Protein AF-0000000079439688 (afdb_homodimer)

Secondary structure (DSSP, 8-state):
---GGGHHHHHHHHHHHHHHHHSSHHHHHHHHHHHHHHTT--HHHHHHHHHHHHHHHHHHHHHHHHHHHHH-HHHHHHHHHHHHHHHHHHHHHHHHHHHHTT--TTTS-HHHHHHHHHHHHHHHIIIIIHHHHHHHHHSS-TTTHHHHHHHHHHHHHHHHHHHHHHHHHHHHHHGGGHHHHHHHHHHHHHHHHHHH----TT--HHHHHHHHHHHHS----------------------/---GGGHHHHHHHHHHHHHHHHSSHHHHHHHHHHHHHHTT--HHHHHHHHHHHHHHHHHHHHHHHHHHHHH-HHHHHHHHHHHHHHHHHHHHHHHHHHHHTT--TTTS-HHHHHHHHHHHHHHHIIIIIHHHHHHHHHSS-TTTHHHHHHHHHHHHHHHHHHHHHHHHHHHHHHGGGHHHHHHHHHHHHHHHHHHH----TT--HHHHHHHHHHHHS----------------------

Radius of gyration: 27.49 Å; Cα contacts (8 Å, |Δi|>4): 528; chains: 2; bounding box: 57×99×60 Å

Foldseek 3Di:
DPPLLCVLVLVLLLLLLLLLLQLCLVVLLVVLLVLCVVLPHDPVVSVVLVVLLVVLLVVLQVLLVVCCLPQFQLCLALVLLVVLLVLLVVQLVLLVVCVVVVPDSNVRCSVVNSVSSSVNSSSSNNGSPNSSVVSLVQQDDPVCSVVSVVVSVVSNVVSNVVCVVCVVVLCVVVPSCSSVVSSVSSNVSSVVSNPRQDTCRPHHSVRSSVVSSCVSVPDPPPPPPPPCPVPVPPPPPPD/DPPLLCVLVLVLLLLLLLLLLQLCLVVLLVVLLVLCVVLPHDPVVSVVLVVLLVVLLVVLQVLLVVCCLPQFLLCLALVLLVVLLVLLVVQLVLLVVCVVVVPDSNVRCSVVNSVSSSVNSSSSNNGSPNSSVVSLVQQDDPVCSVVSVVVSVVSNVVSNVVCVVCVVVLCVVVPSCSSVVSSVSSNVSSVVSNPRQDTCRPHHSVRSSVVSSCVSVPDPCPPPPPPCPVPPPPCPDDD

Nearest PDB structures (foldseek):
  4ybq-assembly2_B  TM=9.094E-01  e=1.111E-10  Rattus norvegicus
  4ybq-assembly1_A  TM=9.081E-01  e=2.841E-10  Rattus norvegicus
  7spt-assembly1_A  TM=9.151E-01  e=1.521E-08  Homo sapiens
  4zw9-assembly1_A  TM=9.221E-01  e=3.402E-08  Homo sapiens
  9g11-assembly1_A  TM=8.836E-01  e=7.798E-05  Arabidopsis thaliana

pLDDT: mean 79.89, std 18.32, range [23.23, 97.44]

Sequence (478 aa):
MKEASLRWQLYTIIIIIGTLQICGINTIYVYAFEVLHVAGFDEDIIRYMSLSVSLCELLSSILCSIIIEHFGRKRLLCGGYGIMALILAGLTVTLALQVRKHFSMSSFPISTLLCLILLYVIFFGIGPAGATISIRVEIFDQSSRPSAFVIGAALNWVGIFVIWMIFPFIVESLGQFFFLIFMGVLVTSGIFIYLLLPETKGKSITEIQDEFNKLNFRKKYVPAMEKNISEDYTFCTPLMKEASLRWQLYTIIIIIGTLQICGINTIYVYAFEVLHVAGFDEDIIRYMSLSVSLCELLSSILCSIIIEHFGRKRLLCGGYGIMALILAGLTVTLALQVRKHFSMSSFPISTLLCLILLYVIFFGIGPAGATISIRVEIFDQSSRPSAFVIGAALNWVGIFVIWMIFPFIVESLGQFFFLIFMGVLVTSGIFIYLLLPETKGKSITEIQDEFNKLNFRKKYVPAMEKNISEDYTFCTPL

InterPro domains:
  IPR005828 Major facilitator, sugar transporter-like [PF00083] (5-212)
  IPR020846 Major facilitator superfamily domain [PS50850] (1-201)
  IPR036259 MFS transporter superfamily [G3DSA:1.20.1250.20] (1-216)
  IPR036259 MFS transporter superfamily [SSF103473] (7-210)
  IPR045263 Glucose transporter GLUT [PTHR23503] (2-219)

Organism: Chrysemys picta bellii (NCBI:txid8478)

Structure (mmCIF, N/CA/C/O backbone):
data_AF-0000000079439688-model_v1
#
loop_
_entity.id
_entity.type
_entity.pdbx_description
1 polymer 'Major facilitator superfamily (MFS) profile domain-containing protein'
#
loop_
_atom_site.group_PDB
_atom_site.id
_atom_site.type_symbol
_atom_site.label_atom_id
_atom_site.label_alt_id
_atom_site.label_comp_id
_atom_site.label_asym_id
_atom_site.label_entity_id
_atom_site.label_seq_id
_atom_site.pdbx_PDB_ins_code
_atom_site.Cartn_x
_atom_site.Cartn_y
_atom_site.Cartn_z
_atom_site.occupancy
_atom_site.B_iso_or_equiv
_atom_site.auth_seq_id
_atom_site.auth_comp_id
_atom_site.auth_asym_id
_atom_site.auth_atom_id
_atom_site.pdbx_PDB_model_num
ATOM 1 N N . MET A 1 1 ? -0.687 24.125 -6.332 1 41.91 1 MET A N 1
ATOM 2 C CA . MET A 1 1 ? 0.679 23.656 -6.105 1 41.91 1 MET A CA 1
ATOM 3 C C . MET A 1 1 ? 1.644 24.297 -7.098 1 41.91 1 MET A C 1
ATOM 5 O O . MET A 1 1 ? 2.75 23.797 -7.309 1 41.91 1 MET A O 1
ATOM 9 N N . LYS A 1 2 ? 0.971 25.109 -7.836 1 47 2 LYS A N 1
ATOM 10 C CA . LYS A 1 2 ? 1.753 25.781 -8.867 1 47 2 LYS A CA 1
ATOM 11 C C . LYS A 1 2 ? 2.787 26.719 -8.242 1 47 2 LYS A C 1
ATOM 13 O O . LYS A 1 2 ? 3.379 27.547 -8.938 1 47 2 LYS A O 1
ATOM 18 N N . GLU A 1 3 ? 2.797 26.547 -6.887 1 54.56 3 GLU A N 1
ATOM 19 C CA . GLU A 1 3 ? 3.795 27.547 -6.516 1 54.56 3 GLU A CA 1
ATOM 20 C C . GLU A 1 3 ? 5.207 27.062 -6.816 1 54.56 3 GLU A C 1
ATOM 22 O O . GLU A 1 3 ? 5.504 25.875 -6.66 1 54.56 3 GLU A O 1
ATOM 27 N N . ALA A 1 4 ? 5.887 27.719 -7.711 1 60.16 4 ALA A N 1
ATOM 28 C CA . ALA A 1 4 ? 7.273 27.578 -8.141 1 60.16 4 ALA A CA 1
ATOM 29 C C . ALA A 1 4 ? 8.141 27.031 -7.012 1 60.16 4 ALA A C 1
ATOM 31 O O . ALA A 1 4 ? 9.125 26.328 -7.258 1 60.16 4 ALA A O 1
ATOM 32 N N . SER A 1 5 ? 7.527 27.094 -5.734 1 72.81 5 SER A N 1
ATOM 33 C CA . SER A 1 5 ? 8.359 26.812 -4.566 1 72.81 5 SER A CA 1
ATOM 34 C C . SER A 1 5 ? 8.344 25.344 -4.203 1 72.81 5 SER A C 1
ATOM 36 O O . SER A 1 5 ? 9.195 24.875 -3.445 1 72.81 5 SER A O 1
ATOM 38 N N . LEU A 1 6 ? 7.535 24.453 -4.969 1 86.69 6 LEU A N 1
ATOM 39 C CA . LEU A 1 6 ? 7.453 23.078 -4.508 1 86.69 6 LEU A CA 1
ATOM 40 C C . LEU A 1 6 ? 7.793 22.109 -5.637 1 86.69 6 LEU A C 1
ATOM 42 O O . LEU A 1 6 ? 7.465 20.922 -5.562 1 86.69 6 LEU A O 1
ATOM 46 N N . ARG A 1 7 ? 8.523 22.641 -6.652 1 87.19 7 ARG A N 1
ATOM 47 C CA . ARG A 1 7 ? 8.781 21.812 -7.832 1 87.19 7 ARG A CA 1
ATOM 48 C C . ARG A 1 7 ? 9.695 20.641 -7.488 1 87.19 7 ARG A C 1
ATOM 50 O O . ARG A 1 7 ? 9.398 19.5 -7.84 1 87.19 7 ARG A O 1
ATOM 57 N N . TRP A 1 8 ? 10.766 20.984 -6.793 1 89.94 8 TRP A N 1
ATOM 58 C CA . TRP A 1 8 ? 11.742 19.938 -6.512 1 89.94 8 TRP A CA 1
ATOM 59 C C . TRP A 1 8 ? 11.211 18.953 -5.473 1 89.94 8 TRP A C 1
ATOM 61 O O . TRP A 1 8 ? 11.57 17.766 -5.484 1 89.94 8 TRP A O 1
ATOM 71 N N . GLN A 1 9 ? 10.328 19.359 -4.594 1 91.75 9 GLN A N 1
ATOM 72 C CA . GLN A 1 9 ? 9.664 18.438 -3.666 1 91.75 9 GLN A CA 1
ATOM 73 C C . GLN A 1 9 ? 8.727 17.484 -4.406 1 91.75 9 GLN A C 1
ATOM 75 O O . GLN A 1 9 ? 8.68 16.297 -4.102 1 91.75 9 GLN A O 1
ATOM 80 N N . LEU A 1 10 ? 8.117 18.062 -5.406 1 91 10 LEU A N 1
ATOM 81 C CA . LEU A 1 10 ? 7.199 17.25 -6.195 1 91 10 LEU A CA 1
ATOM 82 C C . LEU A 1 10 ? 7.961 16.219 -7.02 1 91 10 LEU A C 1
ATOM 84 O O . LEU A 1 10 ? 7.559 15.055 -7.086 1 91 10 LEU A O 1
ATOM 88 N N . TYR A 1 11 ? 9.039 16.641 -7.551 1 91.62 11 TYR A N 1
ATOM 89 C CA . TYR A 1 11 ? 9.867 15.703 -8.297 1 91.62 11 TYR A CA 1
ATOM 90 C C . TYR A 1 11 ? 10.367 14.578 -7.398 1 91.62 11 TYR A C 1
ATOM 92 O O . TYR A 1 11 ? 10.414 13.422 -7.809 1 91.62 11 TYR A O 1
ATOM 100 N N . THR A 1 12 ? 10.711 14.938 -6.254 1 92.69 12 THR A N 1
ATOM 101 C CA . THR A 1 12 ? 11.242 13.961 -5.309 1 92.69 12 THR A CA 1
ATOM 102 C C . THR A 1 12 ? 10.188 12.914 -4.965 1 92.69 12 THR A C 1
ATOM 104 O O . THR A 1 12 ? 10.469 11.711 -4.996 1 92.69 12 THR A O 1
ATOM 107 N N . ILE A 1 13 ? 8.992 13.336 -4.738 1 91.56 13 ILE A N 1
ATOM 108 C CA . ILE A 1 13 ? 7.953 12.391 -4.359 1 91.56 13 ILE A CA 1
ATOM 109 C C . ILE A 1 13 ? 7.59 11.516 -5.555 1 91.56 13 ILE A C 1
ATOM 111 O O . ILE A 1 13 ? 7.312 10.32 -5.398 1 91.56 13 ILE A O 1
ATOM 115 N N . ILE A 1 14 ? 7.617 12.062 -6.727 1 92.94 14 ILE A N 1
ATOM 116 C CA . ILE A 1 14 ? 7.309 11.32 -7.938 1 92.94 14 ILE A CA 1
ATOM 117 C C . ILE A 1 14 ? 8.336 10.203 -8.133 1 92.94 14 ILE A C 1
ATOM 119 O O . ILE A 1 14 ? 7.973 9.055 -8.406 1 92.94 14 ILE A O 1
ATOM 123 N N . ILE A 1 15 ? 9.555 10.562 -7.926 1 94 15 ILE A N 1
ATOM 124 C CA . ILE A 1 15 ? 10.633 9.602 -8.141 1 94 15 ILE A CA 1
ATOM 125 C C . ILE A 1 15 ? 10.594 8.523 -7.059 1 94 15 ILE A C 1
ATOM 127 O O . ILE A 1 15 ? 10.695 7.332 -7.352 1 94 15 ILE A O 1
ATOM 131 N N . ILE A 1 16 ? 10.375 8.922 -5.832 1 94.75 16 ILE A N 1
ATOM 132 C CA . ILE A 1 16 ? 10.438 7.977 -4.715 1 94.75 16 ILE A CA 1
ATOM 133 C C . ILE A 1 16 ? 9.25 7.02 -4.789 1 94.75 16 ILE A C 1
ATOM 135 O O . ILE A 1 16 ? 9.422 5.801 -4.707 1 94.75 16 ILE A O 1
ATOM 139 N N . ILE A 1 17 ? 8.07 7.52 -5.051 1 93.94 17 ILE A N 1
ATOM 140 C CA . ILE A 1 17 ? 6.875 6.684 -5.102 1 93.94 17 ILE A CA 1
ATOM 141 C C . ILE A 1 17 ? 6.887 5.848 -6.379 1 93.94 17 ILE A C 1
ATOM 143 O O . ILE A 1 17 ? 6.543 4.66 -6.355 1 93.94 17 ILE A O 1
ATOM 147 N N . GLY A 1 18 ? 7.289 6.496 -7.422 1 93.75 18 GLY A N 1
ATOM 148 C CA . GLY A 1 18 ? 7.418 5.758 -8.664 1 93.75 18 GLY A CA 1
ATOM 149 C C . GLY A 1 18 ? 8.375 4.586 -8.57 1 93.75 18 GLY A C 1
ATOM 150 O O . GLY A 1 18 ? 8.07 3.486 -9.031 1 93.75 18 GLY A O 1
ATOM 151 N N . THR A 1 19 ? 9.5 4.82 -7.969 1 94.81 19 THR A N 1
ATOM 152 C CA . THR A 1 19 ? 10.508 3.77 -7.824 1 94.81 19 THR A CA 1
ATOM 153 C C . THR A 1 19 ? 9.992 2.652 -6.922 1 94.81 19 THR A C 1
ATOM 155 O O . THR A 1 19 ? 10.234 1.474 -7.184 1 94.81 19 THR A O 1
ATOM 158 N N . LEU A 1 20 ? 9.273 2.971 -5.891 1 93.62 20 LEU A N 1
ATOM 159 C CA . LEU A 1 20 ? 8.742 1.979 -4.965 1 93.62 20 LEU A CA 1
ATOM 160 C C . LEU A 1 20 ? 7.867 0.967 -5.695 1 93.62 20 LEU A C 1
ATOM 162 O O . LEU A 1 20 ? 7.898 -0.226 -5.383 1 93.62 20 LEU A O 1
ATOM 166 N N . GLN A 1 21 ? 7.137 1.429 -6.707 1 90.62 21 GLN A N 1
ATOM 167 C CA . GLN A 1 21 ? 6.184 0.555 -7.379 1 90.62 21 GLN A CA 1
ATOM 168 C C . GLN A 1 21 ? 6.82 -0.131 -8.586 1 90.62 21 GLN A C 1
ATOM 170 O O . GLN A 1 21 ? 6.43 -1.24 -8.953 1 90.62 21 GLN A O 1
ATOM 175 N N . ILE A 1 22 ? 7.918 0.484 -9.086 1 91.88 22 ILE A N 1
ATOM 176 C CA . ILE A 1 22 ? 8.477 -0.052 -10.32 1 91.88 22 ILE A CA 1
ATOM 177 C C . ILE A 1 22 ? 9.797 -0.75 -10.031 1 91.88 22 ILE A C 1
ATOM 179 O O . ILE A 1 22 ? 10.484 -1.203 -10.953 1 91.88 22 ILE A O 1
ATOM 183 N N . CYS A 1 23 ? 10.117 -0.859 -8.781 1 93.12 23 CYS A N 1
ATOM 184 C CA . CYS A 1 23 ? 11.398 -1.47 -8.422 1 93.12 23 CYS A CA 1
ATOM 185 C C . CYS A 1 23 ? 11.305 -2.99 -8.477 1 93.12 23 CYS A C 1
ATOM 187 O O . CYS A 1 23 ? 12.289 -3.684 -8.211 1 93.12 23 CYS A O 1
ATOM 189 N N . GLY A 1 24 ? 10.148 -3.551 -8.703 1 88.5 24 GLY A N 1
ATOM 190 C CA . GLY A 1 24 ? 10.008 -4.98 -8.93 1 88.5 24 GLY A CA 1
ATOM 191 C C . GLY A 1 24 ? 9.516 -5.73 -7.707 1 88.5 24 GLY A C 1
ATOM 192 O O . GLY A 1 24 ? 9.5 -6.961 -7.691 1 88.5 24 GLY A O 1
ATOM 193 N N . ILE A 1 25 ? 9.07 -4.969 -6.66 1 89.5 25 ILE A N 1
ATOM 194 C CA . ILE A 1 25 ? 8.633 -5.629 -5.438 1 89.5 25 ILE A CA 1
ATOM 195 C C . ILE A 1 25 ? 7.398 -6.477 -5.719 1 89.5 25 ILE A C 1
ATOM 197 O O . ILE A 1 25 ? 7.328 -7.641 -5.309 1 89.5 25 ILE A O 1
ATOM 201 N N . ASN A 1 26 ? 6.48 -6.02 -6.469 1 81.25 26 ASN A N 1
ATOM 202 C CA . ASN A 1 26 ? 5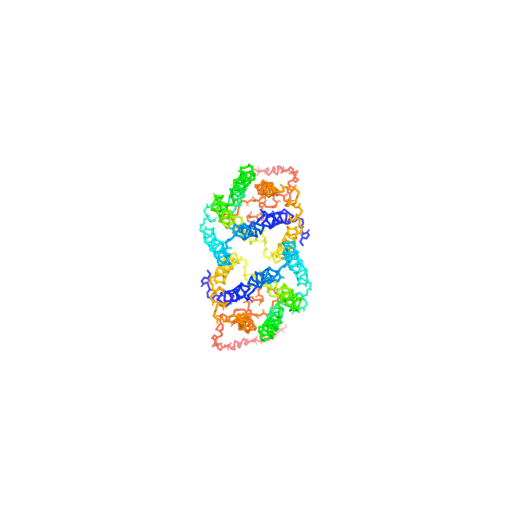.254 -6.742 -6.777 1 81.25 26 ASN A CA 1
ATOM 203 C C . ASN A 1 26 ? 5.52 -7.941 -7.688 1 81.25 26 ASN A C 1
ATOM 205 O O . ASN A 1 26 ? 4.918 -9 -7.516 1 81.25 26 ASN A O 1
ATOM 209 N N . THR A 1 27 ? 6.406 -7.773 -8.578 1 80.38 27 THR A N 1
ATOM 210 C CA . THR A 1 27 ? 6.762 -8.844 -9.5 1 80.38 27 THR A CA 1
ATOM 211 C C . THR A 1 27 ? 7.484 -9.969 -8.766 1 80.38 27 THR A C 1
ATOM 213 O O . THR A 1 27 ? 7.277 -11.148 -9.07 1 80.38 27 THR A O 1
ATOM 216 N N . ILE A 1 28 ? 8.305 -9.531 -7.84 1 83.5 28 ILE A N 1
ATOM 217 C CA . ILE A 1 28 ? 9.062 -10.508 -7.074 1 83.5 28 ILE A CA 1
ATOM 218 C C . ILE A 1 28 ? 8.117 -11.359 -6.234 1 83.5 28 ILE A C 1
ATOM 220 O O . ILE A 1 28 ? 8.328 -12.57 -6.078 1 83.5 28 ILE A O 1
ATOM 224 N N . TYR A 1 29 ? 7.02 -10.773 -5.758 1 79.75 29 TYR A N 1
ATOM 225 C CA . TYR A 1 29 ? 6.02 -11.531 -5.016 1 79.75 29 TYR A CA 1
ATOM 226 C C . TYR A 1 29 ? 5.359 -12.578 -5.898 1 79.75 29 TYR A C 1
ATOM 228 O O . TYR A 1 29 ? 5.258 -13.75 -5.52 1 79.75 29 TYR A O 1
ATOM 236 N N . VAL A 1 30 ? 4.973 -12.203 -7.031 1 74.19 30 VAL A N 1
ATOM 237 C CA . VAL A 1 30 ? 4.277 -13.102 -7.945 1 74.19 30 VAL A CA 1
ATOM 238 C C . VAL A 1 30 ? 5.242 -14.172 -8.445 1 74.19 30 VAL A C 1
ATOM 240 O O . VAL A 1 30 ? 4.859 -15.344 -8.586 1 74.19 30 VAL A O 1
ATOM 243 N N . TYR A 1 31 ? 6.441 -13.703 -8.633 1 75.44 31 TYR A N 1
ATOM 244 C CA . TYR A 1 31 ? 7.457 -14.641 -9.102 1 75.44 31 TYR A CA 1
ATOM 245 C C . TYR A 1 31 ? 7.738 -15.703 -8.047 1 75.44 31 TYR A C 1
ATOM 247 O O . TYR A 1 31 ? 7.949 -16.875 -8.383 1 75.44 31 TYR A O 1
ATOM 255 N N . ALA A 1 32 ? 7.75 -15.312 -6.832 1 76.81 32 ALA A N 1
ATOM 256 C CA . ALA A 1 32 ? 7.965 -16.266 -5.75 1 76.81 32 ALA A CA 1
ATOM 257 C C . ALA A 1 32 ? 6.883 -17.344 -5.746 1 76.81 32 ALA A C 1
ATOM 259 O O . ALA A 1 32 ? 7.176 -18.531 -5.586 1 76.81 32 ALA A O 1
ATOM 260 N N . PHE A 1 33 ? 5.723 -16.953 -6.062 1 71.44 33 PHE A N 1
ATOM 261 C CA . PHE A 1 33 ? 4.605 -17.891 -6.09 1 71.44 33 PHE A CA 1
ATOM 262 C C . PHE A 1 33 ? 4.699 -18.812 -7.301 1 71.44 33 PHE A C 1
ATOM 264 O O . PHE A 1 33 ? 4.43 -20.016 -7.195 1 71.44 33 PHE A O 1
ATOM 271 N N . GLU A 1 34 ? 5.07 -18.25 -8.336 1 70.19 34 GLU A N 1
ATOM 272 C CA . GLU A 1 34 ? 5.184 -19.016 -9.57 1 70.19 34 GLU A CA 1
ATOM 273 C C . GLU A 1 34 ? 6.277 -20.078 -9.453 1 70.19 34 GLU A C 1
ATOM 275 O O . GLU A 1 34 ? 6.094 -21.219 -9.898 1 70.19 34 GLU A O 1
ATOM 280 N N . VAL A 1 35 ? 7.375 -19.688 -8.922 1 72.5 35 VAL A N 1
ATOM 281 C CA . VAL A 1 35 ? 8.508 -20.594 -8.773 1 72.5 35 VAL A CA 1
ATOM 282 C C . VAL A 1 35 ? 8.109 -21.766 -7.875 1 72.5 35 VAL A C 1
ATOM 284 O O . VAL A 1 35 ? 8.453 -22.906 -8.164 1 72.5 35 VAL A O 1
ATOM 287 N N . LEU A 1 36 ? 7.406 -21.516 -6.855 1 75.5 36 LEU A N 1
ATOM 288 C CA . LEU A 1 36 ? 6.969 -22.562 -5.949 1 75.5 36 LEU A CA 1
ATOM 289 C C . LEU A 1 36 ? 5.969 -23.484 -6.633 1 75.5 36 LEU A C 1
ATOM 291 O O . LEU A 1 36 ? 6.008 -24.703 -6.441 1 75.5 36 LEU A O 1
ATOM 295 N N . HIS A 1 37 ? 5.16 -22.938 -7.461 1 71.19 37 HIS A N 1
ATOM 296 C CA . HIS A 1 37 ? 4.168 -23.719 -8.18 1 71.19 37 HIS A CA 1
ATOM 297 C C . HIS A 1 37 ? 4.828 -24.641 -9.203 1 71.19 37 HIS A C 1
ATOM 299 O O . HIS A 1 37 ? 4.492 -25.828 -9.297 1 71.19 37 HIS A O 1
ATOM 305 N N . VAL A 1 38 ? 5.738 -24.141 -9.898 1 69.44 38 VAL A N 1
ATOM 306 C CA . VAL A 1 38 ? 6.41 -24.906 -10.945 1 69.44 38 VAL A CA 1
ATOM 307 C C . VAL A 1 38 ? 7.277 -26 -10.312 1 69.44 38 VAL A C 1
ATOM 309 O O . VAL A 1 38 ? 7.426 -27.078 -10.875 1 69.44 38 VAL A O 1
ATOM 312 N N . ALA A 1 39 ? 7.781 -25.672 -9.164 1 74.25 39 ALA A N 1
ATOM 313 C CA . ALA A 1 39 ? 8.617 -26.641 -8.461 1 74.25 39 ALA A CA 1
ATOM 314 C C . ALA A 1 39 ? 7.766 -27.766 -7.879 1 74.25 39 ALA A C 1
ATOM 316 O O . ALA A 1 39 ? 8.297 -28.766 -7.398 1 74.25 39 ALA A O 1
ATOM 317 N N . GLY A 1 40 ? 6.41 -27.625 -7.934 1 70.56 40 GLY A N 1
ATOM 318 C CA . GLY A 1 40 ? 5.516 -28.703 -7.539 1 70.56 40 GLY A CA 1
ATOM 319 C C . GLY A 1 40 ? 5.117 -28.641 -6.074 1 70.56 40 GLY A C 1
ATOM 320 O O . GLY A 1 40 ? 4.703 -29.641 -5.496 1 70.56 40 GLY A O 1
ATOM 321 N N . PHE A 1 41 ? 5.496 -27.547 -5.504 1 71.69 41 PHE A N 1
ATOM 322 C CA . PHE A 1 41 ? 5.117 -27.438 -4.098 1 71.69 41 PHE A CA 1
ATOM 323 C C . PHE A 1 41 ? 3.605 -27.328 -3.953 1 71.69 41 PHE A C 1
ATOM 325 O O . PHE A 1 41 ? 2.932 -26.781 -4.836 1 71.69 41 PHE A O 1
ATOM 332 N N . ASP A 1 42 ? 3.107 -27.891 -2.877 1 66.5 42 ASP A N 1
ATOM 333 C CA . ASP A 1 42 ? 1.67 -27.922 -2.623 1 66.5 42 ASP A CA 1
ATOM 334 C C . ASP A 1 42 ? 1.148 -26.531 -2.279 1 66.5 42 ASP A C 1
ATOM 336 O O . ASP A 1 42 ? 1.934 -25.609 -2.061 1 66.5 42 ASP A O 1
ATOM 340 N N . GLU A 1 43 ? -0.127 -26.391 -2.383 1 64.69 43 GLU A N 1
ATOM 341 C CA . GLU A 1 43 ? -0.837 -25.141 -2.123 1 64.69 43 GLU A CA 1
ATOM 342 C C . GLU A 1 43 ? -0.545 -24.625 -0.718 1 64.69 43 GLU A C 1
ATOM 344 O O . GLU A 1 43 ? -0.522 -23.406 -0.491 1 64.69 43 GLU A O 1
ATOM 349 N N . ASP A 1 44 ? -0.216 -25.531 0.086 1 65.62 44 ASP A N 1
ATOM 350 C CA . ASP A 1 44 ? 0.078 -25.141 1.462 1 65.62 44 ASP A CA 1
ATOM 351 C C . ASP A 1 44 ? 1.362 -24.312 1.538 1 65.62 44 ASP A C 1
ATOM 353 O O . ASP A 1 44 ? 1.45 -23.359 2.316 1 65.62 44 ASP A O 1
ATOM 357 N N . ILE A 1 45 ? 2.213 -24.688 0.678 1 67.81 45 ILE A N 1
ATOM 358 C CA . ILE A 1 45 ? 3.498 -24 0.729 1 67.81 45 ILE A CA 1
ATOM 359 C C . ILE A 1 45 ? 3.344 -22.578 0.19 1 67.81 45 ILE A C 1
ATOM 361 O O . ILE A 1 45 ? 4.008 -21.641 0.661 1 67.81 45 ILE A O 1
ATOM 365 N N . ILE A 1 46 ? 2.414 -22.375 -0.707 1 66.06 46 ILE A N 1
ATOM 366 C CA . ILE A 1 46 ? 2.15 -21.047 -1.25 1 66.06 46 ILE A CA 1
ATOM 367 C C . ILE A 1 46 ? 1.604 -20.141 -0.15 1 66.06 46 ILE A C 1
ATOM 369 O O . ILE A 1 46 ? 2.004 -18.984 -0.04 1 66.06 46 ILE A O 1
ATOM 373 N N . ARG A 1 47 ? 0.845 -20.766 0.691 1 68.38 47 ARG A N 1
ATOM 374 C CA . ARG A 1 47 ? 0.303 -20.016 1.822 1 68.38 47 ARG A CA 1
ATOM 375 C C . ARG A 1 47 ? 1.406 -19.625 2.801 1 68.38 47 ARG A C 1
ATOM 377 O O . ARG A 1 47 ? 1.417 -18.516 3.32 1 68.38 47 ARG A O 1
ATOM 384 N N . TYR A 1 48 ? 2.295 -20.469 2.91 1 74.94 48 TYR A N 1
ATOM 385 C CA . TYR A 1 48 ? 3.391 -20.219 3.838 1 74.94 48 TYR A CA 1
ATOM 386 C C . TYR A 1 48 ? 4.34 -19.156 3.281 1 74.94 48 TYR A C 1
ATOM 388 O O . TYR A 1 48 ? 4.977 -18.422 4.039 1 74.94 48 TYR A O 1
ATOM 396 N N . MET A 1 49 ? 4.348 -19.078 2.002 1 76.69 49 ME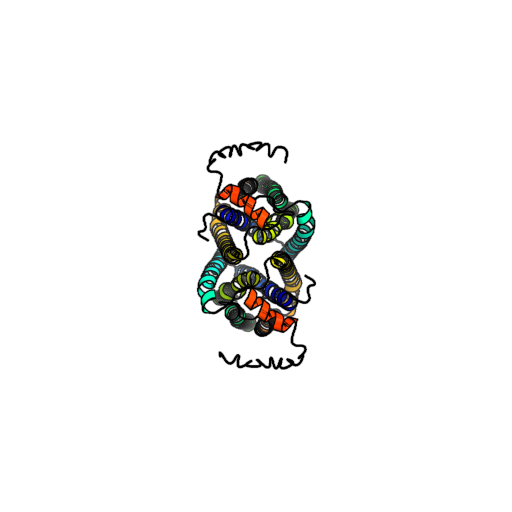T A N 1
ATOM 397 C CA . MET A 1 49 ? 5.195 -18.062 1.393 1 76.69 49 MET A CA 1
ATOM 398 C C . MET A 1 49 ? 4.609 -16.672 1.615 1 76.69 49 MET A C 1
ATOM 400 O O . MET A 1 49 ? 5.34 -15.727 1.93 1 76.69 49 MET A O 1
ATOM 404 N N . SER A 1 50 ? 3.334 -16.594 1.499 1 75.88 50 SER A N 1
ATOM 405 C CA . SER A 1 50 ? 2.684 -15.305 1.755 1 75.88 50 SER A CA 1
ATOM 406 C C . SER A 1 50 ? 2.875 -14.867 3.203 1 75.88 50 SER A C 1
ATOM 408 O O . SER A 1 50 ? 3.129 -13.695 3.473 1 75.88 50 SER A O 1
ATOM 410 N N . LEU A 1 51 ? 2.809 -15.844 4.051 1 81.25 51 LEU A N 1
ATOM 411 C CA . LEU A 1 51 ? 3.006 -15.562 5.469 1 81.25 51 LEU A CA 1
ATOM 412 C C . LEU A 1 51 ? 4.441 -15.125 5.742 1 81.25 51 LEU A C 1
ATOM 414 O O . LEU A 1 51 ? 4.672 -14.18 6.5 1 81.25 51 LEU A O 1
ATOM 418 N N . SER A 1 52 ? 5.375 -15.82 5.133 1 84.69 52 SER A N 1
ATOM 419 C CA . SER A 1 52 ? 6.785 -15.5 5.32 1 84.69 52 SER A CA 1
ATOM 420 C C . SER A 1 52 ? 7.105 -14.102 4.793 1 84.69 52 SER A C 1
ATOM 422 O O . SER A 1 52 ? 7.801 -13.328 5.453 1 84.69 52 SER A O 1
ATOM 424 N N . VAL A 1 53 ? 6.566 -13.836 3.67 1 85 53 VAL A N 1
ATOM 425 C CA . VAL A 1 53 ? 6.805 -12.539 3.049 1 85 53 VAL A CA 1
ATOM 426 C C . VAL A 1 53 ? 6.207 -11.438 3.916 1 85 53 VAL A C 1
ATOM 428 O O . VAL A 1 53 ? 6.852 -10.414 4.164 1 85 53 VAL A O 1
ATOM 431 N N . SER A 1 54 ? 5.031 -11.641 4.41 1 84.88 54 SER A N 1
ATOM 432 C CA . SER A 1 54 ? 4.367 -10.633 5.234 1 84.88 54 SER A CA 1
ATOM 433 C C . SER A 1 54 ? 5.094 -10.445 6.562 1 84.88 54 SER A C 1
ATOM 435 O O . SER A 1 54 ? 5.168 -9.328 7.082 1 84.88 54 SER A O 1
ATOM 437 N N . LEU A 1 55 ? 5.539 -11.508 7.09 1 88.44 55 LEU A N 1
ATOM 438 C CA . LEU A 1 55 ? 6.32 -11.43 8.32 1 88.44 55 LEU A CA 1
ATOM 439 C C . LEU A 1 55 ? 7.602 -10.625 8.094 1 88.44 55 LEU A C 1
ATOM 441 O O . LEU A 1 55 ? 7.977 -9.805 8.938 1 88.44 55 LEU A O 1
ATOM 445 N N . CYS A 1 56 ? 8.234 -10.867 7.004 1 90 56 CYS A N 1
ATOM 446 C CA . CYS A 1 56 ? 9.438 -10.117 6.668 1 90 56 CYS A CA 1
ATOM 447 C C . CYS A 1 56 ? 9.141 -8.633 6.516 1 90 56 CYS A C 1
ATOM 449 O O . CYS A 1 56 ? 9.906 -7.785 6.98 1 90 56 CYS A O 1
ATOM 451 N N . GLU A 1 57 ? 8.039 -8.398 5.93 1 88.62 57 GLU A N 1
ATOM 452 C CA . GLU A 1 57 ? 7.645 -7.004 5.77 1 88.62 57 GLU A CA 1
ATOM 453 C C . GLU A 1 57 ? 7.398 -6.344 7.121 1 88.62 57 GLU A C 1
ATOM 455 O O . GLU A 1 57 ? 7.84 -5.215 7.355 1 88.62 57 GLU A O 1
ATOM 460 N N . LEU A 1 58 ? 6.766 -7.043 7.988 1 88.06 58 LEU A N 1
ATOM 461 C CA . LEU A 1 58 ? 6.453 -6.52 9.312 1 88.06 58 LEU A CA 1
ATOM 462 C C . LEU A 1 58 ? 7.727 -6.27 10.109 1 88.06 58 LEU A C 1
ATOM 464 O O . LEU A 1 58 ? 7.922 -5.176 10.648 1 88.06 58 LEU A O 1
ATOM 468 N N . LEU A 1 59 ? 8.539 -7.211 10.102 1 91.12 59 LEU A N 1
ATOM 469 C CA . LEU A 1 59 ? 9.773 -7.098 10.859 1 91.12 59 LEU A CA 1
ATOM 470 C C . LEU A 1 59 ? 10.672 -6.008 10.281 1 91.12 59 LEU A C 1
ATOM 472 O O . LEU A 1 59 ? 11.305 -5.258 11.031 1 91.12 59 LEU A O 1
ATOM 476 N N . SER A 1 60 ? 10.727 -5.996 9.008 1 92.38 60 SER A N 1
ATOM 477 C CA . SER A 1 60 ? 11.555 -4.98 8.352 1 92.38 60 SER A CA 1
ATOM 478 C C . SER A 1 60 ? 11.031 -3.578 8.648 1 92.38 60 SER A C 1
ATOM 480 O O . SER A 1 60 ? 11.812 -2.641 8.805 1 92.38 60 SER A O 1
ATOM 482 N N . SER A 1 61 ? 9.766 -3.463 8.688 1 85.75 61 SER A N 1
ATOM 483 C CA . SER A 1 61 ? 9.164 -2.172 9.016 1 85.75 61 SER A CA 1
ATOM 484 C C . SER A 1 61 ? 9.539 -1.734 10.43 1 85.75 61 SER A C 1
ATOM 486 O O . SER A 1 61 ? 9.859 -0.568 10.656 1 85.75 61 SER A O 1
ATOM 488 N N . ILE A 1 62 ? 9.492 -2.629 11.352 1 87.06 62 ILE A N 1
ATOM 489 C CA . ILE A 1 62 ? 9.859 -2.344 12.734 1 87.06 62 ILE A CA 1
ATOM 490 C C . ILE A 1 62 ? 11.336 -1.961 12.805 1 87.06 62 ILE A C 1
ATOM 492 O O . ILE A 1 62 ? 11.703 -0.982 13.461 1 87.06 62 ILE A O 1
ATOM 496 N N . LEU A 1 63 ? 12.086 -2.656 12.102 1 90.38 63 LEU A N 1
ATOM 497 C CA . LEU A 1 63 ? 13.516 -2.381 12.094 1 90.38 63 LEU A CA 1
ATOM 498 C C . LEU A 1 63 ? 13.805 -1.019 11.469 1 90.38 63 LEU A C 1
ATOM 500 O O . LEU A 1 63 ? 14.703 -0.303 11.922 1 90.38 63 LEU A O 1
ATOM 504 N N . CYS A 1 64 ? 13.07 -0.695 10.477 1 89.75 64 CYS A N 1
ATOM 505 C CA . CYS A 1 64 ? 13.242 0.614 9.852 1 89.75 64 CYS A CA 1
ATOM 506 C C . CYS A 1 64 ? 12.977 1.731 10.852 1 89.75 64 CYS A C 1
ATOM 508 O O . CYS A 1 64 ? 13.719 2.709 10.914 1 89.75 64 CYS A O 1
ATOM 510 N N . SER A 1 65 ? 11.977 1.581 11.664 1 84.06 65 SER A N 1
ATOM 511 C CA . SER A 1 65 ? 11.594 2.609 12.625 1 84.06 65 SER A CA 1
ATOM 512 C C . SER A 1 65 ? 12.688 2.826 13.664 1 84.06 65 SER A C 1
ATOM 514 O O . SER A 1 65 ? 12.867 3.943 14.156 1 84.06 65 SER A O 1
ATOM 516 N N . ILE A 1 66 ? 13.406 1.79 13.891 1 86.69 66 ILE A N 1
ATOM 517 C CA . ILE A 1 66 ? 14.461 1.867 14.898 1 86.69 66 ILE A CA 1
ATOM 518 C C . ILE A 1 66 ? 15.719 2.477 14.289 1 86.69 66 ILE A C 1
ATOM 520 O O . ILE A 1 66 ? 16.375 3.307 14.914 1 86.69 66 ILE A O 1
ATOM 524 N N . ILE A 1 67 ? 15.953 2.229 13.086 1 91.75 67 ILE A N 1
ATOM 525 C CA . ILE A 1 67 ? 17.25 2.586 12.523 1 91.75 67 ILE A CA 1
ATOM 526 C C . ILE A 1 67 ? 17.141 3.916 11.781 1 91.75 67 ILE A C 1
ATOM 528 O O . ILE A 1 67 ? 18.156 4.566 11.508 1 91.75 67 ILE A O 1
ATOM 532 N N . ILE A 1 68 ? 15.984 4.324 11.453 1 88.56 68 ILE A N 1
ATOM 533 C CA . ILE A 1 68 ? 15.781 5.5 10.617 1 88.56 68 ILE A CA 1
ATOM 534 C C . ILE A 1 68 ? 16.281 6.746 11.344 1 88.56 68 ILE A C 1
ATOM 536 O O . ILE A 1 68 ? 16.781 7.684 10.711 1 88.56 68 ILE A O 1
ATOM 540 N N . GLU A 1 69 ? 16.172 6.773 12.656 1 87 69 GLU A N 1
ATOM 541 C CA . GLU A 1 69 ? 16.609 7.938 13.422 1 87 69 GLU A CA 1
ATOM 542 C C . GLU A 1 69 ? 18.125 7.961 13.547 1 87 69 GLU A C 1
ATOM 544 O O . GLU A 1 69 ? 18.719 9.008 13.82 1 87 69 GLU A O 1
ATOM 549 N N . HIS A 1 70 ? 18.734 6.867 13.336 1 90.94 70 HIS A N 1
ATOM 550 C CA . HIS A 1 70 ? 20.188 6.801 13.453 1 90.94 70 HIS A CA 1
ATOM 551 C C . HIS A 1 70 ? 20.859 7.008 12.102 1 90.94 70 HIS A C 1
ATOM 553 O O . HIS A 1 70 ? 21.859 7.738 12 1 90.94 70 HIS A O 1
ATOM 559 N N . PHE A 1 71 ? 20.422 6.469 11.055 1 92.62 71 PHE A N 1
ATOM 560 C CA . PHE A 1 71 ? 21.078 6.473 9.758 1 92.62 71 PHE A CA 1
ATOM 561 C C . PHE A 1 71 ? 20.562 7.613 8.891 1 92.62 71 PHE A C 1
ATOM 563 O O . PHE A 1 71 ? 21.281 8.102 8.008 1 92.62 71 PHE A O 1
ATOM 570 N N . GLY A 1 72 ? 19.344 8.008 9.141 1 92.75 72 GLY A N 1
ATOM 571 C CA . GLY A 1 72 ? 18.75 9.023 8.289 1 92.75 72 GLY A CA 1
ATOM 572 C C . GLY A 1 72 ? 17.906 8.43 7.172 1 92.75 72 GLY A C 1
ATOM 573 O O . GLY A 1 72 ? 17.984 7.234 6.891 1 92.75 72 GLY A O 1
ATOM 574 N N . ARG A 1 73 ? 17.125 9.289 6.605 1 93.12 73 ARG A N 1
ATOM 575 C CA . ARG A 1 73 ? 16.188 8.844 5.574 1 93.12 73 ARG A CA 1
ATOM 576 C C . ARG A 1 73 ? 16.891 8.688 4.23 1 93.12 73 ARG A C 1
ATOM 578 O O . ARG A 1 73 ? 16.672 7.695 3.529 1 93.12 73 ARG A O 1
ATOM 585 N N . LYS A 1 74 ? 17.766 9.594 3.922 1 94.62 74 LYS A N 1
ATOM 586 C CA . LYS A 1 74 ? 18.469 9.555 2.641 1 94.62 74 LYS A CA 1
ATOM 587 C C . LYS A 1 74 ? 19.375 8.328 2.539 1 94.62 74 LYS A C 1
ATOM 589 O O . LYS A 1 74 ? 19.375 7.637 1.521 1 94.62 74 LYS A O 1
ATOM 594 N N . ARG A 1 75 ? 20.094 8.023 3.531 1 94 75 ARG A N 1
ATOM 595 C CA . ARG A 1 75 ? 21 6.883 3.553 1 94 75 ARG A CA 1
ATOM 596 C C . ARG A 1 75 ? 20.234 5.566 3.496 1 94 75 ARG A C 1
ATOM 598 O O . ARG A 1 75 ? 20.672 4.613 2.85 1 94 75 ARG A O 1
ATOM 605 N N . LEU A 1 76 ? 19.172 5.52 4.188 1 94.94 76 LEU A N 1
ATOM 606 C CA . LEU A 1 76 ? 18.359 4.305 4.176 1 94.94 76 LEU A CA 1
ATOM 607 C C . LEU A 1 76 ? 17.766 4.066 2.797 1 94.94 76 LEU A C 1
ATOM 609 O O . LEU A 1 76 ? 17.672 2.926 2.338 1 94.94 76 LEU A O 1
ATOM 613 N N . LEU A 1 77 ? 17.344 5.141 2.166 1 95.69 77 LEU A N 1
ATOM 614 C CA . LEU A 1 77 ? 16.75 5.027 0.833 1 95.69 77 LEU A CA 1
ATOM 615 C C . LEU A 1 77 ? 17.812 4.594 -0.183 1 95.69 77 LEU A C 1
ATOM 617 O O . LEU A 1 77 ? 17.641 3.58 -0.862 1 95.69 77 LEU A O 1
ATOM 621 N N . CYS A 1 78 ? 18.906 5.305 -0.258 1 95.44 78 CYS A N 1
ATOM 622 C CA . CYS A 1 78 ? 19.953 5.012 -1.229 1 95.44 78 CYS A CA 1
ATOM 623 C C . CYS A 1 78 ? 20.641 3.691 -0.906 1 95.44 78 CYS A C 1
ATOM 625 O O . CYS A 1 78 ? 20.953 2.91 -1.809 1 95.44 78 CYS A O 1
ATOM 627 N N . GLY A 1 79 ? 20.906 3.498 0.36 1 94.88 79 GLY A N 1
ATOM 628 C CA . GLY A 1 79 ? 21.484 2.227 0.766 1 94.88 79 GLY A CA 1
ATOM 629 C C . GLY A 1 79 ? 20.594 1.039 0.456 1 94.88 79 GLY A C 1
ATOM 630 O O . GLY A 1 79 ? 21.078 -0.006 0.01 1 94.88 79 GLY A O 1
ATOM 631 N N . GLY A 1 80 ? 19.297 1.202 0.756 1 96.06 80 GLY A N 1
ATOM 632 C CA . GLY A 1 80 ? 18.344 0.158 0.413 1 96.06 80 GLY A CA 1
ATOM 633 C C . GLY A 1 80 ? 18.312 -0.164 -1.069 1 96.06 80 GLY A C 1
ATOM 634 O O . GLY A 1 80 ? 18.359 -1.334 -1.456 1 96.06 80 GLY A O 1
ATOM 635 N N . TYR A 1 81 ? 18.281 0.923 -1.906 1 97.25 81 TYR A N 1
ATOM 636 C CA . TYR A 1 81 ? 18.297 0.719 -3.352 1 97.25 81 TYR A CA 1
ATOM 637 C C . TYR A 1 81 ? 19.562 -0.018 -3.785 1 97.25 81 TYR A C 1
ATOM 639 O O . TYR A 1 81 ? 19.5 -0.904 -4.641 1 97.25 81 TYR A O 1
ATOM 647 N N . GLY A 1 82 ? 20.688 0.329 -3.176 1 96.75 82 GLY A N 1
ATOM 648 C CA . GLY A 1 82 ? 21.938 -0.323 -3.508 1 96.75 82 GLY A CA 1
ATOM 649 C C . GLY A 1 82 ? 21.953 -1.804 -3.182 1 96.75 82 GLY A C 1
ATOM 650 O O . GLY A 1 82 ? 22.328 -2.627 -4.02 1 96.75 82 GLY A O 1
ATOM 651 N N . ILE A 1 83 ? 21.562 -2.137 -1.993 1 97.25 83 ILE A N 1
ATOM 652 C CA . ILE A 1 83 ? 21.562 -3.527 -1.558 1 97.25 83 ILE A CA 1
ATOM 653 C C . ILE A 1 83 ? 20.547 -4.324 -2.377 1 97.25 83 ILE A C 1
ATOM 655 O O . ILE A 1 83 ? 20.828 -5.457 -2.785 1 97.25 83 ILE A O 1
ATOM 659 N N . MET A 1 84 ? 19.422 -3.762 -2.643 1 97.38 84 MET A N 1
ATOM 660 C CA . MET A 1 84 ? 18.406 -4.422 -3.451 1 97.38 84 MET A CA 1
ATOM 661 C C . MET A 1 84 ? 18.922 -4.695 -4.859 1 97.38 84 MET A C 1
ATOM 663 O O . MET A 1 84 ? 18.625 -5.746 -5.434 1 97.38 84 MET A O 1
ATOM 667 N N . ALA A 1 85 ? 19.656 -3.703 -5.395 1 97.25 85 ALA A N 1
ATOM 668 C CA . ALA A 1 85 ? 20.234 -3.906 -6.719 1 97.25 85 ALA A CA 1
ATOM 669 C C . ALA A 1 85 ? 21.203 -5.09 -6.719 1 97.25 85 ALA A C 1
ATOM 671 O O . ALA A 1 85 ? 21.203 -5.895 -7.652 1 97.25 85 ALA A O 1
ATOM 672 N N . LEU A 1 86 ? 21.969 -5.219 -5.672 1 96.88 86 LEU A N 1
ATOM 673 C CA . LEU A 1 86 ? 22.906 -6.328 -5.551 1 96.88 86 LEU A CA 1
ATOM 674 C C . LEU A 1 86 ? 22.172 -7.66 -5.461 1 96.88 86 LEU A C 1
ATOM 676 O O . LEU A 1 86 ? 22.609 -8.656 -6.039 1 96.88 86 LEU A O 1
ATOM 680 N N . ILE A 1 87 ? 21.109 -7.695 -4.734 1 96.75 87 ILE A N 1
ATOM 681 C CA . ILE A 1 87 ? 20.312 -8.914 -4.59 1 96.75 87 ILE A CA 1
ATOM 682 C C . ILE A 1 87 ? 19.719 -9.305 -5.941 1 96.75 87 ILE A C 1
ATOM 684 O O . ILE A 1 87 ? 19.688 -10.484 -6.293 1 96.75 87 ILE A O 1
ATOM 688 N N . LEU A 1 88 ? 19.219 -8.273 -6.711 1 95.88 88 LEU A N 1
ATOM 689 C CA . LEU A 1 88 ? 18.688 -8.555 -8.039 1 95.88 88 LEU A CA 1
ATOM 690 C C . LEU A 1 88 ? 19.766 -9.141 -8.945 1 95.88 88 LEU A C 1
ATOM 692 O O . LEU A 1 88 ? 19.484 -9.992 -9.789 1 95.88 88 LEU A O 1
ATOM 696 N N . ALA A 1 89 ? 20.984 -8.648 -8.805 1 94.62 89 ALA A N 1
ATOM 697 C CA . ALA A 1 89 ? 22.094 -9.227 -9.547 1 94.62 89 ALA A CA 1
ATOM 698 C C . ALA A 1 89 ? 22.297 -10.695 -9.188 1 94.62 89 ALA A C 1
ATOM 700 O O . ALA A 1 89 ? 22.484 -11.539 -10.062 1 94.62 89 ALA A O 1
ATOM 701 N N . GLY A 1 90 ? 22.219 -10.961 -7.898 1 93.38 90 GLY A N 1
ATOM 702 C CA . GLY A 1 90 ? 22.312 -12.344 -7.457 1 93.38 90 GLY A CA 1
ATOM 703 C C . GLY A 1 90 ? 21.203 -13.219 -7.996 1 93.38 90 GLY A C 1
ATOM 704 O O . GLY A 1 90 ? 21.438 -14.367 -8.398 1 93.38 90 GLY A O 1
ATOM 705 N N . LEU A 1 91 ? 20 -12.727 -8.023 1 91.38 91 LEU A N 1
ATOM 706 C CA . LEU A 1 91 ? 18.859 -13.461 -8.555 1 91.38 91 LEU A CA 1
ATOM 707 C C . LEU A 1 91 ? 19.047 -13.75 -10.039 1 91.38 91 LEU A C 1
ATOM 709 O O . LEU A 1 91 ? 18.734 -14.852 -10.508 1 91.38 91 LEU A O 1
ATOM 713 N N . THR A 1 92 ? 19.5 -12.75 -10.758 1 89.94 92 THR A N 1
ATOM 714 C CA . THR A 1 92 ? 19.719 -12.906 -12.188 1 89.94 92 THR A CA 1
ATOM 715 C C . THR A 1 92 ? 20.75 -13.992 -12.453 1 89.94 92 THR A C 1
ATOM 717 O O . THR A 1 92 ? 20.562 -14.836 -13.336 1 89.94 92 THR A O 1
ATOM 720 N N . VAL A 1 93 ? 21.797 -14.023 -11.703 1 89.06 93 VAL A N 1
ATOM 721 C CA . VAL A 1 93 ? 22.844 -15.016 -11.867 1 89.06 93 VAL A CA 1
ATOM 722 C C . VAL A 1 93 ? 22.312 -16.406 -11.523 1 89.06 93 VAL A C 1
ATOM 724 O O . VAL A 1 93 ? 22.609 -17.375 -12.219 1 89.06 93 VAL A O 1
ATOM 727 N N . THR A 1 94 ? 21.562 -16.469 -10.453 1 86.12 94 THR A N 1
ATOM 728 C CA . THR A 1 94 ? 20.984 -17.734 -10.039 1 86.12 94 THR A CA 1
ATOM 729 C C . THR A 1 94 ? 20.062 -18.297 -11.125 1 86.12 94 THR A C 1
ATOM 731 O O . THR A 1 94 ? 20.094 -19.484 -11.414 1 86.12 94 THR A O 1
ATOM 734 N N . LEU A 1 95 ? 19.297 -17.484 -11.719 1 82.56 95 LEU A N 1
ATOM 735 C CA . LEU A 1 95 ? 18.375 -17.906 -12.773 1 82.56 95 LEU A CA 1
ATOM 736 C C . LEU A 1 95 ? 19.141 -18.312 -14.031 1 82.56 95 LEU A C 1
ATOM 738 O O . LEU A 1 95 ? 18.781 -19.266 -14.711 1 82.56 95 LEU A O 1
ATOM 742 N N . ALA A 1 96 ? 20.141 -17.594 -14.359 1 81.62 96 ALA A N 1
ATOM 743 C CA . ALA A 1 96 ? 20.938 -17.875 -15.547 1 81.62 96 ALA A CA 1
ATOM 744 C C . ALA A 1 96 ? 21.656 -19.219 -15.414 1 81.62 96 ALA A C 1
ATOM 746 O O . ALA A 1 96 ? 21.797 -19.953 -16.391 1 81.62 96 ALA A O 1
ATOM 747 N N . LEU A 1 97 ? 22.078 -19.469 -14.258 1 78.69 97 LEU A N 1
ATOM 748 C CA . LEU A 1 97 ? 22.766 -20.719 -14.016 1 78.69 97 LEU A CA 1
ATOM 749 C C . LEU A 1 97 ? 21.812 -21.906 -14.07 1 78.69 97 LEU A C 1
ATOM 751 O O . LEU A 1 97 ? 22.188 -23 -14.477 1 78.69 97 LEU A O 1
ATOM 755 N N . GLN A 1 98 ? 20.609 -21.641 -13.633 1 72.88 98 GLN A N 1
ATOM 756 C CA . GLN A 1 98 ? 19.594 -22.688 -13.695 1 72.88 98 GLN A CA 1
ATOM 757 C C . GLN A 1 98 ? 19.297 -23.062 -15.141 1 72.88 98 GLN A C 1
ATOM 759 O O . GLN A 1 98 ? 19.141 -24.25 -15.453 1 72.88 98 GLN A O 1
ATOM 764 N N . VAL A 1 99 ? 19.141 -22.156 -15.938 1 67.12 99 VAL A N 1
ATOM 765 C CA . VAL A 1 99 ? 18.812 -22.406 -17.344 1 67.12 99 VAL A CA 1
ATOM 766 C C . VAL A 1 99 ? 19.984 -23.078 -18.031 1 67.12 99 VAL A C 1
ATOM 768 O O . VAL A 1 99 ? 19.812 -23.984 -18.859 1 67.12 99 VAL A O 1
ATOM 771 N N . ARG A 1 100 ? 21.188 -22.594 -17.75 1 60.88 100 ARG A N 1
ATOM 772 C CA . ARG A 1 100 ? 22.359 -23.141 -18.422 1 60.88 100 ARG A CA 1
ATOM 773 C C . ARG A 1 100 ? 22.625 -24.578 -18.016 1 60.88 100 ARG A C 1
ATOM 775 O O . ARG A 1 100 ? 23 -25.406 -18.844 1 60.88 100 ARG A O 1
ATOM 782 N N . LYS A 1 101 ? 22.609 -24.875 -16.734 1 58.88 101 LYS A N 1
ATOM 783 C CA . LYS A 1 101 ? 23 -26.219 -16.312 1 58.88 101 LYS A CA 1
ATOM 784 C C . LYS A 1 101 ? 21.844 -27.188 -16.453 1 58.88 101 LYS A C 1
ATOM 786 O O . LYS A 1 101 ? 21.953 -28.359 -16.062 1 58.88 101 LYS A O 1
ATOM 791 N N . HIS A 1 102 ? 20.969 -26.891 -17.312 1 54.38 102 HIS A N 1
ATOM 792 C CA . HIS A 1 102 ? 19.844 -27.812 -17.5 1 54.38 102 HIS A CA 1
ATOM 793 C C . HIS A 1 102 ? 19.422 -28.453 -16.188 1 54.38 102 HIS A C 1
ATOM 795 O O . HIS A 1 102 ? 19.172 -29.656 -16.141 1 54.38 102 HIS A O 1
ATOM 801 N N . PHE A 1 103 ? 19.797 -27.984 -15.125 1 49.75 103 PHE A N 1
ATOM 802 C CA . PHE A 1 103 ? 19.531 -28.625 -13.836 1 49.75 103 PHE A CA 1
ATOM 803 C C . PHE A 1 103 ? 18.031 -28.859 -13.648 1 49.75 103 PHE A C 1
ATOM 805 O O . PHE A 1 103 ? 17.219 -28.016 -14.016 1 49.75 103 PHE A O 1
ATOM 812 N N . SER A 1 104 ? 17.641 -30.125 -13.672 1 47.19 104 SER A N 1
ATOM 813 C CA . SER A 1 104 ? 16.297 -30.531 -13.289 1 47.19 104 SER A CA 1
ATOM 814 C C . SER A 1 104 ? 15.758 -29.688 -12.141 1 47.19 104 SER A C 1
ATOM 816 O O . SER A 1 104 ? 16.531 -29.219 -11.305 1 47.19 104 SER A O 1
ATOM 818 N N . MET A 1 105 ? 14.695 -29.062 -12.328 1 49.62 105 MET A N 1
ATOM 819 C CA . MET A 1 105 ? 13.984 -28.312 -11.297 1 49.62 105 MET A CA 1
ATOM 820 C C . MET A 1 105 ? 14.156 -28.969 -9.93 1 49.62 105 MET A C 1
ATOM 822 O O . MET A 1 105 ? 13.805 -28.391 -8.906 1 49.62 105 MET A O 1
ATOM 826 N N . SER A 1 106 ? 14.445 -30.281 -9.961 1 48.94 106 SER A N 1
ATOM 827 C CA . SER A 1 106 ? 14.484 -31.109 -8.758 1 48.94 106 SER A CA 1
ATOM 828 C C . SER A 1 106 ? 15.609 -30.688 -7.824 1 48.94 106 SER A C 1
ATOM 830 O O . SER A 1 106 ? 15.461 -30.734 -6.602 1 48.94 106 SER A O 1
ATOM 832 N N . SER A 1 107 ? 16.719 -30.375 -8.469 1 49.97 107 SER A N 1
ATOM 833 C CA . SER A 1 107 ? 17.875 -30.109 -7.613 1 49.97 107 SER A CA 1
ATOM 834 C C . SER A 1 107 ? 18.062 -28.609 -7.391 1 49.97 107 SER A C 1
ATOM 836 O O . SER A 1 107 ? 19.031 -28.188 -6.75 1 49.97 107 SER A O 1
ATOM 838 N N . PHE A 1 108 ? 17.484 -27.719 -8.18 1 54.41 108 PHE A N 1
ATOM 839 C CA . PHE A 1 108 ? 17.688 -26.281 -8.312 1 54.41 108 PHE A CA 1
ATOM 840 C C . PHE A 1 108 ? 17.219 -25.547 -7.066 1 54.41 108 PHE A C 1
ATOM 842 O O . PHE A 1 108 ? 16.156 -25.844 -6.523 1 54.41 108 PHE A O 1
ATOM 849 N N . PRO A 1 109 ? 18.172 -24.859 -6.371 1 67.69 109 PRO A N 1
ATOM 850 C CA . PRO A 1 109 ? 18 -24.359 -5.004 1 67.69 109 PRO A CA 1
ATOM 851 C C . PRO A 1 109 ? 16.875 -23.344 -4.879 1 67.69 109 PRO A C 1
ATOM 853 O O . PRO A 1 109 ? 17.125 -22.141 -4.828 1 67.69 109 PRO A O 1
ATOM 856 N N . ILE A 1 110 ? 15.727 -23.797 -5.246 1 77.69 110 ILE A N 1
ATOM 857 C CA . ILE A 1 110 ? 14.523 -23.047 -4.918 1 77.69 110 ILE A CA 1
ATOM 858 C C . ILE A 1 110 ? 14.711 -22.328 -3.584 1 77.69 110 ILE A C 1
ATOM 860 O O . ILE A 1 110 ? 14.242 -21.203 -3.404 1 77.69 110 ILE A O 1
ATOM 864 N N . SER A 1 111 ? 15.609 -23.047 -2.934 1 83.12 111 SER A N 1
ATOM 865 C CA . SER A 1 111 ? 15.852 -22.469 -1.615 1 83.12 111 SER A CA 1
ATOM 866 C C . SER A 1 111 ? 16.656 -21.172 -1.717 1 83.12 111 SER A C 1
ATOM 868 O O . SER A 1 111 ? 16.391 -20.203 -1.006 1 83.12 111 SER A O 1
ATOM 870 N N . THR A 1 112 ? 17.609 -21.219 -2.607 1 86.5 112 THR A N 1
ATOM 871 C CA . THR A 1 112 ? 18.438 -20.031 -2.785 1 86.5 112 THR A CA 1
ATOM 872 C C . THR A 1 112 ? 17.609 -18.891 -3.379 1 86.5 112 THR A C 1
ATOM 874 O O . THR A 1 112 ? 17.719 -17.75 -2.947 1 86.5 112 THR A O 1
ATOM 877 N N . LEU A 1 113 ? 16.797 -19.203 -4.309 1 86.12 113 LEU A N 1
ATOM 878 C CA . LEU A 1 113 ? 15.93 -18.203 -4.938 1 86.12 113 LEU A CA 1
ATOM 879 C C . LEU A 1 113 ? 14.969 -17.609 -3.924 1 86.12 113 LEU A C 1
ATOM 881 O O . LEU A 1 113 ? 14.812 -16.391 -3.865 1 86.12 113 LEU A O 1
ATOM 885 N N . LEU A 1 114 ? 14.445 -18.469 -3.1 1 86.56 114 LEU A N 1
ATOM 886 C CA . LEU A 1 114 ? 13.5 -18 -2.094 1 86.56 114 LEU A CA 1
ATOM 887 C C . LEU A 1 114 ? 14.195 -17.141 -1.045 1 86.56 114 LEU A C 1
ATOM 889 O O . LEU A 1 114 ? 13.633 -16.156 -0.573 1 86.56 114 LEU A O 1
ATOM 893 N N . CYS A 1 115 ? 15.359 -17.531 -0.748 1 90.88 115 CYS A N 1
ATOM 894 C CA . CYS A 1 115 ? 16.125 -16.75 0.217 1 90.88 115 CYS A CA 1
ATOM 895 C C . CYS A 1 115 ? 16.438 -15.359 -0.319 1 90.88 115 CYS A C 1
ATOM 897 O O . CYS A 1 115 ? 16.297 -14.367 0.404 1 90.88 115 CYS A O 1
ATOM 899 N N . LEU A 1 116 ? 16.844 -15.312 -1.547 1 93.44 116 LEU A N 1
ATOM 900 C CA . LEU A 1 116 ? 17.156 -14.023 -2.158 1 93.44 116 LEU A CA 1
ATOM 901 C C . LEU A 1 116 ? 15.906 -13.164 -2.275 1 93.44 116 LEU A C 1
ATOM 903 O O . LEU A 1 116 ? 15.969 -11.945 -2.107 1 93.44 116 LEU A O 1
ATOM 907 N N . ILE A 1 117 ? 14.82 -13.805 -2.537 1 91.69 117 ILE A N 1
ATOM 908 C CA . ILE A 1 117 ? 13.555 -13.086 -2.619 1 91.69 117 ILE A CA 1
ATOM 909 C C . ILE A 1 117 ? 13.203 -12.492 -1.254 1 91.69 117 ILE A C 1
ATOM 911 O O . ILE A 1 117 ? 12.844 -11.32 -1.154 1 91.69 117 ILE A O 1
ATOM 915 N N . LEU A 1 118 ? 13.406 -13.25 -0.2 1 93.06 118 LEU A N 1
ATOM 916 C CA . LEU A 1 118 ? 13.102 -12.773 1.146 1 93.06 118 LEU A CA 1
ATOM 917 C C . LEU A 1 118 ? 14.055 -11.656 1.549 1 93.06 118 LEU A C 1
ATOM 919 O O . LEU A 1 118 ? 13.648 -10.695 2.207 1 93.06 118 LEU A O 1
ATOM 923 N N . LEU A 1 119 ? 15.242 -11.789 1.142 1 95.44 119 LEU A N 1
ATOM 924 C CA . LEU A 1 119 ? 16.203 -10.734 1.418 1 95.44 119 LEU A CA 1
ATOM 925 C C . LEU A 1 119 ? 15.82 -9.438 0.709 1 95.44 119 LEU A C 1
ATOM 927 O O . LEU A 1 119 ? 15.961 -8.352 1.274 1 95.44 119 LEU A O 1
ATOM 931 N N . TYR A 1 120 ? 15.367 -9.555 -0.49 1 96.12 120 TYR A N 1
ATOM 932 C CA . TYR A 1 120 ? 14.898 -8.398 -1.242 1 96.12 120 TYR A CA 1
ATOM 933 C C . TYR A 1 120 ? 13.766 -7.691 -0.505 1 96.12 120 TYR A C 1
ATOM 935 O O . TYR A 1 120 ? 13.773 -6.465 -0.376 1 96.12 120 TYR A O 1
ATOM 943 N N . VAL A 1 121 ? 12.875 -8.484 0.031 1 93.5 121 VAL A N 1
ATOM 944 C CA . VAL A 1 121 ? 11.719 -7.957 0.745 1 93.5 121 VAL A CA 1
ATOM 945 C C . VAL A 1 121 ? 12.172 -7.281 2.035 1 93.5 121 VAL A C 1
ATOM 947 O O . VAL A 1 121 ? 11.688 -6.199 2.383 1 93.5 121 VAL A O 1
ATOM 950 N N . ILE A 1 122 ? 13.102 -7.855 2.654 1 95 122 ILE A N 1
ATOM 951 C CA . ILE A 1 122 ? 13.602 -7.344 3.928 1 95 122 ILE A CA 1
ATOM 952 C C . ILE A 1 122 ? 14.258 -5.98 3.713 1 95 122 ILE A C 1
ATOM 954 O O . ILE A 1 122 ? 13.953 -5.02 4.422 1 95 122 ILE A O 1
ATOM 958 N N . PHE A 1 123 ? 15.062 -5.867 2.771 1 96.31 123 PHE A N 1
ATOM 959 C CA . PHE A 1 123 ? 15.781 -4.621 2.553 1 96.31 123 PHE A CA 1
ATOM 960 C C . PHE A 1 123 ? 14.875 -3.57 1.926 1 96.31 123 PHE A C 1
ATOM 962 O O . PHE A 1 123 ? 15.062 -2.371 2.131 1 96.31 123 PHE A O 1
ATOM 969 N N . PHE A 1 124 ? 13.898 -4.02 1.218 1 95.5 124 PHE A N 1
ATOM 970 C CA . PHE A 1 124 ? 12.875 -3.098 0.748 1 95.5 124 PHE A CA 1
ATOM 971 C C . PHE A 1 124 ? 12.141 -2.455 1.922 1 95.5 124 PHE A C 1
ATOM 973 O O . PHE A 1 124 ? 11.898 -1.246 1.925 1 95.5 124 PHE A O 1
ATOM 980 N N . GLY A 1 125 ? 11.844 -3.281 2.875 1 92.44 125 GLY A N 1
ATOM 981 C CA . GLY A 1 125 ? 11.125 -2.812 4.047 1 92.44 125 GLY A CA 1
ATOM 982 C C . GLY A 1 125 ? 11.961 -1.924 4.945 1 92.44 125 GLY A C 1
ATOM 983 O O . GLY A 1 125 ? 11.484 -0.895 5.43 1 92.44 125 GLY A O 1
ATOM 984 N N . ILE A 1 126 ? 13.195 -2.273 5.098 1 92.56 126 ILE A N 1
ATOM 985 C CA . ILE A 1 126 ? 14.078 -1.552 6.008 1 92.56 126 ILE A CA 1
ATOM 986 C C . ILE A 1 126 ? 14.461 -0.207 5.395 1 92.56 126 ILE A C 1
ATOM 988 O O . ILE A 1 126 ? 14.586 0.794 6.105 1 92.56 126 ILE A O 1
ATOM 992 N N . GLY A 1 127 ? 14.617 -0.188 4.156 1 93.19 127 GLY A N 1
ATOM 993 C CA . GLY A 1 127 ? 15.133 1.008 3.514 1 93.19 127 GLY A CA 1
ATOM 994 C C . GLY A 1 127 ? 14.07 1.814 2.801 1 93.19 127 GLY A C 1
ATOM 995 O O . GLY A 1 127 ? 13.5 2.746 3.373 1 93.19 127 GLY A O 1
ATOM 996 N N . PRO A 1 128 ? 13.781 1.478 1.558 1 94.06 128 PRO A N 1
ATOM 997 C CA . PRO A 1 128 ? 12.945 2.314 0.695 1 94.06 128 PRO A CA 1
ATOM 998 C C . PRO A 1 128 ? 11.508 2.441 1.205 1 94.06 128 PRO A C 1
ATOM 1000 O O . PRO A 1 128 ? 10.953 3.541 1.22 1 94.06 128 PRO A O 1
ATOM 1003 N N . ALA A 1 129 ? 10.883 1.381 1.658 1 91.25 129 ALA A N 1
ATOM 1004 C CA . ALA A 1 129 ? 9.477 1.418 2.043 1 91.25 129 ALA A CA 1
ATOM 1005 C C . ALA A 1 129 ? 9.266 2.305 3.266 1 91.25 129 ALA A C 1
ATOM 1007 O O . ALA A 1 129 ? 8.438 3.219 3.242 1 91.25 129 ALA A O 1
ATOM 1008 N N . GLY A 1 130 ? 10 2.111 4.285 1 88.62 130 GLY A N 1
ATOM 1009 C CA . GLY A 1 130 ? 9.867 2.885 5.508 1 88.62 130 GLY A CA 1
ATOM 1010 C C . GLY A 1 130 ? 10.344 4.316 5.367 1 88.62 130 GLY A C 1
ATOM 1011 O O . GLY A 1 130 ? 9.688 5.246 5.848 1 88.62 130 GLY A O 1
ATOM 1012 N N . ALA A 1 131 ? 11.391 4.512 4.711 1 91.56 131 ALA A N 1
ATOM 1013 C CA . ALA A 1 131 ? 11.953 5.848 4.543 1 91.56 131 ALA A CA 1
ATOM 1014 C C . ALA A 1 131 ? 11.023 6.746 3.738 1 91.56 131 ALA A C 1
ATOM 1016 O O . ALA A 1 131 ? 10.914 7.945 4.008 1 91.56 131 ALA A O 1
ATOM 1017 N N . THR A 1 132 ? 10.359 6.172 2.809 1 91.81 132 THR A N 1
ATOM 1018 C CA . THR A 1 132 ? 9.469 6.941 1.947 1 91.81 132 THR A CA 1
ATOM 1019 C C . THR A 1 132 ? 8.281 7.477 2.74 1 91.81 132 THR A C 1
ATOM 1021 O O . THR A 1 132 ? 7.844 8.609 2.523 1 91.81 132 THR A O 1
ATOM 1024 N N . ILE A 1 133 ? 7.785 6.699 3.686 1 86.38 133 ILE A N 1
ATOM 1025 C CA . ILE A 1 133 ? 6.664 7.133 4.512 1 86.38 133 ILE A CA 1
ATOM 1026 C C . ILE A 1 133 ? 7.066 8.359 5.324 1 86.38 133 ILE A C 1
ATOM 1028 O O . ILE A 1 133 ? 6.324 9.344 5.391 1 86.38 133 ILE A O 1
ATOM 1032 N N . SER A 1 134 ? 8.203 8.352 5.812 1 86.56 134 SER A N 1
ATOM 1033 C CA . SER A 1 134 ? 8.703 9.445 6.637 1 86.56 134 SER A CA 1
ATOM 1034 C C . SER A 1 134 ? 8.992 10.688 5.793 1 86.56 134 SER A C 1
ATOM 1036 O O . SER A 1 134 ? 8.633 11.797 6.172 1 86.56 134 SER A O 1
ATOM 1038 N N . ILE A 1 135 ? 9.562 10.477 4.672 1 90.38 135 ILE A N 1
ATOM 1039 C CA . ILE A 1 135 ? 9.961 11.586 3.816 1 90.38 135 ILE A CA 1
ATOM 1040 C C . ILE A 1 135 ? 8.719 12.328 3.318 1 90.38 135 ILE A C 1
ATOM 1042 O O . ILE A 1 135 ? 8.703 13.562 3.287 1 90.38 135 ILE A O 1
ATOM 1046 N N . ARG A 1 136 ? 7.727 11.609 3.043 1 87.12 136 ARG A N 1
ATOM 1047 C CA . ARG A 1 136 ? 6.512 12.195 2.475 1 87.12 136 ARG A CA 1
ATOM 1048 C C . ARG A 1 136 ? 5.848 13.148 3.463 1 87.12 136 ARG A C 1
ATOM 1050 O O . ARG A 1 136 ? 5.219 14.125 3.059 1 87.12 136 ARG A O 1
ATOM 1057 N N . VAL A 1 137 ? 6.062 12.914 4.758 1 83.94 137 VAL A N 1
ATOM 1058 C CA . VAL A 1 137 ? 5.398 13.734 5.766 1 83.94 137 VAL A CA 1
ATOM 1059 C C . VAL A 1 137 ? 6.285 14.922 6.137 1 83.94 137 VAL A C 1
ATOM 1061 O O . VAL A 1 137 ? 5.805 15.914 6.68 1 83.94 137 VAL A O 1
ATOM 1064 N N . GLU A 1 138 ? 7.523 14.867 5.762 1 86.25 138 GLU A N 1
ATOM 1065 C CA . GLU A 1 138 ? 8.484 15.852 6.25 1 86.25 138 GLU A CA 1
ATOM 1066 C C . GLU A 1 138 ? 8.789 16.906 5.184 1 86.25 138 GLU A C 1
ATOM 1068 O O . GLU A 1 138 ? 9.211 18.016 5.508 1 86.25 138 GLU A O 1
ATOM 1073 N N . ILE A 1 139 ? 8.562 16.641 3.955 1 88.38 139 ILE A N 1
ATOM 1074 C CA . ILE A 1 139 ? 9.109 17.531 2.928 1 88.38 139 ILE A CA 1
ATOM 1075 C C . ILE A 1 139 ? 8.055 18.547 2.51 1 88.38 139 ILE A C 1
ATOM 1077 O O . ILE A 1 139 ? 8.359 19.516 1.815 1 88.38 139 ILE A O 1
ATOM 1081 N N . PHE A 1 140 ? 6.867 18.406 2.957 1 86.56 140 PHE A N 1
ATOM 1082 C CA . PHE A 1 140 ? 5.82 19.359 2.59 1 86.56 140 PHE A CA 1
ATOM 1083 C C . PHE A 1 140 ? 5.277 20.062 3.822 1 86.56 140 PHE A C 1
ATOM 1085 O O . PHE A 1 140 ? 5.223 19.484 4.906 1 86.56 140 PHE A O 1
ATOM 1092 N N . ASP A 1 141 ? 4.914 21.266 3.588 1 80.69 141 ASP A N 1
ATOM 1093 C CA . ASP A 1 141 ? 4.27 22.016 4.668 1 80.69 141 ASP A CA 1
ATOM 1094 C C . ASP A 1 141 ? 2.816 21.578 4.844 1 80.69 141 ASP A C 1
ATOM 1096 O O . ASP A 1 141 ? 2.301 20.781 4.055 1 80.69 141 ASP A O 1
ATOM 1100 N N . GLN A 1 142 ? 2.252 22.016 5.891 1 76.5 142 GLN A N 1
ATOM 1101 C CA . GLN A 1 142 ? 0.907 21.594 6.27 1 76.5 142 GLN A CA 1
ATOM 1102 C C . GLN A 1 142 ? -0.098 21.906 5.168 1 76.5 142 GLN A C 1
ATOM 1104 O O . GLN A 1 142 ? -1.024 21.141 4.922 1 76.5 142 GLN A O 1
ATOM 1109 N N . SER A 1 143 ? 0.095 23.016 4.441 1 77.12 143 SER A N 1
ATOM 1110 C CA . SER A 1 143 ? -0.875 23.469 3.453 1 77.12 143 SER A CA 1
ATOM 1111 C C . SER A 1 143 ? -0.785 22.656 2.172 1 77.12 143 SER A C 1
ATOM 1113 O O . SER A 1 143 ? -1.796 22.422 1.507 1 77.12 143 SER A O 1
ATOM 1115 N N . SER A 1 144 ? 0.387 22.125 1.843 1 83.44 144 SER A N 1
ATOM 1116 C CA . SER A 1 144 ? 0.589 21.438 0.576 1 83.44 144 SER A CA 1
ATOM 1117 C C . SER A 1 144 ? 0.581 19.922 0.77 1 83.44 144 SER A C 1
ATOM 1119 O O . SER A 1 144 ? 0.477 19.172 -0.2 1 83.44 144 SER A O 1
ATOM 1121 N N . ARG A 1 145 ? 0.519 19.5 1.976 1 80.81 145 ARG A N 1
ATOM 1122 C CA . ARG A 1 145 ? 0.702 18.094 2.303 1 80.81 145 ARG A CA 1
ATOM 1123 C C . ARG A 1 145 ? -0.471 17.25 1.799 1 80.81 145 ARG A C 1
ATOM 1125 O O . ARG A 1 145 ? -0.274 16.219 1.162 1 80.81 145 ARG A O 1
ATOM 1132 N N . PRO A 1 146 ? -1.699 17.719 2.039 1 76.38 146 PRO A N 1
ATOM 1133 C CA . PRO A 1 146 ? -2.809 16.891 1.563 1 76.38 146 PRO A CA 1
ATOM 1134 C C . PRO A 1 146 ? -2.773 16.672 0.053 1 76.38 146 PRO A C 1
ATOM 1136 O O . PRO A 1 146 ? -2.967 15.539 -0.412 1 76.38 146 PRO A O 1
ATOM 1139 N N . SER A 1 147 ? -2.459 17.656 -0.677 1 81.06 147 SER A N 1
ATOM 1140 C CA . SER A 1 147 ? -2.367 17.547 -2.129 1 81.06 147 SER A CA 1
ATOM 1141 C C . SER A 1 147 ? -1.221 16.625 -2.539 1 81.06 147 SER A C 1
ATOM 1143 O O . SER A 1 147 ? -1.36 15.828 -3.469 1 81.06 147 SER A O 1
ATOM 1145 N N . ALA A 1 148 ? -0.134 16.719 -1.87 1 84.06 148 ALA A N 1
ATOM 1146 C CA . ALA A 1 148 ? 1.028 15.891 -2.17 1 84.06 148 ALA A CA 1
ATOM 1147 C C . ALA A 1 148 ? 0.728 14.422 -1.915 1 84.06 148 ALA A C 1
ATOM 1149 O O . ALA A 1 148 ? 1.167 13.547 -2.672 1 84.06 148 ALA A O 1
ATOM 1150 N N . PHE A 1 149 ? -0.023 14.172 -0.925 1 82.38 149 PHE A N 1
ATOM 1151 C CA . PHE A 1 149 ? -0.36 12.789 -0.586 1 82.38 149 PHE A CA 1
ATOM 1152 C C . PHE A 1 149 ? -1.33 12.203 -1.604 1 82.38 149 PHE A C 1
ATOM 1154 O O . PHE A 1 149 ? -1.234 11.031 -1.955 1 82.38 149 PHE A O 1
ATOM 1161 N N . VAL A 1 150 ? -2.201 13.07 -2.049 1 77.75 150 VAL A N 1
ATOM 1162 C CA . VAL A 1 150 ? -3.131 12.609 -3.078 1 77.75 150 VAL A CA 1
ATOM 1163 C C . VAL A 1 150 ? -2.363 12.281 -4.355 1 77.75 150 VAL A C 1
ATOM 1165 O O . VAL A 1 150 ? -2.613 11.258 -4.992 1 77.75 150 VAL A O 1
ATOM 1168 N N . ILE A 1 151 ? -1.438 13.125 -4.68 1 84.5 151 ILE A N 1
ATOM 1169 C CA . ILE A 1 151 ? -0.601 12.891 -5.852 1 84.5 151 ILE A CA 1
ATOM 1170 C C . ILE A 1 151 ? 0.206 11.602 -5.664 1 84.5 151 ILE A C 1
ATOM 1172 O O . ILE A 1 151 ? 0.312 10.789 -6.582 1 84.5 151 ILE A O 1
ATOM 1176 N N . GLY A 1 152 ? 0.738 11.477 -4.48 1 87.94 152 GLY A N 1
ATOM 1177 C CA . GLY A 1 152 ? 1.488 10.273 -4.184 1 87.94 152 GLY A CA 1
ATOM 1178 C C . GLY A 1 152 ? 0.658 9.008 -4.305 1 87.94 152 GLY A C 1
ATOM 1179 O O . GLY A 1 152 ? 1.122 8 -4.852 1 87.94 152 GLY A O 1
ATOM 1180 N N . ALA A 1 153 ? -0.514 9.078 -3.83 1 84.12 153 ALA A N 1
ATOM 1181 C CA . ALA A 1 153 ? -1.415 7.93 -3.906 1 84.12 153 ALA A CA 1
ATOM 1182 C C . ALA A 1 153 ? -1.734 7.578 -5.355 1 84.12 153 ALA A C 1
ATOM 1184 O O . ALA A 1 153 ? -1.73 6.406 -5.73 1 84.12 153 ALA A O 1
ATOM 1185 N N . ALA A 1 154 ? -1.99 8.609 -6.148 1 84.31 154 ALA A N 1
ATOM 1186 C CA . ALA A 1 154 ? -2.252 8.398 -7.566 1 84.31 154 ALA A CA 1
ATOM 1187 C C . ALA A 1 154 ? -1.053 7.754 -8.258 1 84.31 154 ALA A C 1
ATOM 1189 O O . ALA A 1 154 ? -1.211 6.832 -9.062 1 84.31 154 ALA A O 1
ATOM 1190 N N . LEU A 1 155 ? 0.08 8.25 -7.93 1 88.75 155 LEU A N 1
ATOM 1191 C CA . LEU A 1 155 ? 1.306 7.723 -8.523 1 88.75 155 LEU A CA 1
ATOM 1192 C C . LEU A 1 155 ? 1.506 6.262 -8.141 1 88.75 155 LEU A C 1
ATOM 1194 O O . LEU A 1 155 ? 2.018 5.473 -8.938 1 88.75 155 LEU A O 1
ATOM 1198 N N . ASN A 1 156 ? 1.129 5.965 -6.918 1 89.44 156 ASN A N 1
ATOM 1199 C CA . ASN A 1 156 ? 1.228 4.586 -6.453 1 89.44 156 ASN A CA 1
ATOM 1200 C C . ASN A 1 156 ? 0.424 3.637 -7.336 1 89.44 156 ASN A C 1
ATOM 1202 O O . ASN A 1 156 ? 0.96 2.648 -7.844 1 89.44 156 ASN A O 1
ATOM 1206 N N . TRP A 1 157 ? -0.766 4.023 -7.652 1 85.81 157 TRP A N 1
ATOM 1207 C CA . TRP A 1 157 ? -1.644 3.148 -8.422 1 85.81 157 TRP A CA 1
ATOM 1208 C C . TRP A 1 157 ? -1.263 3.16 -9.898 1 85.81 157 TRP A C 1
ATOM 1210 O O . TRP A 1 157 ? -1.387 2.143 -10.586 1 85.81 157 TRP A O 1
ATOM 1220 N N . VAL A 1 158 ? -0.823 4.266 -10.344 1 88.5 158 VAL A N 1
ATOM 1221 C CA . VAL A 1 158 ? -0.317 4.32 -11.711 1 88.5 158 VAL A CA 1
ATOM 1222 C C . VAL A 1 158 ? 0.905 3.416 -11.852 1 88.5 158 VAL A C 1
ATOM 1224 O O . VAL A 1 158 ? 1.034 2.682 -12.828 1 88.5 158 VAL A O 1
ATOM 1227 N N . GLY A 1 159 ? 1.766 3.504 -10.938 1 90.62 159 GLY A N 1
ATOM 1228 C CA . GLY A 1 159 ? 2.947 2.656 -10.945 1 90.62 159 GLY A CA 1
ATOM 1229 C C . GLY A 1 159 ? 2.621 1.176 -10.945 1 90.62 159 GLY A C 1
ATOM 1230 O O . GLY A 1 159 ? 3.205 0.406 -11.711 1 90.62 159 GLY A O 1
ATOM 1231 N N . ILE A 1 160 ? 1.701 0.813 -10.109 1 87.25 160 ILE A N 1
ATOM 1232 C CA . ILE A 1 160 ? 1.291 -0.583 -10.016 1 87.25 160 ILE A CA 1
ATOM 1233 C C . ILE A 1 160 ? 0.708 -1.038 -11.352 1 87.25 160 ILE A C 1
ATOM 1235 O O . ILE A 1 160 ? 1.038 -2.119 -11.844 1 87.25 160 ILE A O 1
ATOM 1239 N N . PHE A 1 161 ? -0.09 -0.189 -11.938 1 86.81 161 PHE A N 1
ATOM 1240 C CA . PHE A 1 161 ? -0.712 -0.522 -13.211 1 86.81 161 PHE A CA 1
ATOM 1241 C C . PHE A 1 161 ? 0.34 -0.667 -14.305 1 86.81 161 PHE A C 1
ATOM 1243 O O . PHE A 1 161 ? 0.297 -1.614 -15.094 1 86.81 161 PHE A O 1
ATOM 1250 N N . VAL A 1 162 ? 1.207 0.237 -14.328 1 87.94 162 VAL A N 1
ATOM 1251 C CA . VAL A 1 162 ? 2.242 0.248 -15.359 1 87.94 162 VAL A CA 1
ATOM 1252 C C . VAL A 1 162 ? 3.09 -1.018 -15.25 1 87.94 162 VAL A C 1
ATOM 1254 O O . VAL A 1 162 ? 3.369 -1.671 -16.266 1 87.94 162 VAL A O 1
ATOM 1257 N N . ILE A 1 163 ? 3.5 -1.409 -14.07 1 87.12 163 ILE A N 1
ATOM 1258 C CA . ILE A 1 163 ? 4.375 -2.564 -13.906 1 87.12 163 ILE A CA 1
ATOM 1259 C C . ILE A 1 163 ? 3.631 -3.836 -14.305 1 87.12 163 ILE A C 1
ATOM 1261 O O . ILE A 1 163 ? 4.199 -4.719 -14.953 1 87.12 163 ILE A O 1
ATOM 1265 N N . TRP A 1 164 ? 2.373 -3.955 -13.953 1 83 164 TRP A N 1
ATOM 1266 C CA . TRP A 1 164 ? 1.617 -5.156 -14.297 1 83 164 TRP A CA 1
ATOM 1267 C C . TRP A 1 164 ? 1.339 -5.219 -15.789 1 83 164 TRP A C 1
ATOM 1269 O O . TRP A 1 164 ? 1.256 -6.305 -16.375 1 83 164 TRP A O 1
ATOM 1279 N N . MET A 1 165 ? 1.229 -4.07 -16.422 1 82.25 165 MET A N 1
ATOM 1280 C CA . MET A 1 165 ? 1.003 -4.004 -17.859 1 82.25 165 MET A CA 1
ATOM 1281 C C . MET A 1 165 ? 2.268 -4.375 -18.625 1 82.25 165 MET A C 1
ATOM 1283 O O . MET A 1 165 ? 2.205 -5.09 -19.625 1 82.25 165 MET A O 1
ATOM 1287 N N . ILE A 1 166 ? 3.385 -3.992 -18.156 1 83 166 ILE A N 1
ATOM 1288 C CA . ILE A 1 166 ? 4.621 -4.129 -18.922 1 83 166 ILE A CA 1
ATOM 1289 C C . ILE A 1 166 ? 5.336 -5.418 -18.516 1 83 166 ILE A C 1
ATOM 1291 O O . ILE A 1 166 ? 6.164 -5.938 -19.266 1 83 166 ILE A O 1
ATOM 1295 N N . PHE A 1 167 ? 5.008 -5.969 -17.438 1 80.38 167 PHE A N 1
ATOM 1296 C CA . PHE A 1 167 ? 5.75 -7.09 -16.859 1 80.38 167 PHE A CA 1
ATOM 1297 C C . PHE A 1 167 ? 5.73 -8.281 -17.812 1 80.38 167 PHE A C 1
ATOM 1299 O O . PHE A 1 167 ? 6.773 -8.883 -18.094 1 80.38 167 PHE A O 1
ATOM 1306 N N . PRO A 1 168 ? 4.543 -8.68 -18.344 1 75.62 168 PRO A N 1
ATOM 1307 C CA . PRO A 1 168 ? 4.543 -9.82 -19.266 1 75.62 168 PRO A CA 1
ATOM 1308 C C . PRO A 1 168 ? 5.449 -9.602 -20.484 1 75.62 168 PRO A C 1
ATOM 1310 O O . PRO A 1 168 ? 6.094 -10.547 -20.953 1 75.62 168 PRO A O 1
ATOM 1313 N N . PHE A 1 169 ? 5.527 -8.391 -20.891 1 80.31 169 PHE A N 1
ATOM 1314 C CA . PHE A 1 169 ? 6.371 -8.07 -22.047 1 80.31 169 PHE A CA 1
ATOM 1315 C C . PHE A 1 169 ? 7.848 -8.141 -21.672 1 80.31 169 PHE A C 1
ATOM 1317 O O . PHE A 1 169 ? 8.68 -8.586 -22.469 1 80.31 169 PHE A O 1
ATOM 1324 N N . ILE A 1 170 ? 8.141 -7.77 -20.438 1 81.62 170 ILE A N 1
ATOM 1325 C CA . ILE A 1 170 ? 9.516 -7.793 -19.953 1 81.62 170 ILE A CA 1
ATOM 1326 C C . ILE A 1 170 ? 9.992 -9.242 -19.812 1 81.62 170 ILE A C 1
ATOM 1328 O O . ILE A 1 170 ? 11.102 -9.578 -20.234 1 81.62 170 ILE A O 1
ATOM 1332 N N . VAL A 1 171 ? 9.164 -10.055 -19.344 1 77.81 171 VAL A N 1
ATOM 1333 C CA . VAL A 1 171 ? 9.516 -11.453 -19.125 1 77.81 171 VAL A CA 1
ATOM 1334 C C . VAL A 1 171 ? 9.688 -12.164 -20.469 1 77.81 171 VAL A C 1
ATOM 1336 O O . VAL A 1 171 ? 10.609 -12.961 -20.641 1 77.81 171 VAL A O 1
ATOM 1339 N N . GLU A 1 172 ? 8.781 -11.922 -21.375 1 80 172 GLU A N 1
ATOM 1340 C CA . GLU A 1 172 ? 8.836 -12.555 -22.688 1 80 172 GLU A CA 1
ATOM 1341 C C . GLU A 1 172 ? 10.086 -12.117 -23.453 1 80 172 GLU A C 1
ATOM 1343 O O . GLU A 1 172 ? 10.711 -12.93 -24.156 1 80 172 GLU A O 1
ATOM 1348 N N . SER A 1 173 ? 10.453 -10.875 -23.312 1 85.44 173 SER A N 1
ATOM 1349 C CA . SER A 1 173 ? 11.555 -10.328 -24.109 1 85.44 173 SER A CA 1
ATOM 1350 C C . SER A 1 173 ? 12.906 -10.656 -23.484 1 85.44 173 SER A C 1
ATOM 1352 O O . SER A 1 173 ? 13.867 -10.961 -24.188 1 85.44 173 SER A O 1
ATOM 1354 N N . LEU A 1 174 ? 12.977 -10.641 -22.141 1 85.88 174 LEU A N 1
ATOM 1355 C CA . LEU A 1 174 ? 14.281 -10.742 -21.484 1 85.88 174 LEU A CA 1
ATOM 1356 C C . LEU A 1 174 ? 14.445 -12.094 -20.812 1 85.88 174 LEU A C 1
ATOM 1358 O O . LEU A 1 174 ? 15.57 -12.492 -20.484 1 85.88 174 LEU A O 1
ATOM 1362 N N . GLY A 1 175 ? 13.367 -12.766 -20.656 1 78.5 175 GLY A N 1
ATOM 1363 C CA . GLY A 1 175 ? 13.438 -14.078 -20.047 1 78.5 175 GLY A CA 1
ATOM 1364 C C . GLY A 1 175 ? 14.039 -14.062 -18.656 1 78.5 175 GLY A C 1
ATOM 1365 O O . GLY A 1 175 ? 13.547 -13.367 -17.766 1 78.5 175 GLY A O 1
ATOM 1366 N N . GLN A 1 176 ? 15.281 -14.648 -18.578 1 77.5 176 GLN A N 1
ATOM 1367 C CA . GLN A 1 176 ? 15.945 -14.797 -17.281 1 77.5 176 GLN A CA 1
ATOM 1368 C C . GLN A 1 176 ? 16.609 -13.492 -16.844 1 77.5 176 GLN A C 1
ATOM 1370 O O . GLN A 1 176 ? 16.969 -13.336 -15.68 1 77.5 176 GLN A O 1
ATOM 1375 N N . PHE A 1 177 ? 16.641 -12.531 -17.734 1 86.19 177 PHE A N 1
ATOM 1376 C CA . PHE A 1 177 ? 17.344 -11.289 -17.438 1 86.19 177 PHE A CA 1
ATOM 1377 C C . PHE A 1 177 ? 16.359 -10.172 -17.109 1 86.19 177 PHE A C 1
ATOM 1379 O O . PHE A 1 177 ? 16.734 -9 -17.062 1 86.19 177 PHE A O 1
ATOM 1386 N N . PHE A 1 178 ? 15.133 -10.523 -16.75 1 86.12 178 PHE A N 1
ATOM 1387 C CA . PHE A 1 178 ? 14.125 -9.484 -16.547 1 86.12 178 PHE A CA 1
ATOM 1388 C C . PHE A 1 178 ? 14.398 -8.703 -15.266 1 86.12 178 PHE A C 1
ATOM 1390 O O . PHE A 1 178 ? 14.008 -7.539 -15.148 1 86.12 178 PHE A O 1
ATOM 1397 N N . PHE A 1 179 ? 15.227 -9.242 -14.391 1 90.38 179 PHE A N 1
ATOM 1398 C CA . PHE A 1 179 ? 15.555 -8.555 -13.148 1 90.38 179 PHE A CA 1
ATOM 1399 C C . PHE A 1 179 ? 16.5 -7.395 -13.406 1 90.38 179 PHE A C 1
ATOM 1401 O O . PHE A 1 179 ? 16.609 -6.48 -12.586 1 90.38 179 PHE A O 1
ATOM 1408 N N . LEU A 1 180 ? 17.141 -7.402 -14.523 1 91.38 180 LEU A N 1
ATOM 1409 C CA . LEU A 1 180 ? 18.109 -6.363 -14.844 1 91.38 180 LEU A CA 1
ATOM 1410 C C . LEU A 1 180 ? 17.406 -5.023 -15.07 1 91.38 180 LEU A C 1
ATOM 1412 O O . LEU A 1 180 ? 17.969 -3.971 -14.766 1 91.38 180 LEU A O 1
ATOM 1416 N N . ILE A 1 181 ? 16.266 -5.074 -15.562 1 92.06 181 ILE A N 1
ATOM 1417 C CA . ILE A 1 181 ? 15.516 -3.84 -15.766 1 92.06 181 ILE A CA 1
ATOM 1418 C C . ILE A 1 181 ? 15.219 -3.186 -14.422 1 92.06 181 ILE A C 1
ATOM 1420 O O . ILE A 1 181 ? 15.367 -1.97 -14.273 1 92.06 181 ILE A O 1
ATOM 1424 N N . PHE A 1 182 ? 14.867 -4.008 -13.484 1 94.56 182 PHE A N 1
ATOM 1425 C CA . PHE A 1 182 ? 14.578 -3.486 -12.156 1 94.56 182 PHE A CA 1
ATOM 1426 C C . PHE A 1 182 ? 15.852 -2.984 -11.477 1 94.56 182 PHE A C 1
ATOM 1428 O O . PHE A 1 182 ? 15.812 -2.008 -10.727 1 94.56 182 PHE A O 1
ATOM 1435 N N . MET A 1 183 ? 16.875 -3.682 -11.812 1 95.62 183 MET A N 1
ATOM 1436 C CA . MET A 1 183 ? 18.172 -3.223 -11.297 1 95.62 183 MET A CA 1
ATOM 1437 C C . MET A 1 183 ? 18.5 -1.831 -11.828 1 95.62 183 MET A C 1
ATOM 1439 O O . MET A 1 183 ? 18.953 -0.97 -11.07 1 95.62 183 MET A O 1
ATOM 1443 N N . GLY A 1 184 ? 18.234 -1.658 -13.086 1 95.38 184 GLY A N 1
ATOM 1444 C CA . GLY A 1 184 ? 18.469 -0.353 -13.688 1 95.38 184 GLY A CA 1
ATOM 1445 C C . GLY A 1 184 ? 17.625 0.746 -13.062 1 95.38 184 GLY A C 1
ATOM 1446 O O . GLY A 1 184 ? 18.125 1.849 -12.82 1 95.38 184 GLY A O 1
ATOM 1447 N N . VAL A 1 185 ? 16.422 0.481 -12.773 1 95.75 185 VAL A N 1
ATOM 1448 C CA . VAL A 1 185 ? 15.523 1.448 -12.156 1 95.75 185 VAL A CA 1
ATOM 1449 C C . VAL A 1 185 ? 16.031 1.815 -10.766 1 95.75 185 VAL A C 1
ATOM 1451 O O . VAL A 1 185 ? 16.031 2.99 -10.391 1 95.75 185 VAL A O 1
ATOM 1454 N N . LEU A 1 186 ? 16.469 0.801 -10.023 1 97.44 186 LEU A N 1
ATOM 1455 C CA . LEU A 1 186 ? 16.953 1.031 -8.664 1 97.44 186 LEU A CA 1
ATOM 1456 C C . LEU A 1 186 ? 18.203 1.91 -8.68 1 97.44 186 LEU A C 1
ATOM 1458 O O . LEU A 1 186 ? 18.312 2.855 -7.891 1 97.44 186 LEU A O 1
ATOM 1462 N N . VAL A 1 187 ? 19.094 1.642 -9.602 1 96.44 187 VAL A N 1
ATOM 1463 C CA . VAL A 1 187 ? 20.359 2.371 -9.648 1 96.44 187 VAL A CA 1
ATOM 1464 C C . VAL A 1 187 ? 20.109 3.809 -10.102 1 96.44 187 VAL A C 1
ATOM 1466 O O . VAL A 1 187 ? 20.609 4.754 -9.484 1 96.44 187 VAL A O 1
ATOM 1469 N N . THR A 1 188 ? 19.312 3.941 -11.117 1 96.38 188 THR A N 1
ATOM 1470 C CA . THR A 1 188 ? 19.031 5.277 -11.633 1 96.38 188 THR A CA 1
ATOM 1471 C C . THR A 1 188 ? 18.281 6.109 -10.594 1 96.38 188 THR A C 1
ATOM 1473 O O . THR A 1 188 ? 18.609 7.277 -10.375 1 96.38 188 THR A O 1
ATOM 1476 N N . SER A 1 189 ? 17.312 5.551 -9.984 1 95.69 189 SER A N 1
ATOM 1477 C CA . SER A 1 189 ? 16.547 6.262 -8.961 1 95.69 189 SER A CA 1
ATOM 1478 C C . SER A 1 189 ? 17.422 6.582 -7.746 1 95.69 189 SER A C 1
ATOM 1480 O O . SER A 1 189 ? 17.281 7.648 -7.145 1 95.69 189 SER A O 1
ATOM 1482 N N . GLY A 1 190 ? 18.266 5.609 -7.395 1 95.5 190 GLY A N 1
ATOM 1483 C CA . GLY A 1 190 ? 19.172 5.855 -6.289 1 95.5 190 GLY A CA 1
ATOM 1484 C C . GLY A 1 190 ? 20.078 7.055 -6.516 1 95.5 190 GLY A C 1
ATOM 1485 O O . GLY A 1 190 ? 20.281 7.863 -5.609 1 95.5 190 GLY A O 1
ATOM 1486 N N . ILE A 1 191 ? 20.516 7.203 -7.656 1 94.5 191 ILE A N 1
ATOM 1487 C CA . ILE A 1 191 ? 21.375 8.32 -8 1 94.5 191 ILE A CA 1
ATOM 1488 C C . ILE A 1 191 ? 20.594 9.625 -7.941 1 94.5 191 ILE A C 1
ATOM 1490 O O . ILE A 1 191 ? 21.047 10.617 -7.363 1 94.5 191 ILE A O 1
ATOM 1494 N N . PHE A 1 192 ? 19.438 9.688 -8.461 1 93.69 192 PHE A N 1
ATOM 1495 C CA . PHE A 1 192 ? 18.609 10.883 -8.477 1 93.69 192 PHE A CA 1
ATOM 1496 C C . PHE A 1 192 ? 18.25 11.312 -7.059 1 93.69 192 PHE A C 1
ATOM 1498 O O . PHE A 1 192 ? 18.297 12.5 -6.73 1 93.69 192 PHE A O 1
ATOM 1505 N N . ILE A 1 193 ? 17.922 10.359 -6.289 1 93.31 193 ILE A N 1
ATOM 1506 C CA . ILE A 1 193 ? 17.516 10.672 -4.926 1 93.31 193 ILE A CA 1
ATOM 1507 C C . ILE A 1 193 ? 18.719 11.164 -4.129 1 93.31 193 ILE A C 1
ATOM 1509 O O . ILE A 1 193 ? 18.594 12.07 -3.297 1 93.31 193 ILE A O 1
ATOM 1513 N N . TYR A 1 194 ? 19.812 10.578 -4.398 1 92.88 194 TYR A N 1
ATOM 1514 C CA . TYR A 1 194 ? 21.031 11.008 -3.717 1 92.88 194 TYR A CA 1
ATOM 1515 C C . TYR A 1 194 ? 21.344 12.469 -4.035 1 92.88 194 TYR A C 1
ATOM 1517 O O . TYR A 1 194 ? 21.812 13.211 -3.172 1 92.88 194 TYR A O 1
ATOM 1525 N N . LEU A 1 195 ? 20.984 12.938 -5.156 1 90.81 195 LEU A N 1
ATOM 1526 C CA . LEU A 1 195 ? 21.328 14.281 -5.605 1 90.81 195 LEU A CA 1
ATOM 1527 C C . LEU A 1 195 ? 20.25 15.289 -5.219 1 90.81 195 LEU A C 1
ATOM 1529 O O . LEU A 1 195 ? 20.547 16.453 -4.969 1 90.81 195 LEU A O 1
ATOM 1533 N N . LEU A 1 196 ? 19.031 14.859 -5.109 1 90 196 LEU A N 1
ATOM 1534 C CA . LEU A 1 196 ? 17.922 15.812 -4.984 1 90 196 LEU A CA 1
ATOM 1535 C C . LEU A 1 196 ? 17.422 15.867 -3.549 1 90 196 LEU A C 1
ATOM 1537 O O . LEU A 1 196 ? 16.938 16.906 -3.098 1 90 196 LEU A O 1
ATOM 1541 N N . LEU A 1 197 ? 17.453 14.828 -2.852 1 92.75 197 LEU A N 1
ATOM 1542 C CA . LEU A 1 197 ? 16.828 14.758 -1.534 1 92.75 197 LEU A CA 1
ATOM 1543 C C . LEU A 1 197 ? 17.812 15.172 -0.446 1 92.75 197 LEU A C 1
ATOM 1545 O O . LEU A 1 197 ? 18.859 14.539 -0.264 1 92.75 197 LEU A O 1
ATOM 1549 N N . PRO A 1 198 ? 17.531 16.297 0.168 1 91.12 198 PRO A N 1
ATOM 1550 C CA . PRO A 1 198 ? 18.344 16.625 1.348 1 91.12 198 PRO A CA 1
ATOM 1551 C C . PRO A 1 198 ? 18.062 15.688 2.525 1 91.12 198 PRO A C 1
ATOM 1553 O O . PRO A 1 198 ? 16.984 15.094 2.604 1 91.12 198 PRO A O 1
ATOM 1556 N N . GLU A 1 199 ? 19.031 15.531 3.369 1 92.19 199 GLU A N 1
ATOM 1557 C CA . GLU A 1 199 ? 18.812 14.719 4.566 1 92.19 199 GLU A CA 1
ATOM 1558 C C . GLU A 1 199 ? 17.844 15.406 5.531 1 92.19 199 GLU A C 1
ATOM 1560 O O . GLU A 1 199 ? 17.984 16.609 5.801 1 92.19 199 GLU A O 1
ATOM 1565 N N . THR A 1 200 ? 16.859 14.703 5.992 1 89.69 200 THR A N 1
ATOM 1566 C CA . THR A 1 200 ? 15.812 15.297 6.816 1 89.69 200 THR A CA 1
ATOM 1567 C C . THR A 1 200 ? 16.016 14.953 8.289 1 89.69 200 THR A C 1
ATOM 1569 O O . THR A 1 200 ? 15.367 15.523 9.164 1 89.69 200 THR A O 1
ATOM 1572 N N . LYS A 1 201 ? 16.984 14.133 8.547 1 90 201 LYS A N 1
ATOM 1573 C CA . LYS A 1 201 ? 17.219 13.703 9.93 1 90 201 LYS A CA 1
ATOM 1574 C C . LYS A 1 201 ? 17.547 14.891 10.828 1 90 201 LYS A C 1
ATOM 1576 O O . LYS A 1 201 ? 18.484 15.641 10.547 1 90 201 LYS A O 1
ATOM 1581 N N . GLY A 1 202 ? 16.75 15.047 11.867 1 85.69 202 GLY A N 1
ATOM 1582 C CA . GLY A 1 202 ? 17.047 16.062 12.867 1 85.69 202 GLY A CA 1
ATOM 1583 C C . GLY A 1 202 ? 16.719 17.469 12.398 1 85.69 202 GLY A C 1
ATOM 1584 O O . GLY A 1 202 ? 17.156 18.453 13.016 1 85.69 202 GLY A O 1
ATOM 1585 N N . LYS A 1 203 ? 16.062 17.609 11.297 1 89 203 LYS A N 1
ATOM 1586 C CA . LYS A 1 203 ? 15.742 18.922 10.773 1 89 203 LYS A CA 1
ATOM 1587 C C . LYS A 1 203 ? 14.258 19.234 10.93 1 89 203 LYS A C 1
ATOM 1589 O O . LYS A 1 203 ? 13.422 18.328 10.914 1 89 203 LYS A O 1
ATOM 1594 N N . SER A 1 204 ? 14.031 20.484 11.102 1 86.31 204 SER A N 1
ATOM 1595 C CA . SER A 1 204 ? 12.641 20.938 11.133 1 86.31 204 SER A CA 1
ATOM 1596 C C . SER A 1 204 ? 12.07 21.062 9.727 1 86.31 204 SER A C 1
ATOM 1598 O O . SER A 1 204 ? 12.812 21.062 8.742 1 86.31 204 SER A O 1
ATOM 1600 N N . ILE A 1 205 ? 10.797 21.172 9.664 1 85.25 205 ILE A N 1
ATOM 1601 C CA . ILE A 1 205 ? 10.117 21.312 8.375 1 85.25 205 ILE A CA 1
ATOM 1602 C C . ILE A 1 205 ? 10.602 22.578 7.668 1 85.25 205 ILE A C 1
ATOM 1604 O O . ILE A 1 205 ? 10.812 22.578 6.453 1 85.25 205 ILE A O 1
ATOM 1608 N N . THR A 1 206 ? 10.82 23.609 8.461 1 85.94 206 THR A N 1
ATOM 1609 C CA . THR A 1 206 ? 11.273 24.875 7.891 1 85.94 206 THR A CA 1
ATOM 1610 C C . THR A 1 206 ? 12.68 24.734 7.328 1 85.94 206 THR A C 1
ATOM 1612 O O . THR A 1 206 ? 12.977 25.266 6.25 1 85.94 206 THR A O 1
ATOM 1615 N N . GLU A 1 207 ? 13.523 24.031 8.023 1 90.69 207 GLU A N 1
ATOM 1616 C CA . GLU A 1 207 ? 14.883 23.797 7.559 1 90.69 207 GLU A CA 1
ATOM 1617 C C . GLU A 1 207 ? 14.898 22.969 6.273 1 90.69 207 GLU A C 1
ATOM 1619 O O . GLU A 1 207 ? 15.695 23.234 5.371 1 90.69 207 GLU A O 1
ATOM 1624 N N . ILE A 1 208 ? 14.031 22.016 6.223 1 90.31 208 ILE A N 1
ATOM 1625 C CA . ILE A 1 208 ? 13.93 21.172 5.039 1 90.31 208 ILE A CA 1
ATOM 1626 C C . ILE A 1 208 ? 13.422 21.984 3.855 1 90.31 208 ILE A C 1
ATOM 1628 O O . ILE A 1 208 ? 13.938 21.859 2.742 1 90.31 208 ILE A O 1
ATOM 1632 N N . GLN A 1 209 ? 12.469 22.781 4.121 1 87.19 209 GLN A N 1
ATOM 1633 C CA . GLN A 1 209 ? 11.945 23.641 3.074 1 87.19 209 GLN A CA 1
ATOM 1634 C C . GLN A 1 209 ? 13.016 24.594 2.555 1 87.19 209 GLN A C 1
ATOM 1636 O O . GLN A 1 209 ? 13.07 24.875 1.357 1 87.19 209 GLN A O 1
ATOM 1641 N N . ASP A 1 210 ? 13.828 25.094 3.486 1 88.38 210 ASP A N 1
ATOM 1642 C CA . ASP A 1 210 ? 14.906 26.016 3.105 1 88.38 210 ASP A CA 1
ATOM 1643 C C . ASP A 1 210 ? 15.906 25.328 2.184 1 88.38 210 ASP A C 1
ATOM 1645 O O . ASP A 1 210 ? 16.422 25.938 1.243 1 88.38 210 ASP A O 1
ATOM 1649 N N . GLU A 1 211 ? 16.203 24.109 2.473 1 89.81 211 GLU A N 1
ATOM 1650 C CA . GLU A 1 211 ? 17.125 23.344 1.63 1 89.81 211 GLU A CA 1
ATOM 1651 C C . GLU A 1 211 ? 16.547 23.141 0.232 1 89.81 211 GLU A C 1
ATOM 1653 O O . GLU A 1 211 ? 17.266 23.219 -0.762 1 89.81 211 GLU A O 1
ATOM 1658 N N . PHE A 1 212 ? 15.258 22.922 0.135 1 89.94 212 PHE A N 1
ATOM 1659 C CA . PHE A 1 212 ? 14.609 22.75 -1.16 1 89.94 212 PHE A CA 1
ATOM 1660 C C . PHE A 1 212 ? 14.508 24.078 -1.903 1 89.94 212 PHE A C 1
ATOM 1662 O O . PHE A 1 212 ? 14.539 24.109 -3.135 1 89.94 212 PHE A O 1
ATOM 1669 N N . ASN A 1 213 ? 14.344 25.094 -1.142 1 86.19 213 ASN A N 1
ATOM 1670 C CA . ASN A 1 213 ? 14.273 26.406 -1.75 1 86.19 213 ASN A CA 1
ATOM 1671 C C . ASN A 1 213 ? 15.57 26.781 -2.457 1 86.19 213 ASN A C 1
ATOM 1673 O O . ASN A 1 213 ? 15.555 27.484 -3.467 1 86.19 213 ASN A O 1
ATOM 1677 N N . LYS A 1 214 ? 16.703 26.297 -1.896 1 85.38 214 LYS A N 1
ATOM 1678 C CA . LYS A 1 214 ? 17.984 26.516 -2.566 1 85.38 214 LYS A CA 1
ATOM 1679 C C . LYS A 1 214 ? 17.984 25.922 -3.967 1 85.38 214 LYS A C 1
ATOM 1681 O O . LYS A 1 214 ? 18.594 26.453 -4.887 1 85.38 214 LYS A O 1
ATOM 1686 N N . LEU A 1 215 ? 17.266 24.844 -4.059 1 81.5 215 LEU A N 1
ATOM 1687 C CA . LEU A 1 215 ? 17.172 24.172 -5.352 1 81.5 215 LEU A CA 1
ATOM 1688 C C . LEU A 1 215 ? 16.125 24.859 -6.234 1 81.5 215 LEU A C 1
ATOM 1690 O O . LEU A 1 215 ? 16.328 25 -7.441 1 81.5 215 LEU A O 1
ATOM 1694 N N . ASN A 1 216 ? 15.016 25.203 -5.605 1 82.75 216 ASN A N 1
ATOM 1695 C CA . ASN A 1 216 ? 13.891 25.766 -6.344 1 82.75 216 ASN A CA 1
ATOM 1696 C C . ASN A 1 216 ? 14.203 27.172 -6.852 1 82.75 216 ASN A C 1
ATOM 1698 O O . ASN A 1 216 ? 13.75 27.562 -7.926 1 82.75 216 ASN A O 1
ATOM 1702 N N . PHE A 1 217 ? 14.805 27.922 -5.906 1 72.88 217 PHE A N 1
ATOM 1703 C CA . PHE A 1 217 ? 15.062 29.312 -6.266 1 72.88 217 PHE A CA 1
ATOM 1704 C C . PHE A 1 217 ? 16.531 29.516 -6.59 1 72.88 217 PHE A C 1
ATOM 1706 O O . PHE A 1 217 ? 16.953 30.641 -6.855 1 72.88 217 PHE A O 1
ATOM 1713 N N . ARG A 1 218 ? 17.188 28.516 -6.52 1 61.81 218 ARG A N 1
ATOM 1714 C CA . ARG A 1 218 ? 18.562 28.766 -6.926 1 61.81 218 ARG A CA 1
ATOM 1715 C C . ARG A 1 218 ? 18.734 30.156 -7.52 1 61.81 218 ARG A C 1
ATOM 1717 O O . ARG A 1 218 ? 17.922 30.578 -8.344 1 61.81 218 ARG A O 1
ATOM 1724 N N . LYS A 1 219 ? 19.797 30.766 -6.922 1 48.59 219 LYS A N 1
ATOM 1725 C CA . LYS A 1 219 ? 20.484 32.031 -6.75 1 48.59 219 LYS A CA 1
ATOM 1726 C C . LYS A 1 219 ? 20.531 32.812 -8.062 1 48.59 219 LYS A C 1
ATOM 1728 O O . LYS A 1 219 ? 21.234 32.438 -8.992 1 48.59 219 LYS A O 1
ATOM 1733 N N . LYS A 1 220 ? 19.547 33.312 -8.5 1 41.06 220 LYS A N 1
ATOM 1734 C CA . LYS A 1 220 ? 20.109 34.5 -9.148 1 41.06 220 LYS A CA 1
ATOM 1735 C C . LYS A 1 220 ? 21.062 35.25 -8.211 1 41.06 220 LYS A C 1
ATOM 1737 O O . LYS A 1 220 ? 20.734 35.531 -7.062 1 41.06 220 LYS A O 1
ATOM 1742 N N . TYR A 1 221 ? 22.328 35.062 -8.219 1 39.03 221 TYR A N 1
ATOM 1743 C CA . TYR A 1 221 ? 23.406 35.906 -7.699 1 39.03 221 TYR A CA 1
ATOM 1744 C C . TYR A 1 221 ? 22.969 37.375 -7.582 1 39.03 221 TYR A C 1
ATOM 1746 O O . TYR A 1 221 ? 22.953 38.094 -8.578 1 39.03 221 TYR A O 1
ATOM 1754 N N . VAL A 1 222 ? 21.891 37.781 -7.078 1 37.06 222 VAL A N 1
ATOM 1755 C CA . VAL A 1 222 ? 21.969 39.219 -6.859 1 37.06 222 VAL A CA 1
ATOM 1756 C C . VAL A 1 222 ? 23.125 39.562 -5.918 1 37.06 222 VAL A C 1
ATOM 1758 O O . VAL A 1 222 ? 23.297 38.906 -4.887 1 37.06 222 VAL A O 1
ATOM 1761 N N . PRO A 1 223 ? 24.109 40.312 -6.281 1 34.31 223 PRO A N 1
ATOM 1762 C CA . PRO A 1 223 ? 25.234 40.844 -5.488 1 34.31 223 PRO A CA 1
ATOM 1763 C C . PRO A 1 223 ? 24.781 41.406 -4.148 1 34.31 223 PRO A C 1
ATOM 1765 O O . PRO A 1 223 ? 23.766 42.125 -4.086 1 34.31 223 PRO A O 1
ATOM 1768 N N . ALA A 1 224 ? 24.891 40.719 -3.076 1 35.34 224 ALA A N 1
ATOM 1769 C CA . ALA A 1 224 ? 24.797 41.312 -1.754 1 35.34 224 ALA A CA 1
ATOM 1770 C C . ALA A 1 224 ? 25.25 42.781 -1.781 1 35.34 224 ALA A C 1
ATOM 1772 O O . ALA A 1 224 ? 26.438 43.062 -2.014 1 35.34 224 ALA A O 1
ATOM 1773 N N . MET A 1 225 ? 24.594 43.719 -2.197 1 31.8 225 MET A N 1
ATOM 1774 C CA . MET A 1 225 ? 25 45.062 -1.771 1 31.8 225 MET A CA 1
ATOM 1775 C C . MET A 1 225 ? 25.375 45.062 -0.294 1 31.8 225 MET A C 1
ATOM 1777 O O . MET A 1 225 ? 24.641 44.531 0.542 1 31.8 225 MET A O 1
ATOM 1781 N N . GLU A 1 226 ? 26.656 45.156 0.034 1 32.28 226 GLU A N 1
ATOM 1782 C CA . GLU A 1 226 ? 27.328 45.594 1.259 1 32.28 226 GLU A CA 1
ATOM 1783 C C . GLU A 1 226 ? 26.5 46.656 1.995 1 32.28 226 GLU A C 1
ATOM 1785 O O . GLU A 1 226 ? 26.344 47.781 1.511 1 32.28 226 GLU A O 1
ATOM 1790 N N . LYS A 1 227 ? 25.359 46.375 2.377 1 32.5 227 LYS A N 1
ATOM 1791 C CA . LYS A 1 227 ? 24.875 47.375 3.318 1 32.5 227 LYS A CA 1
ATOM 1792 C C . LYS A 1 227 ? 25.953 47.75 4.328 1 32.5 227 LYS A C 1
ATOM 1794 O O . LYS A 1 227 ? 26.375 46.906 5.129 1 32.5 227 LYS A O 1
ATOM 1799 N N . ASN A 1 228 ? 26.969 48.531 3.959 1 33.19 228 ASN A N 1
ATOM 1800 C CA . ASN A 1 228 ? 27.734 49.469 4.77 1 33.19 228 ASN A CA 1
ATOM 1801 C C . ASN A 1 228 ? 26.859 50.125 5.836 1 33.19 228 ASN A C 1
ATOM 1803 O O . ASN A 1 228 ? 26.203 51.125 5.574 1 33.19 228 ASN A O 1
ATOM 1807 N N . ILE A 1 229 ? 25.969 49.344 6.422 1 31.11 229 ILE A N 1
ATOM 1808 C CA . ILE A 1 229 ? 25.5 50 7.637 1 31.11 229 ILE A CA 1
ATOM 1809 C C . ILE A 1 229 ? 26.703 50.562 8.406 1 31.11 229 ILE A C 1
ATOM 1811 O O . ILE A 1 229 ? 27.547 49.781 8.883 1 31.11 229 ILE A O 1
ATOM 1815 N N . SER A 1 230 ? 27.281 51.562 7.898 1 31.19 230 SER A N 1
ATOM 1816 C CA . SER A 1 230 ? 28.016 52.594 8.633 1 31.19 230 SER A CA 1
ATOM 1817 C C . SER A 1 230 ? 27.406 52.812 10.016 1 31.19 230 SER A C 1
ATOM 1819 O O . SER A 1 230 ? 26.281 53.312 10.133 1 31.19 230 SER A O 1
ATOM 1821 N N . GLU A 1 231 ? 27.281 51.719 10.781 1 29.92 231 GLU A N 1
ATOM 1822 C CA . GLU A 1 231 ? 27.219 52 12.211 1 29.92 231 GLU A CA 1
ATOM 1823 C C . GLU A 1 231 ? 28.062 53.219 12.562 1 29.92 231 GLU A C 1
ATOM 1825 O O . GLU A 1 231 ? 29.297 53.125 12.578 1 29.92 231 GLU A O 1
ATOM 1830 N N . ASP A 1 232 ? 27.766 54.344 12.016 1 29.73 232 ASP A N 1
ATOM 1831 C CA . ASP A 1 232 ? 28.125 55.625 12.602 1 29.73 232 ASP A CA 1
ATOM 1832 C C . ASP A 1 232 ? 28 55.594 14.117 1 29.73 232 ASP A C 1
ATOM 1834 O O . ASP A 1 232 ? 26.891 55.406 14.648 1 29.73 232 ASP A O 1
ATOM 1838 N N . TYR A 1 233 ? 29 54.875 14.828 1 30.86 233 TYR A N 1
ATOM 1839 C CA . TYR A 1 233 ? 29.406 55.156 16.203 1 30.86 233 TYR A CA 1
ATOM 1840 C C . TYR A 1 233 ? 29.156 56.625 16.578 1 30.86 233 TYR A C 1
ATOM 1842 O O . TYR A 1 233 ? 29.938 57.5 16.203 1 30.86 233 TYR A O 1
ATOM 1850 N N . THR A 1 234 ? 27.938 57.094 16.281 1 28.2 234 THR A N 1
ATOM 1851 C CA . THR A 1 234 ? 27.719 58.344 16.969 1 28.2 234 THR A CA 1
ATOM 1852 C C . THR A 1 234 ? 28.172 58.25 18.422 1 28.2 234 THR A C 1
ATOM 1854 O O . THR A 1 234 ? 27.656 57.438 19.188 1 28.2 234 THR A O 1
ATOM 1857 N N . PHE A 1 235 ? 29.5 58.438 18.609 1 28.88 235 PHE A N 1
ATOM 1858 C CA . PHE A 1 235 ? 30.188 58.844 19.844 1 28.88 235 PHE A CA 1
ATOM 1859 C C . PHE A 1 235 ? 29.281 59.719 20.688 1 28.88 235 PHE A C 1
ATOM 1861 O O . PHE A 1 235 ? 29.094 60.906 20.391 1 28.88 235 PHE A O 1
ATOM 1868 N N . CYS A 1 236 ? 28 59.25 20.906 1 28.3 236 CYS A N 1
ATOM 1869 C CA . CYS A 1 236 ? 27.375 60.094 21.922 1 28.3 236 CYS A CA 1
ATOM 1870 C C . CYS A 1 236 ? 28.297 60.25 23.109 1 28.3 236 CYS A C 1
ATOM 1872 O O . CYS A 1 236 ? 28.672 59.281 23.766 1 28.3 236 CYS A O 1
ATOM 1874 N N . THR A 1 237 ? 29.234 61.188 23 1 25.7 237 THR A N 1
ATOM 1875 C CA . THR A 1 237 ? 30 61.844 24.047 1 25.7 237 THR A CA 1
ATOM 1876 C C . THR A 1 237 ? 29.141 62.094 25.281 1 25.7 237 THR A C 1
ATOM 1878 O O . THR A 1 237 ? 28.125 62.781 25.234 1 25.7 237 THR A O 1
ATOM 1881 N N . PRO A 1 238 ? 28.891 60.969 26 1 26.44 238 PRO A N 1
ATOM 1882 C CA . PRO A 1 238 ? 28.422 61.406 27.312 1 26.44 238 PRO A CA 1
ATOM 1883 C C . PRO A 1 238 ? 29.219 62.594 27.859 1 26.44 238 PRO A C 1
ATOM 1885 O O . PRO A 1 238 ? 30.453 62.531 27.922 1 26.44 238 PRO A O 1
ATOM 1888 N N . LEU A 1 239 ? 28.656 63.75 27.797 1 23.23 239 LEU A N 1
ATOM 1889 C CA . LEU A 1 239 ? 28.953 64.812 28.734 1 23.23 239 LEU A CA 1
ATOM 1890 C C . LEU A 1 239 ? 28.719 64.375 30.172 1 23.23 239 LEU A C 1
ATOM 1892 O O . LEU A 1 239 ? 27.766 63.656 30.453 1 23.23 239 LEU A O 1
ATOM 1896 N N . MET B 1 1 ? 2.916 11.75 21.984 1 41.91 1 MET B N 1
ATOM 1897 C CA . MET B 1 1 ? 1.524 11.672 21.547 1 41.91 1 MET B CA 1
ATOM 1898 C C . MET B 1 1 ? 0.594 11.445 22.734 1 41.91 1 MET B C 1
ATOM 1900 O O . MET B 1 1 ? -0.551 11.023 22.562 1 41.91 1 MET B O 1
ATOM 1904 N N . LYS B 1 2 ? 1.323 11.406 23.812 1 46.72 2 LYS B N 1
ATOM 1905 C CA . LYS B 1 2 ? 0.573 11.18 25.047 1 46.72 2 LYS B CA 1
ATOM 1906 C C . LYS B 1 2 ? -0.366 12.344 25.328 1 46.72 2 LYS B C 1
ATOM 1908 O O . LYS B 1 2 ? -0.914 12.445 26.438 1 46.72 2 LYS B O 1
ATOM 1913 N N . GLU B 1 3 ? -0.349 13.219 24.281 1 54.81 3 GLU B N 1
ATOM 1914 C CA . GLU B 1 3 ? -1.248 14.25 24.812 1 54.81 3 GLU B CA 1
ATOM 1915 C C . GLU B 1 3 ? -2.707 13.812 24.688 1 54.81 3 GLU B C 1
ATOM 1917 O O . GLU B 1 3 ? -3.09 13.148 23.734 1 54.81 3 GLU B O 1
ATOM 1922 N N . ALA B 1 4 ? -3.379 13.656 25.828 1 60.56 4 ALA B N 1
ATOM 1923 C CA . ALA B 1 4 ? -4.789 13.352 26.047 1 60.56 4 ALA B CA 1
ATOM 1924 C C . ALA B 1 4 ? -5.652 13.883 24.906 1 60.56 4 ALA B C 1
ATOM 1926 O O . ALA B 1 4 ? -6.691 13.305 24.594 1 60.56 4 ALA B O 1
ATOM 1927 N N . SER B 1 5 ? -4.977 14.805 24.062 1 72.88 5 SER B N 1
ATOM 1928 C CA . SER B 1 5 ? -5.781 15.539 23.094 1 72.88 5 SER B CA 1
ATOM 1929 C C . SER B 1 5 ? -5.867 14.797 21.766 1 72.88 5 SER B C 1
ATOM 1931 O O . SER B 1 5 ? -6.723 15.109 20.922 1 72.88 5 SER B O 1
ATOM 1933 N N . LEU B 1 6 ? -5.16 13.57 21.609 1 86.75 6 LEU B N 1
ATOM 1934 C CA . LEU B 1 6 ? -5.176 12.961 20.281 1 86.75 6 LEU B CA 1
ATOM 1935 C C . LEU B 1 6 ? -5.633 11.508 20.359 1 86.75 6 LEU B C 1
ATOM 1937 O O . LEU B 1 6 ? -5.398 10.734 19.422 1 86.75 6 LEU B O 1
ATOM 1941 N N . ARG B 1 7 ? -6.355 11.195 21.453 1 87.25 7 ARG B N 1
ATOM 1942 C CA . ARG B 1 7 ? -6.73 9.797 21.672 1 87.25 7 ARG B CA 1
ATOM 1943 C C . ARG B 1 7 ? -7.719 9.328 20.609 1 87.25 7 ARG B C 1
ATOM 1945 O O . ARG B 1 7 ? -7.531 8.273 20 1 87.25 7 ARG B O 1
ATOM 1952 N N . TRP B 1 8 ? -8.734 10.156 20.422 1 89.94 8 TRP B N 1
ATOM 1953 C CA . TRP B 1 8 ? -9.781 9.727 19.5 1 89.94 8 TRP B CA 1
ATOM 1954 C C . TRP B 1 8 ? -9.297 9.773 18.047 1 89.94 8 TRP B C 1
ATOM 1956 O O . TRP B 1 8 ? -9.742 8.992 17.219 1 89.94 8 TRP B O 1
ATOM 1966 N N . GLN B 1 9 ? -8.344 10.617 17.719 1 91.81 9 GLN B N 1
ATOM 1967 C CA . GLN B 1 9 ? -7.719 10.625 16.406 1 91.81 9 GLN B CA 1
ATOM 1968 C C . GLN B 1 9 ? -6.898 9.359 16.172 1 91.81 9 GLN B C 1
ATOM 1970 O O . GLN B 1 9 ? -6.938 8.766 15.094 1 91.81 9 GLN B O 1
ATOM 1975 N N . LEU B 1 10 ? -6.277 8.969 17.25 1 91.12 10 LEU B N 1
ATOM 1976 C CA . LEU B 1 10 ? -5.461 7.766 17.156 1 91.12 10 LEU B CA 1
ATOM 1977 C C . LEU B 1 10 ? -6.336 6.527 17 1 91.12 10 LEU B C 1
ATOM 1979 O O . LEU B 1 10 ? -6.031 5.652 16.188 1 91.12 10 LEU B O 1
ATOM 1983 N N . TYR B 1 11 ? -7.398 6.523 17.703 1 91.62 11 TYR B N 1
ATOM 1984 C CA . TYR B 1 11 ? -8.328 5.402 17.562 1 91.62 11 TYR B CA 1
ATOM 1985 C C . TYR B 1 11 ? -8.891 5.344 16.156 1 91.62 11 TYR B C 1
ATOM 1987 O O . TYR B 1 11 ? -9.039 4.258 15.586 1 91.62 11 TYR B O 1
ATOM 1995 N N . THR B 1 12 ? -9.156 6.445 15.648 1 92.69 12 THR B N 1
ATOM 1996 C CA . THR B 1 12 ? -9.727 6.516 14.312 1 92.69 12 THR B CA 1
ATOM 1997 C C . THR B 1 12 ? -8.75 5.965 13.273 1 92.69 12 THR B C 1
ATOM 1999 O O . THR B 1 12 ? -9.133 5.152 12.43 1 92.69 12 THR B O 1
ATOM 2002 N N . ILE B 1 13 ? -7.516 6.324 13.383 1 91.62 13 ILE B N 1
ATOM 2003 C CA . ILE B 1 13 ? -6.543 5.875 12.398 1 91.62 13 ILE B CA 1
ATOM 2004 C C . ILE B 1 13 ? -6.297 4.375 12.562 1 91.62 13 ILE B C 1
ATOM 2006 O O . ILE B 1 13 ? -6.109 3.658 11.578 1 91.62 13 ILE B O 1
ATOM 2010 N N . ILE B 1 14 ? -6.328 3.893 13.766 1 92.94 14 ILE B N 1
ATOM 2011 C CA . ILE B 1 14 ? -6.125 2.475 14.031 1 92.94 14 ILE B CA 1
ATOM 2012 C C . ILE B 1 14 ? -7.246 1.661 13.391 1 92.94 14 ILE B C 1
ATOM 2014 O O . ILE B 1 14 ? -6.992 0.654 12.727 1 92.94 14 ILE B O 1
ATOM 2018 N N . ILE B 1 15 ? -8.43 2.162 13.555 1 93.94 15 ILE B N 1
ATOM 2019 C CA . ILE B 1 15 ? -9.586 1.441 13.039 1 93.94 15 ILE B CA 1
ATOM 2020 C C . ILE B 1 15 ? -9.594 1.499 11.516 1 93.94 15 ILE B C 1
ATOM 2022 O O . ILE B 1 15 ? -9.805 0.483 10.852 1 93.94 15 ILE B O 1
ATOM 2026 N N . ILE B 1 16 ? -9.305 2.641 10.953 1 94.75 16 ILE B N 1
ATOM 2027 C CA . ILE B 1 16 ? -9.398 2.818 9.508 1 94.75 16 ILE B CA 1
ATOM 2028 C C . ILE B 1 16 ? -8.305 2.014 8.82 1 94.75 16 ILE B C 1
ATOM 2030 O O . ILE B 1 16 ? -8.57 1.266 7.875 1 94.75 16 ILE B O 1
ATOM 2034 N N . ILE B 1 17 ? -7.094 2.059 9.312 1 94 17 ILE B N 1
ATOM 2035 C CA . ILE B 1 17 ? -5.977 1.35 8.703 1 94 17 ILE B CA 1
ATOM 2036 C C . ILE B 1 17 ? -6.105 -0.148 8.969 1 94 17 ILE B C 1
ATOM 2038 O O . ILE B 1 17 ? -5.863 -0.966 8.078 1 94 17 ILE B O 1
ATOM 2042 N N . GLY B 1 18 ? -6.492 -0.434 10.172 1 93.69 18 GLY B N 1
ATOM 2043 C CA . GLY B 1 18 ? -6.73 -1.832 10.484 1 93.69 18 GLY B CA 1
ATOM 2044 C C . GLY B 1 18 ? -7.781 -2.475 9.602 1 93.69 18 GLY B C 1
ATOM 2045 O O . GLY B 1 18 ? -7.586 -3.586 9.102 1 93.69 18 GLY B O 1
ATOM 2046 N N . THR B 1 19 ? -8.859 -1.789 9.398 1 94.81 19 THR B N 1
ATOM 2047 C CA . THR B 1 19 ? -9.938 -2.312 8.57 1 94.81 19 THR B CA 1
ATOM 2048 C C . THR B 1 19 ? -9.484 -2.459 7.121 1 94.81 19 THR B C 1
ATOM 2050 O O . THR B 1 19 ? -9.836 -3.434 6.453 1 94.81 19 THR B O 1
ATOM 2053 N N . LEU B 1 20 ? -8.711 -1.55 6.625 1 93.62 20 LEU B N 1
ATOM 2054 C CA . LEU B 1 20 ? -8.227 -1.598 5.25 1 93.62 20 LEU B CA 1
ATOM 2055 C C . LEU B 1 20 ? -7.465 -2.893 4.988 1 93.62 20 LEU B C 1
ATOM 2057 O O . LEU B 1 20 ? -7.578 -3.479 3.908 1 93.62 20 LEU B O 1
ATOM 2061 N N . GLN B 1 21 ? -6.738 -3.367 5.996 1 90.69 21 GLN B N 1
ATOM 2062 C CA . GLN B 1 21 ? -5.887 -4.535 5.793 1 90.69 21 GLN B CA 1
ATOM 2063 C C . GLN B 1 21 ? -6.625 -5.824 6.141 1 90.69 21 GLN B C 1
ATOM 2065 O O . GLN B 1 21 ? -6.34 -6.883 5.574 1 90.69 21 GLN B O 1
ATOM 2070 N N . ILE B 1 22 ? -7.684 -5.676 6.965 1 91.69 22 ILE B N 1
ATOM 2071 C CA . ILE B 1 22 ? -8.328 -6.895 7.441 1 91.69 22 ILE B CA 1
ATOM 2072 C C . ILE B 1 22 ? -9.695 -7.051 6.777 1 91.69 22 ILE B C 1
ATOM 2074 O O . ILE B 1 22 ? -10.445 -7.977 7.094 1 91.69 22 ILE B O 1
ATOM 2078 N N . CYS B 1 23 ? -9.977 -6.188 5.848 1 93 23 CYS B N 1
ATOM 2079 C CA . CYS B 1 23 ? -11.289 -6.242 5.199 1 93 23 CYS B CA 1
ATOM 2080 C C . CYS B 1 23 ? -11.32 -7.328 4.133 1 93 23 CYS B C 1
ATOM 2082 O O . CYS B 1 23 ? -12.352 -7.531 3.48 1 93 23 CYS B O 1
ATOM 2084 N N . GLY B 1 24 ? -10.195 -7.973 3.84 1 88.31 24 GLY B N 1
ATOM 2085 C CA . GLY B 1 24 ? -10.18 -9.117 2.947 1 88.31 24 GLY B CA 1
ATOM 2086 C C . GLY B 1 24 ? -9.719 -8.781 1.545 1 88.31 24 GLY B C 1
ATOM 2087 O O . GLY B 1 24 ? -9.812 -9.609 0.637 1 88.31 24 GLY B O 1
ATOM 2088 N N . ILE B 1 25 ? -9.188 -7.535 1.361 1 89.38 25 ILE B N 1
ATOM 2089 C CA . ILE B 1 25 ? -8.773 -7.129 0.024 1 89.38 25 ILE B CA 1
ATOM 2090 C C . ILE B 1 25 ? -7.621 -8.016 -0.447 1 89.38 25 ILE B C 1
ATOM 2092 O O . ILE B 1 25 ? -7.633 -8.516 -1.575 1 89.38 25 ILE B O 1
ATOM 2096 N N . ASN B 1 26 ? -6.691 -8.336 0.376 1 81.19 26 ASN B N 1
ATOM 2097 C CA . ASN B 1 26 ? -5.539 -9.148 0.012 1 81.19 26 ASN B CA 1
ATOM 2098 C C . ASN B 1 26 ? -5.934 -10.602 -0.228 1 81.19 26 ASN B C 1
ATOM 2100 O O . ASN B 1 26 ? -5.418 -11.25 -1.14 1 81.19 26 ASN B O 1
ATOM 2104 N N . THR B 1 27 ? -6.832 -11.062 0.525 1 80.06 27 THR B N 1
ATOM 2105 C CA . THR B 1 27 ? -7.309 -12.43 0.385 1 80.06 27 THR B CA 1
ATOM 2106 C C . THR B 1 27 ? -8.094 -12.602 -0.912 1 80.06 27 THR B C 1
ATOM 2108 O O . THR B 1 27 ? -8 -13.641 -1.57 1 80.06 27 THR B O 1
ATOM 2111 N N . ILE B 1 28 ? -8.836 -11.562 -1.182 1 83.44 28 ILE B N 1
ATOM 2112 C CA . ILE B 1 28 ? -9.648 -11.602 -2.391 1 83.44 28 ILE B CA 1
ATOM 2113 C C . ILE B 1 28 ? -8.742 -11.648 -3.621 1 83.44 28 ILE B C 1
ATOM 2115 O O . ILE B 1 28 ? -9.047 -12.336 -4.598 1 83.44 28 ILE B O 1
ATOM 2119 N N . TYR B 1 29 ? -7.594 -10.992 -3.555 1 79.81 29 TYR B N 1
ATOM 2120 C CA . TYR B 1 29 ? -6.633 -11.047 -4.648 1 79.81 29 TYR B CA 1
ATOM 2121 C C . TYR B 1 29 ? -6.098 -12.461 -4.84 1 79.81 29 TYR B C 1
ATOM 2123 O O . TYR B 1 29 ? -6.086 -12.984 -5.957 1 79.81 29 TYR B O 1
ATOM 2131 N N . VAL B 1 30 ? -5.715 -13.062 -3.807 1 74 30 VAL B N 1
ATOM 2132 C CA . VAL B 1 30 ? -5.129 -14.398 -3.865 1 74 30 VAL B CA 1
ATOM 2133 C C . VAL B 1 30 ? -6.191 -15.414 -4.273 1 74 30 VAL B C 1
ATOM 2135 O O . VAL B 1 30 ? -5.914 -16.328 -5.043 1 74 30 VAL B O 1
ATOM 2138 N N . TYR B 1 31 ? -7.352 -15.133 -3.748 1 75.19 31 TYR B N 1
ATOM 2139 C CA . TYR B 1 31 ? -8.461 -16.031 -4.078 1 75.19 31 TYR B CA 1
ATOM 2140 C C . TYR B 1 31 ? -8.789 -15.961 -5.562 1 75.19 31 TYR B C 1
ATOM 2142 O O . TYR B 1 31 ? -9.102 -16.969 -6.184 1 75.19 31 TYR B O 1
ATOM 2150 N N . ALA B 1 32 ? -8.727 -14.805 -6.105 1 76.75 32 ALA B N 1
ATOM 2151 C CA . ALA B 1 32 ? -8.984 -14.648 -7.535 1 76.75 32 ALA B CA 1
ATOM 2152 C C . ALA B 1 32 ? -7.992 -15.461 -8.359 1 76.75 32 ALA B C 1
ATOM 2154 O O . ALA B 1 32 ? -8.375 -16.125 -9.328 1 76.75 32 ALA B O 1
ATOM 2155 N N . PHE B 1 33 ? -6.809 -15.531 -7.91 1 71.12 33 PHE B N 1
ATOM 2156 C CA . PHE B 1 33 ? -5.773 -16.281 -8.617 1 71.12 33 PHE B CA 1
ATOM 2157 C C . PHE B 1 33 ? -5.984 -17.781 -8.461 1 71.12 33 PHE B C 1
ATOM 2159 O O . PHE B 1 33 ? -5.812 -18.531 -9.414 1 71.12 33 PHE B O 1
ATOM 2166 N N . GLU B 1 34 ? -6.352 -18.109 -7.324 1 70.06 34 GLU B N 1
ATOM 2167 C CA . GLU B 1 34 ? -6.574 -19.531 -7.039 1 70.06 34 GLU B CA 1
ATOM 2168 C C . GLU B 1 34 ? -7.742 -20.078 -7.848 1 70.06 34 GLU B C 1
ATOM 2170 O O . GLU B 1 34 ? -7.668 -21.188 -8.383 1 70.06 34 GLU B O 1
ATOM 2175 N N . VAL B 1 35 ? -8.781 -19.328 -7.879 1 72.31 35 VAL B N 1
ATOM 2176 C CA . VAL B 1 35 ? -9.977 -19.734 -8.602 1 72.31 35 VAL B CA 1
ATOM 2177 C C . VAL B 1 35 ? -9.648 -19.906 -10.086 1 72.31 35 VAL B C 1
ATOM 2179 O O . VAL B 1 35 ? -10.094 -20.875 -10.719 1 72.31 35 VAL B O 1
ATOM 2182 N N . LEU B 1 36 ? -8.891 -19.047 -10.617 1 75.38 36 LEU B N 1
ATOM 2183 C CA . LEU B 1 36 ? -8.508 -19.141 -12.023 1 75.38 36 LEU B CA 1
ATOM 2184 C C . LEU B 1 36 ? -7.609 -20.359 -12.266 1 75.38 36 LEU B C 1
ATOM 2186 O O . LEU B 1 36 ? -7.738 -21.031 -13.281 1 75.38 36 LEU B O 1
ATOM 2190 N N . HIS B 1 37 ? -6.793 -20.641 -11.32 1 70.94 37 HIS B N 1
ATOM 2191 C CA . HIS B 1 37 ? -5.891 -21.781 -11.438 1 70.94 37 HIS B CA 1
ATOM 2192 C C . HIS B 1 37 ? -6.66 -23.094 -11.383 1 70.94 37 HIS B C 1
ATOM 2194 O O . HIS B 1 37 ? -6.426 -24 -12.195 1 70.94 37 HIS B O 1
ATOM 2200 N N . VAL B 1 38 ? -7.559 -23.188 -10.523 1 69.44 38 VAL B N 1
ATOM 2201 C CA . VAL B 1 38 ? -8.328 -24.422 -10.344 1 69.44 38 VAL B CA 1
ATOM 2202 C C . VAL B 1 38 ? -9.258 -24.625 -11.539 1 69.44 38 VAL B C 1
ATOM 2204 O O . VAL B 1 38 ? -9.516 -25.766 -11.938 1 69.44 38 VAL B O 1
ATOM 2207 N N . ALA B 1 39 ? -9.688 -23.516 -12.062 1 74.06 39 ALA B N 1
ATOM 2208 C CA . ALA B 1 39 ? -10.57 -23.594 -13.227 1 74.06 39 ALA B CA 1
ATOM 2209 C C . ALA B 1 39 ? -9.797 -24.016 -14.477 1 74.06 39 ALA B C 1
ATOM 2211 O O . ALA B 1 39 ? -10.391 -24.297 -15.516 1 74.06 39 ALA B O 1
ATOM 2212 N N . GLY B 1 40 ? -8.43 -24.062 -14.375 1 70.38 40 GLY B N 1
ATOM 2213 C CA . GLY B 1 40 ? -7.617 -24.578 -15.461 1 70.38 40 GLY B CA 1
ATOM 2214 C C . GLY B 1 40 ? -7.16 -23.5 -16.438 1 70.38 40 GLY B C 1
ATOM 2215 O O . GLY B 1 40 ? -6.809 -23.797 -17.578 1 70.38 40 GLY B O 1
ATOM 2216 N N . PHE B 1 41 ? -7.438 -22.328 -16.031 1 71.38 41 PHE B N 1
ATOM 2217 C CA . PHE B 1 41 ? -7 -21.25 -16.922 1 71.38 41 PHE B CA 1
ATOM 2218 C C . PHE B 1 41 ? -5.477 -21.203 -16.984 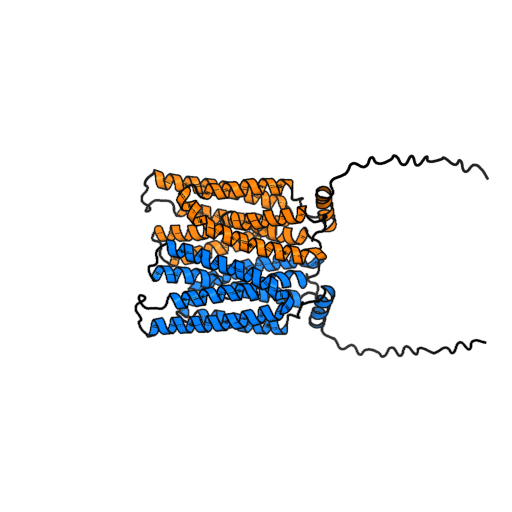1 71.38 41 PHE B C 1
ATOM 2220 O O . PHE B 1 41 ? -4.797 -21.531 -16.016 1 71.38 41 PHE B O 1
ATOM 2227 N N . ASP B 1 42 ? -4.992 -20.859 -18.156 1 66.12 42 ASP B N 1
ATOM 2228 C CA . ASP B 1 42 ? -3.551 -20.812 -18.391 1 66.12 42 ASP B CA 1
ATOM 2229 C C . ASP B 1 42 ? -2.9 -19.656 -17.625 1 66.12 42 ASP B C 1
ATOM 2231 O O . ASP B 1 42 ? -3.596 -18.797 -17.078 1 66.12 42 ASP B O 1
ATOM 2235 N N . GLU B 1 43 ? -1.624 -19.75 -17.5 1 64.5 43 GLU B N 1
ATOM 2236 C CA . GLU B 1 43 ? -0.803 -18.766 -16.781 1 64.5 43 GLU B CA 1
ATOM 2237 C C . GLU B 1 43 ? -0.992 -17.375 -17.359 1 64.5 43 GLU B C 1
ATOM 2239 O O . GLU B 1 43 ? -0.896 -16.375 -16.625 1 64.5 43 GLU B O 1
ATOM 2244 N N . ASP B 1 44 ? -1.367 -17.391 -18.578 1 65.25 44 ASP B N 1
ATOM 2245 C CA . ASP B 1 44 ? -1.576 -16.094 -19.219 1 65.25 44 ASP B CA 1
ATOM 2246 C C . ASP B 1 44 ? -2.783 -15.375 -18.625 1 65.25 44 ASP B C 1
ATOM 2248 O O . ASP B 1 44 ? -2.764 -14.148 -18.469 1 65.25 44 ASP B O 1
ATOM 2252 N N . ILE B 1 45 ? -3.691 -16.172 -18.266 1 67.19 45 ILE B N 1
ATOM 2253 C CA . ILE B 1 45 ? -4.91 -15.547 -17.75 1 67.19 45 ILE B CA 1
ATOM 2254 C C . ILE B 1 45 ? -4.66 -14.984 -16.359 1 67.19 45 ILE B C 1
ATOM 2256 O O . ILE B 1 45 ? -5.219 -13.953 -15.984 1 67.19 45 ILE B O 1
ATOM 2260 N N . ILE B 1 46 ? -3.74 -15.586 -15.633 1 65.75 46 ILE B N 1
ATOM 2261 C CA . ILE B 1 46 ? -3.389 -15.094 -14.305 1 65.75 46 ILE B CA 1
ATOM 2262 C C . ILE B 1 46 ? -2.738 -13.719 -14.422 1 65.75 46 ILE B C 1
ATOM 2264 O O . ILE B 1 46 ? -3.041 -12.812 -13.633 1 65.75 46 ILE B O 1
ATOM 2268 N N . ARG B 1 47 ? -2.006 -13.586 -15.469 1 68.12 47 ARG B N 1
ATOM 2269 C CA . ARG B 1 47 ? -1.371 -12.297 -15.719 1 68.12 47 ARG B CA 1
ATOM 2270 C C . ARG B 1 47 ? -2.408 -11.234 -16.062 1 68.12 47 ARG B C 1
ATOM 2272 O O . ARG B 1 47 ? -2.311 -10.094 -15.609 1 68.12 47 ARG B O 1
ATOM 2279 N N . TYR B 1 48 ? -3.359 -11.672 -16.719 1 74.88 48 TYR B N 1
ATOM 2280 C CA . TYR B 1 48 ? -4.398 -10.734 -17.125 1 74.88 48 TYR B CA 1
ATOM 2281 C C . TYR B 1 48 ? -5.273 -10.344 -15.945 1 74.88 48 TYR B C 1
ATOM 2283 O O . TYR B 1 48 ? -5.828 -9.242 -15.906 1 74.88 48 TYR B O 1
ATOM 2291 N N . MET B 1 49 ? -5.305 -11.219 -15 1 76.69 49 MET B N 1
ATOM 2292 C CA . MET B 1 49 ? -6.082 -10.898 -13.812 1 76.69 49 MET B CA 1
ATOM 2293 C C . MET B 1 49 ? -5.383 -9.828 -12.977 1 76.69 49 MET B C 1
ATOM 2295 O O . MET B 1 49 ? -6.027 -8.898 -12.484 1 76.69 49 MET B O 1
ATOM 2299 N N . SER B 1 50 ? -4.117 -9.961 -12.875 1 75.75 50 SER B N 1
ATOM 2300 C CA . SER B 1 50 ? -3.357 -8.945 -12.148 1 75.75 50 SER B CA 1
ATOM 2301 C C . SER B 1 50 ? -3.467 -7.582 -12.82 1 75.75 50 SER B C 1
ATOM 2303 O O . SER B 1 50 ? -3.613 -6.562 -12.148 1 75.75 50 SER B O 1
ATOM 2305 N N . LEU B 1 51 ? -3.447 -7.645 -14.125 1 81.44 51 LEU B N 1
ATOM 2306 C CA . LEU B 1 51 ? -3.574 -6.406 -14.883 1 81.44 51 LEU B CA 1
ATOM 2307 C C . LEU B 1 51 ? -4.961 -5.793 -14.703 1 81.44 51 LEU B C 1
ATOM 2309 O O . LEU B 1 51 ? -5.09 -4.582 -14.531 1 81.44 51 LEU B O 1
ATOM 2313 N N . SER B 1 52 ? -5.969 -6.648 -14.75 1 84.75 52 SER B N 1
ATOM 2314 C CA . SER B 1 52 ? -7.34 -6.172 -14.594 1 84.75 52 SER B CA 1
ATOM 2315 C C . SER B 1 52 ? -7.562 -5.578 -13.211 1 84.75 52 SER B C 1
ATOM 2317 O O . SER B 1 52 ? -8.172 -4.512 -13.07 1 84.75 52 SER B O 1
ATOM 2319 N N . VAL B 1 53 ? -7.047 -6.246 -12.266 1 85.06 53 VAL B N 1
ATOM 2320 C CA . VAL B 1 53 ? -7.199 -5.789 -10.891 1 85.06 53 VAL B CA 1
ATOM 2321 C C . VAL B 1 53 ? -6.48 -4.453 -10.703 1 85.06 53 VAL B C 1
ATOM 2323 O O . VAL B 1 53 ? -7.031 -3.521 -10.109 1 85.06 53 VAL B O 1
ATOM 2326 N N . SER B 1 54 ? -5.309 -4.34 -11.227 1 85.12 54 SER B N 1
ATOM 2327 C CA . SER B 1 54 ? -4.539 -3.107 -11.094 1 85.12 54 SER B CA 1
ATOM 2328 C C . SER B 1 54 ? -5.203 -1.954 -11.836 1 85.12 54 SER B C 1
ATOM 2330 O O . SER B 1 54 ? -5.168 -0.81 -11.383 1 85.12 54 SER B O 1
ATOM 2332 N N . LEU B 1 55 ? -5.727 -2.256 -12.961 1 88.69 55 LEU B N 1
ATOM 2333 C CA . LEU B 1 55 ? -6.457 -1.245 -13.719 1 88.69 55 LEU B CA 1
ATOM 2334 C C . LEU B 1 55 ? -7.672 -0.755 -12.938 1 88.69 55 LEU B C 1
ATOM 2336 O O . LEU B 1 55 ? -7.953 0.446 -12.906 1 88.69 55 LEU B O 1
ATOM 2340 N N . CYS B 1 56 ? -8.352 -1.655 -12.328 1 90.25 56 CYS B N 1
ATOM 2341 C CA . CYS B 1 56 ? -9.5 -1.292 -11.508 1 90.25 56 CYS B CA 1
ATOM 2342 C C . CYS B 1 56 ? -9.078 -0.413 -10.336 1 90.25 56 CYS B C 1
ATOM 2344 O O . CYS B 1 56 ? -9.758 0.563 -10.016 1 90.25 56 CYS B O 1
ATOM 2346 N N . GLU B 1 57 ? -7.988 -0.775 -9.812 1 88.88 57 GLU B N 1
ATOM 2347 C CA . GLU B 1 57 ? -7.484 0.026 -8.703 1 88.88 57 GLU B CA 1
ATOM 2348 C C . GLU B 1 57 ? -7.133 1.44 -9.156 1 88.88 57 GLU B C 1
ATOM 2350 O O . GLU B 1 57 ? -7.469 2.416 -8.477 1 88.88 57 GLU B O 1
ATOM 2355 N N . LEU B 1 58 ? -6.531 1.539 -10.273 1 88.31 58 LEU B N 1
ATOM 2356 C CA . LEU B 1 58 ? -6.133 2.834 -10.82 1 88.31 58 LEU B CA 1
ATOM 2357 C C . LEU B 1 58 ? -7.352 3.691 -11.133 1 88.31 58 LEU B C 1
ATOM 2359 O O . LEU B 1 58 ? -7.434 4.844 -10.703 1 88.31 58 LEU B O 1
ATOM 2363 N N . LEU B 1 59 ? -8.25 3.107 -11.781 1 91.25 59 LEU B N 1
ATOM 2364 C CA . LEU B 1 59 ? -9.445 3.84 -12.172 1 91.25 59 LEU B CA 1
ATOM 2365 C C . LEU B 1 59 ? -10.266 4.234 -10.953 1 91.25 59 LEU B C 1
ATOM 2367 O O . LEU B 1 59 ? -10.812 5.34 -10.898 1 91.25 59 LEU B O 1
ATOM 2371 N N . SER B 1 60 ? -10.367 3.32 -10.062 1 92.5 60 SER B N 1
ATOM 2372 C CA . SER B 1 60 ? -11.117 3.607 -8.844 1 92.5 60 SER B CA 1
ATOM 2373 C C . SER B 1 60 ? -10.469 4.734 -8.047 1 92.5 60 SER B C 1
ATOM 2375 O O . SER B 1 60 ? -11.172 5.555 -7.445 1 92.5 60 SER B O 1
ATOM 2377 N N . SER B 1 61 ? -9.195 4.727 -8.039 1 86.06 61 SER B N 1
ATOM 2378 C CA . SER B 1 61 ? -8.484 5.793 -7.348 1 86.06 61 SER B CA 1
ATOM 2379 C C . SER B 1 61 ? -8.766 7.152 -7.98 1 86.06 61 SER B C 1
ATOM 2381 O O . SER B 1 61 ? -8.984 8.141 -7.273 1 86.06 61 SER B O 1
ATOM 2383 N N . ILE B 1 62 ? -8.766 7.211 -9.266 1 87.12 62 ILE B N 1
ATOM 2384 C CA . ILE B 1 62 ? -9.062 8.445 -9.984 1 87.12 62 ILE B CA 1
ATOM 2385 C C . ILE B 1 62 ? -10.5 8.883 -9.695 1 87.12 62 ILE B C 1
ATOM 2387 O O . ILE B 1 62 ? -10.75 10.055 -9.414 1 87.12 62 ILE B O 1
ATOM 2391 N N . LEU B 1 63 ? -11.32 7.961 -9.688 1 90.38 63 LEU B N 1
ATOM 2392 C CA . LEU B 1 63 ? -12.719 8.258 -9.422 1 90.38 63 LEU B CA 1
ATOM 2393 C C . LEU B 1 63 ? -12.906 8.758 -7.996 1 90.38 63 LEU B C 1
ATOM 2395 O O . LEU B 1 63 ? -13.719 9.656 -7.746 1 90.38 63 LEU B O 1
ATOM 2399 N N . CYS B 1 64 ? -12.195 8.188 -7.109 1 89.75 64 CYS B N 1
ATOM 2400 C CA . CYS B 1 64 ? -12.266 8.633 -5.723 1 89.75 64 CYS B CA 1
ATOM 2401 C C . CYS B 1 64 ? -11.867 10.102 -5.602 1 89.75 64 CYS B C 1
ATOM 2403 O O . CYS B 1 64 ? -12.523 10.875 -4.898 1 89.75 64 CYS B O 1
ATOM 2405 N N . SER B 1 65 ? -10.852 10.508 -6.305 1 84.06 65 SER B N 1
ATOM 2406 C CA . SER B 1 65 ? -10.344 11.875 -6.227 1 84.06 65 SER B CA 1
ATOM 2407 C C . SER B 1 65 ? -11.375 12.875 -6.734 1 84.06 65 SER B C 1
ATOM 2409 O O . SER B 1 65 ? -11.445 14.008 -6.25 1 84.06 65 SER B O 1
ATOM 2411 N N . ILE B 1 66 ? -12.18 12.398 -7.613 1 86.69 66 ILE B N 1
ATOM 2412 C CA . ILE B 1 66 ? -13.18 13.281 -8.203 1 86.69 66 ILE B CA 1
ATOM 2413 C C . ILE B 1 66 ? -14.406 13.359 -7.297 1 86.69 66 ILE B C 1
ATOM 2415 O O . ILE B 1 66 ? -14.969 14.438 -7.098 1 86.69 66 ILE B O 1
ATOM 2419 N N . ILE B 1 67 ? -14.703 12.344 -6.648 1 91.62 67 ILE B N 1
ATOM 2420 C CA . ILE B 1 67 ? -15.992 12.281 -5.953 1 91.62 67 ILE B CA 1
ATOM 2421 C C . ILE B 1 67 ? -15.797 12.633 -4.48 1 91.62 67 ILE B C 1
ATOM 2423 O O . ILE B 1 67 ? -16.75 12.953 -3.779 1 91.62 67 ILE B O 1
ATOM 2427 N N . ILE B 1 68 ? -14.617 12.586 -4.004 1 88.56 68 ILE B N 1
ATOM 2428 C CA . ILE B 1 68 ? -14.352 12.75 -2.578 1 88.56 68 ILE B CA 1
ATOM 2429 C C . ILE B 1 68 ? -14.719 14.164 -2.146 1 88.56 68 ILE B C 1
ATOM 2431 O O . ILE B 1 68 ? -15.148 14.383 -1.011 1 88.56 68 ILE B O 1
ATOM 2435 N N . GLU B 1 69 ? -14.539 15.141 -3.023 1 86.81 69 GLU B N 1
ATOM 2436 C CA . GLU B 1 69 ? -14.859 16.516 -2.676 1 86.81 69 GLU B CA 1
ATOM 2437 C C . GLU B 1 69 ? -16.375 16.766 -2.691 1 86.81 69 GLU B C 1
ATOM 2439 O O . GLU B 1 69 ? -16.859 17.719 -2.084 1 86.81 69 GLU B O 1
ATOM 2444 N N . HIS B 1 70 ? -17.078 15.906 -3.33 1 90.94 70 HIS B N 1
ATOM 2445 C CA . HIS B 1 70 ? -18.516 16.062 -3.41 1 90.94 70 HIS B CA 1
ATOM 2446 C C . HIS B 1 70 ? -19.234 15.281 -2.311 1 90.94 70 HIS B C 1
ATOM 2448 O O . HIS B 1 70 ? -20.156 15.789 -1.678 1 90.94 70 HIS B O 1
ATOM 2454 N N . PHE B 1 71 ? -18.859 14.109 -2.008 1 92.62 71 PHE B N 1
ATOM 2455 C CA . PHE B 1 71 ? -19.578 13.227 -1.097 1 92.62 71 PHE B CA 1
ATOM 2456 C C . PHE B 1 71 ? -19 13.32 0.312 1 92.62 71 PHE B C 1
ATOM 2458 O O . PHE B 1 71 ? -19.703 13.055 1.292 1 92.62 71 PHE B O 1
ATOM 2465 N N . GLY B 1 72 ? -17.75 13.68 0.375 1 92.75 72 GLY B N 1
ATOM 2466 C CA . GLY B 1 72 ? -17.109 13.695 1.675 1 92.75 72 GLY B CA 1
ATOM 2467 C C . GLY B 1 72 ? -16.359 12.414 1.98 1 92.75 72 GLY B C 1
ATOM 2468 O O . GLY B 1 72 ? -16.547 11.398 1.298 1 92.75 72 GLY B O 1
ATOM 2469 N N . ARG B 1 73 ? -15.531 12.516 2.959 1 93 73 ARG B N 1
ATOM 2470 C CA . ARG B 1 73 ? -14.672 11.391 3.309 1 93 73 ARG B CA 1
ATOM 2471 C C . ARG B 1 73 ? -15.43 10.359 4.137 1 93 73 ARG B C 1
ATOM 2473 O O . ARG B 1 73 ? -15.328 9.156 3.887 1 93 73 ARG B O 1
ATOM 2480 N N . LYS B 1 74 ? -16.25 10.812 5.039 1 94.56 74 LYS B N 1
ATOM 2481 C CA . LYS B 1 74 ? -16.984 9.914 5.914 1 94.56 74 LYS B CA 1
ATOM 2482 C C . LYS B 1 74 ? -17.984 9.086 5.125 1 94.56 74 LYS B C 1
ATOM 2484 O O . LYS B 1 74 ? -18.078 7.871 5.316 1 94.56 74 LYS B O 1
ATOM 2489 N N . ARG B 1 75 ? -18.703 9.648 4.254 1 94 75 ARG B N 1
ATOM 2490 C CA . ARG B 1 75 ? -19.703 8.969 3.441 1 94 75 ARG B CA 1
ATOM 2491 C C . ARG B 1 75 ? -19.047 7.965 2.494 1 94 75 ARG B C 1
ATOM 2493 O O . ARG B 1 75 ? -19.578 6.883 2.258 1 94 75 ARG B O 1
ATOM 2500 N N . LEU B 1 76 ? -17.969 8.359 1.941 1 94.88 76 LEU B N 1
ATOM 2501 C CA . LEU B 1 76 ? -17.266 7.453 1.036 1 94.88 76 LEU B CA 1
ATOM 2502 C C . LEU B 1 76 ? -16.734 6.238 1.787 1 94.88 76 LEU B C 1
ATOM 2504 O O . LEU B 1 76 ? -16.766 5.121 1.266 1 94.88 76 LEU B O 1
ATOM 2508 N N . LEU B 1 77 ? -16.25 6.477 2.988 1 95.75 77 LEU B N 1
ATOM 2509 C CA . LEU B 1 77 ? -15.734 5.383 3.799 1 95.75 77 LEU B CA 1
ATOM 2510 C C . LEU B 1 77 ? -16.859 4.434 4.215 1 95.75 77 LEU B C 1
ATOM 2512 O O . LEU B 1 77 ? -16.797 3.234 3.932 1 95.75 77 LEU B O 1
ATOM 2516 N N . CYS B 1 78 ? -17.891 4.949 4.824 1 95.38 78 CYS B N 1
ATOM 2517 C CA . CYS B 1 78 ? -18.984 4.133 5.312 1 95.38 78 CYS B CA 1
ATOM 2518 C C . CYS B 1 78 ? -19.781 3.529 4.156 1 95.38 78 CYS B C 1
ATOM 2520 O O . CYS B 1 78 ? -20.188 2.367 4.215 1 95.38 78 CYS B O 1
ATOM 2522 N N . GLY B 1 79 ? -20.016 4.336 3.154 1 94.88 79 GLY B N 1
ATOM 2523 C CA . GLY B 1 79 ? -20.688 3.818 1.971 1 94.88 79 GLY B CA 1
ATOM 2524 C C . GLY B 1 79 ? -19.906 2.709 1.286 1 94.88 79 GLY B C 1
ATOM 2525 O O . GLY B 1 79 ? -20.484 1.714 0.851 1 94.88 79 GLY B O 1
ATOM 2526 N N . GLY B 1 80 ? -18.578 2.93 1.146 1 96.06 80 GLY B N 1
ATOM 2527 C CA . GLY B 1 80 ? -17.734 1.891 0.587 1 96.06 80 GLY B CA 1
ATOM 2528 C C . GLY B 1 80 ? -17.797 0.59 1.366 1 96.06 80 GLY B C 1
ATOM 2529 O O . GLY B 1 80 ? -17.953 -0.483 0.781 1 96.06 80 GLY B O 1
ATOM 2530 N N . TYR B 1 81 ? -17.703 0.713 2.725 1 97.25 81 TYR B N 1
ATOM 2531 C CA . TYR B 1 81 ? -17.781 -0.476 3.564 1 97.25 81 TYR B CA 1
ATOM 2532 C C . TYR B 1 81 ? -19.109 -1.188 3.371 1 97.25 81 TYR B C 1
ATOM 2534 O O . TYR B 1 81 ? -19.172 -2.418 3.311 1 97.25 81 TYR B O 1
ATOM 2542 N N . GLY B 1 82 ? -20.188 -0.407 3.242 1 96.75 82 GLY B N 1
ATOM 2543 C CA . GLY B 1 82 ? -21.5 -0.988 3.039 1 96.75 82 GLY B CA 1
ATOM 2544 C C . GLY B 1 82 ? -21.625 -1.758 1.737 1 96.75 82 GLY B C 1
ATOM 2545 O O . GLY B 1 82 ? -22.094 -2.898 1.726 1 96.75 82 GLY B O 1
ATOM 2546 N N . ILE B 1 83 ? -21.219 -1.156 0.676 1 97.25 83 ILE B N 1
ATOM 2547 C CA . ILE B 1 83 ? -21.328 -1.787 -0.636 1 97.25 83 ILE B CA 1
ATOM 2548 C C . ILE B 1 83 ? -20.406 -3.01 -0.689 1 97.25 83 ILE B C 1
ATOM 2550 O O . ILE B 1 83 ? -20.797 -4.055 -1.225 1 97.25 83 ILE B O 1
ATOM 2554 N N . MET B 1 84 ? -19.25 -2.914 -0.135 1 97.38 84 MET B N 1
ATOM 2555 C CA . MET B 1 84 ? -18.312 -4.035 -0.099 1 97.38 84 MET B CA 1
ATOM 2556 C C . MET B 1 84 ? -18.906 -5.207 0.684 1 97.38 84 MET B C 1
ATOM 2558 O O . MET B 1 84 ? -18.719 -6.363 0.301 1 97.38 84 MET B O 1
ATOM 2562 N N . ALA B 1 85 ? -19.562 -4.859 1.8 1 97.25 85 ALA B N 1
ATOM 2563 C CA . ALA B 1 85 ? -20.219 -5.91 2.578 1 97.25 85 ALA B CA 1
ATOM 2564 C C . ALA B 1 85 ? -21.266 -6.637 1.748 1 97.25 85 ALA B C 1
ATOM 2566 O O . ALA B 1 85 ? -21.375 -7.863 1.805 1 97.25 85 ALA B O 1
ATOM 2567 N N . LEU B 1 86 ? -22.016 -5.898 0.976 1 96.88 86 LEU B N 1
ATOM 2568 C CA . LEU B 1 86 ? -23.031 -6.484 0.119 1 96.88 86 LEU B CA 1
ATOM 2569 C C . LEU B 1 86 ? -22.406 -7.387 -0.94 1 96.88 86 LEU B C 1
ATOM 2571 O O . LEU B 1 86 ? -22.938 -8.445 -1.258 1 96.88 86 LEU B O 1
ATOM 2575 N N . ILE B 1 87 ? -21.328 -6.973 -1.51 1 96.69 87 ILE B N 1
ATOM 2576 C CA . ILE B 1 87 ? -20.625 -7.758 -2.523 1 96.69 87 ILE B CA 1
ATOM 2577 C C . ILE B 1 87 ? -20.125 -9.062 -1.906 1 96.69 87 ILE B C 1
ATOM 2579 O O . ILE B 1 87 ? -20.203 -10.125 -2.527 1 96.69 87 ILE B O 1
ATOM 2583 N N . LEU B 1 88 ? -19.578 -8.969 -0.64 1 95.81 88 LEU B N 1
ATOM 2584 C CA . LEU B 1 88 ? -19.109 -10.172 0.043 1 95.81 88 LEU B CA 1
ATOM 2585 C C . LEU B 1 88 ? -20.266 -11.141 0.279 1 95.81 88 LEU B C 1
ATOM 2587 O O . LEU B 1 88 ? -20.078 -12.359 0.221 1 95.81 88 LEU B O 1
ATOM 2591 N N . ALA B 1 89 ? -21.438 -10.594 0.568 1 94.56 89 ALA B N 1
ATOM 2592 C CA . ALA B 1 89 ? -22.625 -11.438 0.693 1 94.56 89 ALA B CA 1
ATOM 2593 C C . ALA B 1 89 ? -22.922 -12.156 -0.619 1 94.56 89 ALA B C 1
ATOM 2595 O O . ALA B 1 89 ? -23.219 -13.352 -0.624 1 94.56 89 ALA B O 1
ATOM 2596 N N . GLY B 1 90 ? -22.828 -11.414 -1.691 1 93.25 90 GLY B N 1
ATOM 2597 C CA . GLY B 1 90 ? -23.016 -12.023 -2.998 1 93.25 90 GLY B CA 1
ATOM 2598 C C . GLY B 1 90 ? -22 -13.102 -3.307 1 93.25 90 GLY B C 1
ATOM 2599 O O . GLY B 1 90 ? -22.344 -14.148 -3.854 1 93.25 90 GLY B O 1
ATOM 2600 N N . LEU B 1 91 ? -20.766 -12.883 -2.973 1 91.31 91 LEU B N 1
ATOM 2601 C CA . LEU B 1 91 ? -19.703 -13.867 -3.182 1 91.31 91 LEU B CA 1
ATOM 2602 C C . LEU B 1 91 ? -19.969 -15.133 -2.365 1 91.31 91 LEU B C 1
ATOM 2604 O O . LEU B 1 91 ? -19.766 -16.25 -2.857 1 91.31 91 LEU B O 1
ATOM 2608 N N . THR B 1 92 ? -20.359 -14.938 -1.133 1 89.94 92 THR B N 1
ATOM 2609 C CA . THR B 1 92 ? -20.656 -16.062 -0.257 1 89.94 92 THR B CA 1
ATOM 2610 C C . THR B 1 92 ? -21.781 -16.922 -0.834 1 89.94 92 THR B C 1
ATOM 2612 O O . THR B 1 92 ? -21.688 -18.141 -0.848 1 89.94 92 THR B O 1
ATOM 2615 N N . VAL B 1 93 ? -22.781 -16.312 -1.339 1 88.94 93 VAL B N 1
ATOM 2616 C CA . VAL B 1 93 ? -23.922 -17.016 -1.917 1 88.94 93 VAL B CA 1
ATOM 2617 C C . VAL B 1 93 ? -23.484 -17.75 -3.18 1 88.94 93 VAL B C 1
ATOM 2619 O O . VAL B 1 93 ? -23.891 -18.891 -3.404 1 88.94 93 VAL B O 1
ATOM 2622 N N . THR B 1 94 ? -22.703 -17.062 -3.977 1 86.12 94 THR B N 1
ATOM 2623 C CA . THR B 1 94 ? -22.234 -17.672 -5.211 1 86.12 94 THR B CA 1
ATOM 2624 C C . THR B 1 94 ? -21.391 -18.922 -4.906 1 86.12 94 THR B C 1
ATOM 2626 O O . THR B 1 94 ? -21.531 -19.953 -5.578 1 86.12 94 THR B O 1
ATOM 2629 N N . LEU B 1 95 ? -20.578 -18.875 -3.934 1 82.5 95 LEU B N 1
ATOM 2630 C CA . LEU B 1 95 ? -19.75 -20 -3.559 1 82.5 95 LEU B CA 1
ATOM 2631 C C . LEU B 1 95 ? -20.578 -21.125 -2.959 1 82.5 95 LEU B C 1
ATOM 2633 O O . LEU B 1 95 ? -20.312 -22.312 -3.213 1 82.5 95 LEU B O 1
ATOM 2637 N N . ALA B 1 96 ? -21.516 -20.797 -2.189 1 81.44 96 ALA B N 1
ATOM 2638 C CA . ALA B 1 96 ? -22.391 -21.797 -1.557 1 81.44 96 ALA B CA 1
ATOM 2639 C C . ALA B 1 96 ? -23.203 -22.547 -2.598 1 81.44 96 ALA B C 1
ATOM 2641 O O . ALA B 1 96 ? -23.438 -23.75 -2.465 1 81.44 96 ALA B O 1
ATOM 2642 N N . LEU B 1 97 ? -23.594 -21.844 -3.537 1 78.56 97 LEU B N 1
ATOM 2643 C CA . LEU B 1 97 ? -24.391 -22.469 -4.594 1 78.56 97 LEU B CA 1
ATOM 2644 C C . LEU B 1 97 ? -23.531 -23.391 -5.449 1 78.56 97 LEU B C 1
ATOM 2646 O O . LEU B 1 97 ? -24.016 -24.406 -5.957 1 78.56 97 LEU B O 1
ATOM 2650 N N . GLN B 1 98 ? -22.297 -23 -5.598 1 72.94 98 GLN B N 1
ATOM 2651 C CA . GLN B 1 98 ? -21.375 -23.828 -6.352 1 72.94 98 GLN B CA 1
ATOM 2652 C C . GLN B 1 98 ? -21.156 -25.172 -5.656 1 72.94 98 GLN B C 1
ATOM 2654 O O . GLN B 1 98 ? -21.109 -26.219 -6.305 1 72.94 98 GLN B O 1
ATOM 2659 N N . VAL B 1 99 ? -20.938 -25.141 -4.453 1 66.69 99 VAL B N 1
ATOM 2660 C CA . VAL B 1 99 ? -20.688 -26.359 -3.688 1 66.69 99 VAL B CA 1
ATOM 2661 C C . VAL B 1 99 ? -21.938 -27.234 -3.658 1 66.69 99 VAL B C 1
ATOM 2663 O O . VAL B 1 99 ? -21.859 -28.453 -3.773 1 66.69 99 VAL B O 1
ATOM 2666 N N . ARG B 1 100 ? -23.094 -26.609 -3.449 1 60.81 100 ARG B N 1
ATOM 2667 C CA . ARG B 1 100 ? -24.328 -27.375 -3.338 1 60.81 100 ARG B CA 1
ATOM 2668 C C . ARG B 1 100 ? -24.688 -28.047 -4.66 1 60.81 100 ARG B C 1
ATOM 2670 O O . ARG B 1 100 ? -25.172 -29.172 -4.68 1 60.81 100 ARG B O 1
ATOM 2677 N N . LYS B 1 101 ? -24.688 -27.297 -5.734 1 58.16 101 LYS B N 1
ATOM 2678 C CA . LYS B 1 101 ? -25.156 -27.875 -6.992 1 58.16 101 LYS B CA 1
ATOM 2679 C C . LYS B 1 101 ? -24.078 -28.734 -7.645 1 58.16 101 LYS B C 1
ATOM 2681 O O . LYS B 1 101 ? -24.281 -29.266 -8.742 1 58.16 101 LYS B O 1
ATOM 2686 N N . HIS B 1 102 ? -23.203 -29.266 -6.867 1 54.62 102 HIS B N 1
ATOM 2687 C CA . HIS B 1 102 ? -22.172 -30.109 -7.457 1 54.62 102 HIS B CA 1
ATOM 2688 C C . HIS B 1 102 ? -21.781 -29.625 -8.852 1 54.62 102 HIS B C 1
ATOM 2690 O O . HIS B 1 102 ? -21.625 -30.422 -9.766 1 54.62 102 HIS B O 1
ATOM 2696 N N . PHE B 1 103 ? -22.125 -28.547 -9.266 1 49.5 103 PHE B N 1
ATOM 2697 C CA . PHE B 1 103 ? -21.922 -28.078 -10.633 1 49.5 103 PHE B CA 1
ATOM 2698 C C . PHE B 1 103 ? -20.469 -28.234 -11.047 1 49.5 103 PHE B C 1
ATOM 2700 O O . PHE B 1 103 ? -19.562 -27.984 -10.242 1 49.5 103 PHE B O 1
ATOM 2707 N N . SER B 1 104 ? -20.234 -29.141 -12 1 46.38 104 SER B N 1
ATOM 2708 C CA . SER B 1 104 ? -18.953 -29.266 -12.68 1 46.38 104 SER B CA 1
ATOM 2709 C C . SER B 1 104 ? -18.297 -27.891 -12.867 1 46.38 104 SER B C 1
ATOM 2711 O O . SER B 1 104 ? -18.984 -26.891 -13.031 1 46.38 104 SER B O 1
ATOM 2713 N N . MET B 1 105 ? -17.172 -27.703 -12.375 1 49 105 MET B N 1
ATOM 2714 C CA . MET B 1 105 ? -16.344 -26.516 -12.555 1 49 105 MET B CA 1
ATOM 2715 C C . MET B 1 105 ? -16.547 -25.922 -13.945 1 49 105 MET B C 1
ATOM 2717 O O . MET B 1 105 ? -16.047 -24.828 -14.234 1 49 105 MET B O 1
ATOM 2721 N N . SER B 1 106 ? -16.984 -26.781 -14.875 1 48.47 106 SER B N 1
ATOM 2722 C CA . SER B 1 106 ? -17.031 -26.453 -16.297 1 48.47 106 SER B CA 1
ATOM 2723 C C . SER B 1 106 ? -18.016 -25.312 -16.562 1 48.47 106 SER B C 1
ATOM 2725 O O . SER B 1 106 ? -17.766 -24.469 -17.422 1 48.47 106 SER B O 1
ATOM 2727 N N . SER B 1 107 ? -19.141 -25.453 -15.898 1 49.75 107 SER B N 1
ATOM 2728 C CA . SER B 1 107 ? -20.172 -24.469 -16.234 1 49.75 107 SER B CA 1
ATOM 2729 C C . SER B 1 107 ? -20.172 -23.297 -15.258 1 49.75 107 SER B C 1
ATOM 2731 O O . SER B 1 107 ? -21.047 -22.422 -15.32 1 49.75 107 SER B O 1
ATOM 2733 N N . PHE B 1 108 ? -19.547 -23.375 -14.07 1 54.03 108 PHE B N 1
ATOM 2734 C CA . PHE B 1 108 ? -19.609 -22.531 -12.883 1 54.03 108 PHE B CA 1
ATOM 2735 C C . PHE B 1 108 ? -19 -21.156 -13.156 1 54.03 108 PHE B C 1
ATOM 2737 O O . PHE B 1 108 ? -17.953 -21.047 -13.781 1 54.03 108 PHE B O 1
ATOM 2744 N N . PRO B 1 109 ? -19.859 -20.078 -13.016 1 67.44 109 PRO B N 1
ATOM 2745 C CA . PRO B 1 109 ? -19.641 -18.719 -13.531 1 67.44 109 PRO B CA 1
ATOM 2746 C C . PRO B 1 109 ? -18.406 -18.047 -12.93 1 67.44 109 PRO B C 1
ATOM 2748 O O . PRO B 1 109 ? -18.547 -17.172 -12.078 1 67.44 109 PRO B O 1
ATOM 2751 N N . ILE B 1 110 ? -17.328 -18.734 -13.078 1 77.38 110 ILE B N 1
ATOM 2752 C CA . ILE B 1 110 ? -16.047 -18.078 -12.797 1 77.38 110 ILE B CA 1
ATOM 2753 C C . ILE B 1 110 ? -16.125 -16.609 -13.18 1 77.38 110 ILE B C 1
ATOM 2755 O O . ILE B 1 110 ? -15.57 -15.75 -12.5 1 77.38 110 ILE B O 1
ATOM 2759 N N . SER B 1 111 ? -17.047 -16.562 -14.125 1 82.94 111 SER B N 1
ATOM 2760 C CA . SER B 1 111 ? -17.203 -15.18 -14.594 1 82.94 111 SER B CA 1
ATOM 2761 C C . SER B 1 111 ? -17.906 -14.312 -13.555 1 82.94 111 SER B C 1
ATOM 2763 O O . SER B 1 111 ? -17.516 -13.156 -13.344 1 82.94 111 SER B O 1
ATOM 2765 N N . THR B 1 112 ? -18.875 -14.93 -12.945 1 86.44 112 THR B N 1
ATOM 2766 C CA . THR B 1 112 ? -19.609 -14.18 -11.922 1 86.44 112 THR B CA 1
ATOM 2767 C C . THR B 1 112 ? -18.703 -13.906 -10.719 1 86.44 112 THR B C 1
ATOM 2769 O O . THR B 1 112 ? -18.719 -12.797 -10.172 1 86.44 112 THR B O 1
ATOM 2772 N N . LEU B 1 113 ? -17.953 -14.859 -10.336 1 85.94 113 LEU B N 1
ATOM 2773 C CA . LEU B 1 113 ? -17.047 -14.711 -9.211 1 85.94 113 LEU B CA 1
ATOM 2774 C C . LEU B 1 113 ? -15.992 -13.641 -9.5 1 85.94 113 LEU B C 1
ATOM 2776 O O . LEU B 1 113 ? -15.734 -12.781 -8.656 1 85.94 113 LEU B O 1
ATOM 2780 N N . LEU B 1 114 ? -15.531 -13.672 -10.711 1 86.44 114 LEU B N 1
ATOM 2781 C CA . LEU B 1 114 ? -14.508 -12.703 -11.094 1 86.44 114 LEU B CA 1
ATOM 2782 C C . LEU B 1 114 ? -15.094 -11.297 -11.156 1 86.44 114 LEU B C 1
ATOM 2784 O O . LEU B 1 114 ? -14.43 -10.328 -10.781 1 86.44 114 LEU B O 1
ATOM 2788 N N . CYS B 1 115 ? -16.281 -11.234 -11.602 1 90.88 115 CYS B N 1
ATOM 2789 C CA . CYS B 1 115 ? -16.938 -9.945 -11.672 1 90.88 115 CYS B CA 1
ATOM 2790 C C . CYS B 1 115 ? -17.156 -9.359 -10.281 1 90.88 115 CYS B C 1
ATOM 2792 O O . CYS B 1 115 ? -16.906 -8.172 -10.055 1 90.88 115 CYS B O 1
ATOM 2794 N N . LEU B 1 116 ? -17.594 -10.195 -9.398 1 93.31 116 LEU B N 1
ATOM 2795 C CA . LEU B 1 116 ? -17.828 -9.742 -8.031 1 93.31 116 LEU B CA 1
ATOM 2796 C C . LEU B 1 116 ? -16.516 -9.344 -7.363 1 93.31 116 LEU B C 1
ATOM 2798 O O . LEU B 1 116 ? -16.469 -8.383 -6.59 1 93.31 116 LEU B O 1
ATOM 2802 N N . ILE B 1 117 ? -15.492 -10.062 -7.684 1 91.62 117 ILE B N 1
ATOM 2803 C CA . ILE B 1 117 ? -14.172 -9.734 -7.148 1 91.62 117 ILE B CA 1
ATOM 2804 C C . ILE B 1 117 ? -13.727 -8.367 -7.664 1 91.62 117 ILE B C 1
ATOM 2806 O O . ILE B 1 117 ? -13.266 -7.527 -6.891 1 91.62 117 ILE B O 1
ATOM 2810 N N . LEU B 1 118 ? -13.945 -8.109 -8.938 1 93.06 118 LEU B N 1
ATOM 2811 C CA . LEU B 1 118 ? -13.562 -6.828 -9.523 1 93.06 118 LEU B CA 1
ATOM 2812 C C . LEU B 1 118 ? -14.398 -5.691 -8.953 1 93.06 118 LEU B C 1
ATOM 2814 O O . LEU B 1 118 ? -13.891 -4.594 -8.719 1 93.06 118 LEU B O 1
ATOM 2818 N N . LEU B 1 119 ? -15.609 -5.977 -8.719 1 95.38 119 LEU B N 1
ATOM 2819 C CA . LEU B 1 119 ? -16.469 -4.98 -8.102 1 95.38 119 LEU B CA 1
ATOM 2820 C C . LEU B 1 119 ? -16 -4.645 -6.691 1 95.38 119 LEU B C 1
ATOM 2822 O O . LEU B 1 119 ? -16.031 -3.484 -6.281 1 95.38 119 LEU B O 1
ATOM 2826 N N . TYR B 1 120 ? -15.609 -5.629 -5.973 1 96.06 120 TYR B N 1
ATOM 2827 C CA . TYR B 1 120 ? -15.07 -5.43 -4.633 1 96.06 120 TYR B CA 1
ATOM 2828 C C . TYR B 1 120 ? -13.859 -4.508 -4.66 1 96.06 120 TYR B C 1
ATOM 2830 O O . TYR B 1 120 ? -13.758 -3.578 -3.857 1 96.06 120 TYR B O 1
ATOM 2838 N N . VAL B 1 121 ? -13.023 -4.738 -5.637 1 93.44 121 VAL B N 1
ATOM 2839 C CA . VAL B 1 121 ? -11.797 -3.953 -5.781 1 93.44 121 VAL B CA 1
ATOM 2840 C C . VAL B 1 121 ? -12.148 -2.514 -6.156 1 93.44 121 VAL B C 1
ATOM 2842 O O . VAL B 1 121 ? -11.562 -1.567 -5.625 1 93.44 121 VAL B O 1
ATOM 2845 N N . ILE B 1 122 ? -13.102 -2.375 -6.973 1 95.06 122 ILE B N 1
ATOM 2846 C CA . ILE B 1 122 ? -13.508 -1.059 -7.453 1 95.06 122 ILE B CA 1
ATOM 2847 C C . ILE B 1 122 ? -14.055 -0.232 -6.293 1 95.06 122 ILE B C 1
ATOM 2849 O O . ILE B 1 122 ? -13.648 0.914 -6.09 1 95.06 122 ILE B O 1
ATOM 2853 N N . PHE B 1 123 ? -14.883 -0.77 -5.539 1 96.38 123 PHE B N 1
ATOM 2854 C CA . PHE B 1 123 ? -15.5 -0.018 -4.457 1 96.38 123 PHE B CA 1
ATOM 2855 C C . PHE B 1 123 ? -14.531 0.162 -3.295 1 96.38 123 PHE B C 1
ATOM 2857 O O . PHE B 1 123 ? -14.617 1.146 -2.557 1 96.38 123 PHE B O 1
ATOM 2864 N N . PHE B 1 124 ? -13.641 -0.74 -3.164 1 95.5 124 PHE B N 1
ATOM 2865 C CA . PHE B 1 124 ? -12.555 -0.54 -2.207 1 95.5 124 PHE B CA 1
ATOM 2866 C C . PHE B 1 124 ? -11.734 0.689 -2.57 1 95.5 124 PHE B C 1
ATOM 2868 O O . PHE B 1 124 ? -11.391 1.495 -1.702 1 95.5 124 PHE B O 1
ATOM 2875 N N . GLY B 1 125 ? -11.461 0.788 -3.84 1 92.56 125 GLY B N 1
ATOM 2876 C CA . GLY B 1 125 ? -10.664 1.898 -4.328 1 92.56 125 GLY B CA 1
ATOM 2877 C C . GLY B 1 125 ? -11.391 3.23 -4.266 1 92.56 125 GLY B C 1
ATOM 2878 O O . GLY B 1 125 ? -10.812 4.238 -3.855 1 92.56 125 GLY B O 1
ATOM 2879 N N . ILE B 1 126 ? -12.633 3.213 -4.582 1 92.56 126 ILE B N 1
ATOM 2880 C CA . ILE B 1 126 ? -13.414 4.441 -4.645 1 92.56 126 ILE B CA 1
ATOM 2881 C C . ILE B 1 126 ? -13.703 4.941 -3.234 1 92.56 126 ILE B C 1
ATOM 2883 O O . ILE B 1 126 ? -13.711 6.152 -2.988 1 92.56 126 ILE B O 1
ATOM 2887 N N . GLY B 1 127 ? -13.898 4.074 -2.373 1 93.25 127 GLY B N 1
ATOM 2888 C CA . GLY B 1 127 ? -14.344 4.465 -1.046 1 93.25 127 GLY B CA 1
ATOM 2889 C C . GLY B 1 127 ? -13.25 4.406 -0.004 1 93.25 127 GLY B C 1
ATOM 2890 O O . GLY B 1 127 ? -12.555 5.395 0.232 1 93.25 127 GLY B O 1
ATOM 2891 N N . PRO B 1 128 ? -13.039 3.244 0.595 1 94.19 128 PRO B N 1
ATOM 2892 C CA . PRO B 1 128 ? -12.172 3.113 1.767 1 94.19 128 PRO B CA 1
ATOM 2893 C C . PRO B 1 128 ? -10.711 3.449 1.46 1 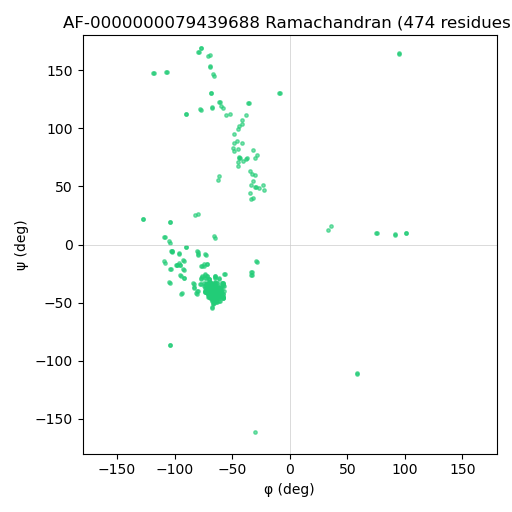94.19 128 PRO B C 1
ATOM 2895 O O . PRO B 1 128 ? -10.062 4.16 2.232 1 94.19 128 PRO B O 1
ATOM 2898 N N . ALA B 1 129 ? -10.172 3 0.355 1 91.38 129 ALA B N 1
ATOM 2899 C CA . ALA B 1 129 ? -8.75 3.189 0.07 1 91.38 129 ALA B CA 1
ATOM 2900 C C . ALA B 1 129 ? -8.422 4.664 -0.127 1 91.38 129 ALA B C 1
ATOM 2902 O O . ALA B 1 129 ? -7.527 5.203 0.53 1 91.38 129 ALA B O 1
ATOM 2903 N N . GLY B 1 130 ? -9.133 5.332 -0.938 1 88.75 130 GLY B N 1
ATOM 2904 C CA . GLY B 1 130 ? -8.883 6.738 -1.216 1 88.75 130 GLY B CA 1
ATOM 2905 C C . GLY B 1 130 ? -9.25 7.648 -0.057 1 88.75 130 GLY B C 1
ATOM 2906 O O . GLY B 1 130 ? -8.5 8.578 0.269 1 88.75 130 GLY B O 1
ATOM 2907 N N . ALA B 1 131 ? -10.297 7.398 0.571 1 91.69 131 ALA B N 1
ATOM 2908 C CA . ALA B 1 131 ? -10.758 8.227 1.682 1 91.69 131 ALA B CA 1
ATOM 2909 C C . ALA B 1 131 ? -9.781 8.172 2.852 1 91.69 131 ALA B C 1
ATOM 2911 O O . ALA B 1 131 ? -9.562 9.172 3.539 1 91.69 131 ALA B O 1
ATOM 2912 N N . THR B 1 132 ? -9.195 7.051 3.043 1 91.94 132 THR B N 1
ATOM 2913 C CA . THR B 1 132 ? -8.273 6.871 4.16 1 91.94 132 THR B CA 1
ATOM 2914 C C . THR B 1 132 ? -7.02 7.711 3.965 1 91.94 132 THR B C 1
ATOM 2916 O O . THR B 1 132 ? -6.496 8.289 4.922 1 91.94 132 THR B O 1
ATOM 2919 N N . ILE B 1 133 ? -6.555 7.82 2.74 1 86.5 133 ILE B N 1
ATOM 2920 C CA . ILE B 1 133 ? -5.375 8.625 2.453 1 86.5 133 ILE B CA 1
ATOM 2921 C C . ILE B 1 133 ? -5.645 10.086 2.803 1 86.5 133 ILE B C 1
ATOM 2923 O O . ILE B 1 133 ? -4.82 10.742 3.449 1 86.5 133 ILE B O 1
ATOM 2927 N N . SER B 1 134 ? -6.758 10.531 2.506 1 86.62 134 SER B N 1
ATOM 2928 C CA . SER B 1 134 ? -7.129 11.922 2.758 1 86.62 134 SER B CA 1
ATOM 2929 C C . SER B 1 134 ? -7.348 12.172 4.246 1 86.62 134 SER B C 1
ATOM 2931 O O . SER B 1 134 ? -6.887 13.18 4.78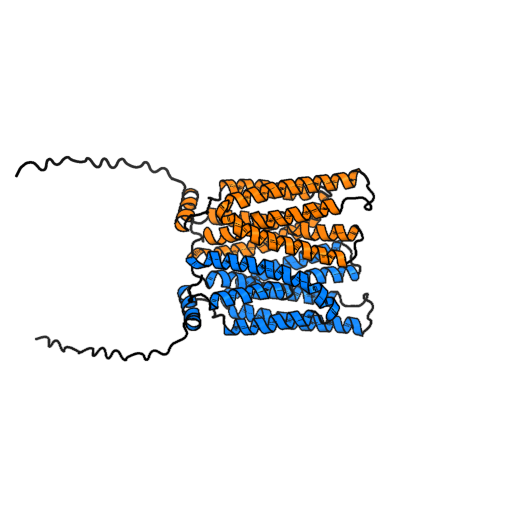1 1 86.62 134 SER B O 1
ATOM 2933 N N . ILE B 1 135 ? -7.961 11.266 4.879 1 90.5 135 ILE B N 1
ATOM 2934 C CA . ILE B 1 135 ? -8.297 11.438 6.289 1 90.5 135 ILE B CA 1
ATOM 2935 C C . ILE B 1 135 ? -7.02 11.469 7.125 1 90.5 135 ILE B C 1
ATOM 2937 O O . ILE B 1 135 ? -6.895 12.289 8.039 1 90.5 135 ILE B O 1
ATOM 2941 N N . ARG B 1 136 ? -6.105 10.703 6.754 1 87.12 136 ARG B N 1
ATOM 2942 C CA . ARG B 1 136 ? -4.871 10.578 7.523 1 87.12 136 ARG B CA 1
ATOM 2943 C C . ARG B 1 136 ? -4.09 11.891 7.52 1 87.12 136 ARG B C 1
ATOM 2945 O O . ARG B 1 136 ? -3.396 12.211 8.484 1 87.12 136 ARG B O 1
ATOM 2952 N N . VAL B 1 137 ? -4.277 12.695 6.469 1 83.94 137 VAL B N 1
ATOM 2953 C CA . VAL B 1 137 ? -3.502 13.922 6.355 1 83.94 137 VAL B CA 1
ATOM 2954 C C . VAL B 1 137 ? -4.273 15.078 6.988 1 83.94 137 VAL B C 1
ATOM 2956 O O . VAL B 1 137 ? -3.693 16.125 7.309 1 83.94 137 VAL B O 1
ATOM 2959 N N . GLU B 1 138 ? -5.527 14.875 7.266 1 86.31 138 GLU B N 1
ATOM 2960 C CA . GLU B 1 138 ? -6.383 15.984 7.68 1 86.31 138 GLU B CA 1
ATOM 2961 C C . GLU B 1 138 ? -6.641 15.953 9.18 1 86.31 138 GLU B C 1
ATOM 2963 O O . GLU B 1 138 ? -6.949 16.984 9.789 1 86.31 138 GLU B O 1
ATOM 2968 N N . ILE B 1 139 ? -6.488 14.867 9.828 1 88.38 139 ILE B N 1
ATOM 2969 C CA . ILE B 1 139 ? -7 14.766 11.188 1 88.38 139 ILE B CA 1
ATOM 2970 C C . ILE B 1 139 ? -5.879 15.062 12.188 1 88.38 139 ILE B C 1
ATOM 2972 O O . ILE B 1 139 ? -6.133 15.25 13.375 1 88.38 139 ILE B O 1
ATOM 2976 N N . PHE B 1 140 ? -4.691 15.188 11.742 1 86.62 140 PHE B N 1
ATOM 2977 C CA . PHE B 1 140 ? -3.586 15.477 12.648 1 86.62 140 PHE B CA 1
ATOM 2978 C C . PHE B 1 140 ? -2.939 16.812 12.305 1 86.62 140 PHE B C 1
ATOM 2980 O O . PHE B 1 140 ? -2.893 17.203 11.133 1 86.62 140 PHE B O 1
ATOM 2987 N N . ASP B 1 141 ? -2.475 17.438 13.328 1 81 141 ASP B N 1
ATOM 2988 C CA . ASP B 1 141 ? -1.73 18.672 13.109 1 81 141 ASP B CA 1
ATOM 2989 C C . ASP B 1 141 ? -0.313 18.375 12.617 1 81 141 ASP B C 1
ATOM 2991 O O . ASP B 1 141 ? 0.106 17.219 12.562 1 81 141 ASP B O 1
ATOM 2995 N N . GLN B 1 142 ? 0.324 19.391 12.203 1 76.56 142 GLN B N 1
ATOM 2996 C CA . GLN B 1 142 ? 1.646 19.266 11.594 1 76.56 142 GLN B CA 1
ATOM 2997 C C . GLN B 1 142 ? 2.629 18.594 12.547 1 76.56 142 GLN B C 1
ATOM 2999 O O . GLN B 1 142 ? 3.48 17.812 12.125 1 76.56 142 GLN B O 1
ATOM 3004 N N . SER B 1 143 ? 2.494 18.828 13.859 1 77.25 143 SER B N 1
ATOM 3005 C CA . SER B 1 143 ? 3.455 18.328 14.836 1 77.25 143 SER B CA 1
ATOM 3006 C C . SER B 1 143 ? 3.248 16.844 15.117 1 77.25 143 SER B C 1
ATOM 3008 O O . SER B 1 143 ? 4.207 16.125 15.367 1 77.25 143 SER B O 1
ATOM 3010 N N . SER B 1 144 ? 2.023 16.359 14.992 1 83.56 144 SER B N 1
ATOM 3011 C CA . SER B 1 144 ? 1.716 14.969 15.359 1 83.56 144 SER B CA 1
ATOM 3012 C C . SER B 1 144 ? 1.605 14.086 14.117 1 83.56 144 SER B C 1
ATOM 3014 O O . SER B 1 144 ? 1.609 12.859 14.227 1 83.56 144 SER B O 1
ATOM 3016 N N . ARG B 1 145 ? 1.669 14.68 12.977 1 80.88 145 ARG B N 1
ATOM 3017 C CA . ARG B 1 145 ? 1.383 13.977 11.734 1 80.88 145 ARG B CA 1
ATOM 3018 C C . ARG B 1 145 ? 2.465 12.945 11.43 1 80.88 145 ARG B C 1
ATOM 3020 O O . ARG B 1 145 ? 2.162 11.797 11.109 1 80.88 145 ARG B O 1
ATOM 3027 N N . PRO B 1 146 ? 3.738 13.336 11.57 1 76.38 146 PRO B N 1
ATOM 3028 C CA . PRO B 1 146 ? 4.758 12.336 11.25 1 76.38 146 PRO B CA 1
ATOM 3029 C C . PRO B 1 146 ? 4.652 11.086 12.117 1 76.38 146 PRO B C 1
ATOM 3031 O O . PRO B 1 146 ? 4.738 9.969 11.609 1 76.38 146 PRO B O 1
ATOM 3034 N N . SER B 1 147 ? 4.391 11.258 13.359 1 81.06 147 SER B N 1
ATOM 3035 C CA . SER B 1 1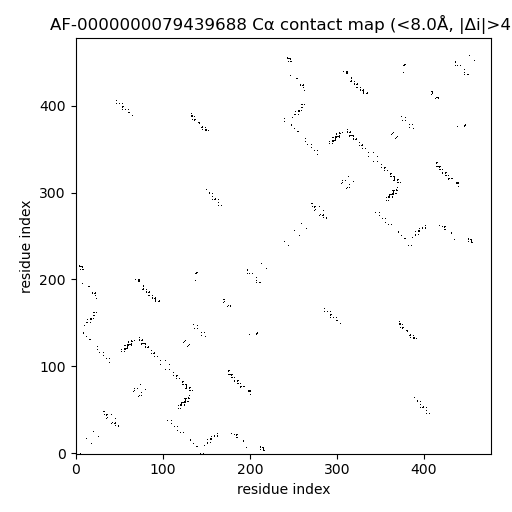47 ? 4.234 10.125 14.266 1 81.06 147 SER B CA 1
ATOM 3036 C C . SER B 1 147 ? 3.004 9.297 13.914 1 81.06 147 SER B C 1
ATOM 3038 O O . SER B 1 147 ? 3.045 8.07 13.969 1 81.06 147 SER B O 1
ATOM 3040 N N . ALA B 1 148 ? 1.957 9.938 13.562 1 84.25 148 ALA B N 1
ATOM 3041 C CA . ALA B 1 148 ? 0.721 9.25 13.203 1 84.25 148 ALA B CA 1
ATOM 3042 C C . ALA B 1 148 ? 0.911 8.414 11.945 1 84.25 148 ALA B C 1
ATOM 3044 O O . ALA B 1 148 ? 0.374 7.305 11.844 1 84.25 148 ALA B O 1
ATOM 3045 N N . PHE B 1 149 ? 1.67 8.898 11.062 1 82.5 149 PHE B N 1
ATOM 3046 C CA . PHE B 1 149 ? 1.907 8.18 9.812 1 82.5 149 PHE B CA 1
ATOM 3047 C C . PHE B 1 149 ? 2.787 6.961 10.047 1 82.5 149 PHE B C 1
ATOM 3049 O O . PHE B 1 149 ? 2.584 5.91 9.43 1 82.5 149 PHE B O 1
ATOM 3056 N N . VAL B 1 150 ? 3.713 7.148 10.953 1 77.81 150 VAL B N 1
ATOM 3057 C CA . VAL B 1 150 ? 4.562 6.012 11.297 1 77.81 150 VAL B CA 1
ATOM 3058 C C . VAL B 1 150 ? 3.723 4.922 11.953 1 77.81 150 VAL B C 1
ATOM 3060 O O . VAL B 1 150 ? 3.863 3.738 11.633 1 77.81 150 VAL B O 1
ATOM 3063 N N . ILE B 1 151 ? 2.85 5.336 12.812 1 84.5 151 ILE B N 1
ATOM 3064 C CA . ILE B 1 151 ? 1.955 4.391 13.469 1 84.5 151 ILE B CA 1
ATOM 3065 C C . ILE B 1 151 ? 1.055 3.723 12.438 1 84.5 151 ILE B C 1
ATOM 3067 O O . ILE B 1 151 ? 0.85 2.508 12.477 1 84.5 151 ILE B O 1
ATOM 3071 N N . GLY B 1 152 ? 0.562 4.543 11.555 1 88.06 152 GLY B N 1
ATOM 3072 C CA . GLY B 1 152 ? -0.273 4 10.492 1 88.06 152 GLY B CA 1
ATOM 3073 C C . GLY B 1 152 ? 0.447 2.984 9.633 1 88.06 152 GLY B C 1
ATOM 3074 O O . GLY B 1 152 ? -0.117 1.943 9.289 1 88.06 152 GLY B O 1
ATOM 3075 N N . ALA B 1 153 ? 1.637 3.281 9.32 1 84.06 153 ALA B N 1
ATOM 3076 C CA . ALA B 1 153 ? 2.438 2.371 8.508 1 84.06 153 ALA B CA 1
ATOM 3077 C C . ALA B 1 153 ? 2.674 1.05 9.227 1 84.06 153 ALA B C 1
ATOM 3079 O O . ALA B 1 153 ? 2.562 -0.022 8.625 1 84.06 153 ALA B O 1
ATOM 3080 N N . ALA B 1 154 ? 2.979 1.154 10.508 1 84.38 154 ALA B N 1
ATOM 3081 C CA . ALA B 1 154 ? 3.17 -0.047 11.32 1 84.38 154 ALA B CA 1
ATOM 3082 C C . ALA B 1 154 ? 1.897 -0.886 11.367 1 84.38 154 ALA B C 1
ATOM 3084 O O . ALA B 1 154 ? 1.949 -2.111 11.234 1 84.38 154 ALA B O 1
ATOM 3085 N N . LEU B 1 155 ? 0.83 -0.227 11.531 1 88.81 155 LEU B N 1
ATOM 3086 C CA . LEU B 1 155 ? -0.455 -0.915 11.594 1 88.81 155 LEU B CA 1
ATOM 3087 C C . LEU B 1 155 ? -0.761 -1.614 10.273 1 88.81 155 LEU B C 1
ATOM 3089 O O . LEU B 1 155 ? -1.364 -2.689 10.258 1 88.81 155 LEU B O 1
ATOM 3093 N N . ASN B 1 156 ? -0.376 -0.952 9.211 1 89.25 156 ASN B N 1
ATOM 3094 C CA . ASN B 1 156 ? -0.569 -1.54 7.895 1 89.25 156 ASN B CA 1
ATOM 3095 C C . ASN B 1 156 ? 0.123 -2.896 7.777 1 89.25 156 ASN B C 1
ATOM 3097 O O . ASN B 1 156 ? -0.508 -3.891 7.414 1 89.25 156 ASN B O 1
ATOM 3101 N N . TRP B 1 157 ? 1.331 -2.951 8.227 1 85.75 157 TRP B N 1
ATOM 3102 C CA . TRP B 1 157 ? 2.105 -4.18 8.086 1 85.75 157 TRP B CA 1
ATOM 3103 C C . TRP B 1 157 ? 1.671 -5.219 9.117 1 85.75 157 TRP B C 1
ATOM 3105 O O . TRP B 1 157 ? 1.686 -6.422 8.836 1 85.75 157 TRP B O 1
ATOM 3115 N N . VAL B 1 158 ? 1.309 -4.754 10.25 1 88.44 158 VAL B N 1
ATOM 3116 C CA . VAL B 1 158 ? 0.76 -5.676 11.242 1 88.44 158 VAL B CA 1
ATOM 3117 C C . VAL B 1 158 ? -0.536 -6.289 10.719 1 88.44 158 VAL B C 1
ATOM 3119 O O . VAL B 1 158 ? -0.76 -7.492 10.859 1 88.44 158 VAL B O 1
ATOM 3122 N N . GLY B 1 159 ? -1.362 -5.492 10.188 1 90.5 159 GLY B N 1
ATOM 3123 C CA . GLY B 1 159 ? -2.609 -5.977 9.617 1 90.5 159 GLY B CA 1
ATOM 3124 C C . GLY B 1 159 ? -2.404 -7.008 8.531 1 90.5 159 GLY B C 1
ATOM 3125 O O . GLY B 1 159 ? -3.078 -8.039 8.516 1 90.5 159 GLY B O 1
ATOM 3126 N N . ILE B 1 160 ? -1.483 -6.73 7.656 1 87.06 160 ILE B N 1
ATOM 3127 C CA . ILE B 1 160 ? -1.186 -7.648 6.559 1 87.06 160 ILE B CA 1
ATOM 3128 C C . ILE B 1 160 ? -0.691 -8.977 7.121 1 87.06 160 ILE B C 1
ATOM 3130 O O . ILE B 1 160 ? -1.125 -10.047 6.68 1 87.06 160 ILE B O 1
ATOM 3134 N N . PHE B 1 161 ? 0.148 -8.883 8.117 1 87 161 PHE B N 1
ATOM 3135 C CA . PHE B 1 161 ? 0.693 -10.094 8.727 1 87 161 PHE B CA 1
ATOM 3136 C C . PHE B 1 161 ? -0.407 -10.898 9.406 1 87 161 PHE B C 1
ATOM 3138 O O . PHE B 1 161 ? -0.469 -12.117 9.258 1 87 161 PHE B O 1
ATOM 3145 N N . VAL B 1 162 ? -1.2 -10.227 10.102 1 87.75 162 VAL B N 1
ATOM 3146 C CA . VAL B 1 162 ? -2.268 -10.883 10.852 1 87.75 162 VAL B CA 1
ATOM 3147 C C . VAL B 1 162 ? -3.213 -11.602 9.891 1 87.75 162 VAL B C 1
ATOM 3149 O O . VAL B 1 162 ? -3.582 -12.758 10.117 1 87.75 162 VAL B O 1
ATOM 3152 N N . ILE B 1 163 ? -3.615 -10.984 8.828 1 87 163 ILE B N 1
ATOM 3153 C CA . ILE B 1 163 ? -4.574 -11.578 7.902 1 87 163 ILE B CA 1
ATOM 3154 C C . ILE B 1 163 ? -3.955 -12.797 7.223 1 87 163 ILE B C 1
ATOM 3156 O O . ILE B 1 163 ? -4.617 -13.82 7.047 1 87 163 ILE B O 1
ATOM 3160 N N . TRP B 1 164 ? -2.693 -12.711 6.84 1 82.75 164 TRP B N 1
ATOM 3161 C CA . TRP B 1 164 ? -2.055 -13.844 6.172 1 82.75 164 TRP B CA 1
ATOM 3162 C C . TRP B 1 164 ? -1.843 -15 7.141 1 82.75 164 TRP B C 1
ATOM 3164 O O . TRP B 1 164 ? -1.875 -16.172 6.742 1 82.75 164 TRP B O 1
ATOM 3174 N N . MET B 1 165 ? -1.661 -14.68 8.406 1 82 165 MET B N 1
ATOM 3175 C CA . MET B 1 165 ? -1.485 -15.703 9.438 1 82 165 MET B CA 1
ATOM 3176 C C . MET B 1 165 ? -2.805 -16.406 9.734 1 82 165 MET B C 1
ATOM 3178 O O . MET B 1 165 ? -2.84 -17.625 9.891 1 82 165 MET B O 1
ATOM 3182 N N . ILE B 1 166 ? -3.861 -15.703 9.734 1 82.56 166 ILE B N 1
ATOM 3183 C CA . ILE B 1 166 ? -5.133 -16.25 10.195 1 82.56 166 ILE B CA 1
ATOM 3184 C C . ILE B 1 166 ? -5.934 -16.766 9.008 1 82.56 166 ILE B C 1
ATOM 3186 O O . ILE B 1 166 ? -6.828 -17.609 9.172 1 82.56 166 ILE B O 1
ATOM 3190 N N . PHE B 1 167 ? -5.613 -16.375 7.859 1 80.06 167 PHE B N 1
ATOM 3191 C CA . PHE B 1 167 ? -6.422 -16.672 6.68 1 80.06 167 PHE B CA 1
ATOM 3192 C C . PHE B 1 167 ? -6.535 -18.172 6.461 1 80.06 167 PHE B C 1
ATOM 3194 O O . PHE B 1 167 ? -7.633 -18.703 6.25 1 80.06 167 PHE B O 1
ATOM 3201 N N . PRO B 1 168 ? -5.406 -18.938 6.496 1 75.38 168 PRO B N 1
ATOM 3202 C CA . PRO B 1 168 ? -5.535 -20.375 6.289 1 75.38 168 PRO B CA 1
ATOM 3203 C C . PRO B 1 168 ? -6.461 -21.047 7.309 1 75.38 168 PRO B C 1
ATOM 3205 O O . PRO B 1 168 ? -7.195 -21.969 6.969 1 75.38 168 PRO B O 1
ATOM 3208 N N . PHE B 1 169 ? -6.453 -20.531 8.477 1 79.94 169 PHE B N 1
ATOM 3209 C CA . PHE B 1 169 ? -7.309 -21.078 9.523 1 79.94 169 PHE B CA 1
ATOM 3210 C C . PHE B 1 169 ? -8.773 -20.719 9.266 1 79.94 169 PHE B C 1
ATOM 3212 O O . PHE B 1 169 ? -9.664 -21.531 9.523 1 79.94 169 PHE B O 1
ATOM 3219 N N . ILE B 1 170 ? -9 -19.547 8.719 1 81.38 170 ILE B N 1
ATOM 3220 C CA . ILE B 1 170 ? -10.352 -19.109 8.414 1 81.38 170 ILE B CA 1
ATOM 3221 C C . ILE B 1 170 ? -10.938 -19.938 7.285 1 81.38 170 ILE B C 1
ATOM 3223 O O . ILE B 1 170 ? -12.086 -20.391 7.359 1 81.38 170 ILE B O 1
ATOM 3227 N N . VAL B 1 171 ? -10.164 -20.234 6.332 1 77.56 171 VAL B N 1
ATOM 3228 C CA . VAL B 1 171 ? -10.633 -20.984 5.176 1 77.56 171 VAL B CA 1
ATOM 3229 C C . VAL B 1 171 ? -10.906 -22.438 5.582 1 77.56 171 VAL B C 1
ATOM 3231 O O . VAL B 1 171 ? -11.898 -23.031 5.152 1 77.56 171 VAL B O 1
ATOM 3234 N N . GLU B 1 172 ? -10.016 -23.016 6.363 1 79.69 172 GLU B N 1
ATOM 3235 C CA . GLU B 1 172 ? -10.172 -24.391 6.805 1 79.69 172 GLU B CA 1
ATOM 3236 C C . GLU B 1 172 ? -11.406 -24.547 7.691 1 79.69 172 GLU B C 1
ATOM 3238 O O . GLU B 1 172 ? -12.117 -25.547 7.598 1 79.69 172 GLU B O 1
ATOM 3243 N N . SER B 1 173 ? -11.656 -23.562 8.5 1 85.12 173 SER B N 1
ATOM 3244 C CA . SER B 1 173 ? -12.734 -23.672 9.484 1 85.12 173 SER B CA 1
ATOM 3245 C C . SER B 1 173 ? -14.086 -23.328 8.859 1 85.12 173 SER B C 1
ATOM 3247 O O . SER B 1 173 ? -15.094 -23.984 9.156 1 85.12 173 SER B O 1
ATOM 3249 N N . LEU B 1 174 ? -14.109 -22.344 7.957 1 85.56 174 LEU B N 1
ATOM 3250 C CA . LEU B 1 174 ? -15.391 -21.828 7.488 1 85.56 174 LEU B CA 1
ATOM 3251 C C . LEU B 1 174 ? -15.648 -22.234 6.043 1 85.56 174 LEU B C 1
ATOM 3253 O O . LEU B 1 174 ? -16.781 -22.188 5.57 1 85.56 174 LEU B O 1
ATOM 3257 N N . GLY B 1 175 ? -14.617 -22.672 5.43 1 77.94 175 GLY B N 1
ATOM 3258 C CA . GLY B 1 175 ? -14.781 -23.125 4.055 1 77.94 175 GLY B CA 1
ATOM 3259 C C . GLY B 1 175 ? -15.32 -22.047 3.135 1 77.94 175 GLY B C 1
ATOM 3260 O O . GLY B 1 175 ? -14.727 -20.969 3.021 1 77.94 175 GLY B O 1
ATOM 3261 N N . GLN B 1 176 ? -16.594 -22.281 2.684 1 77.06 176 GLN B N 1
ATOM 3262 C CA . GLN B 1 176 ? -17.219 -21.375 1.713 1 77.06 176 GLN B CA 1
ATOM 3263 C C . GLN B 1 176 ? -17.75 -20.125 2.387 1 77.06 176 GLN B C 1
ATOM 3265 O O . GLN B 1 176 ? -18.047 -19.125 1.716 1 77.06 176 GLN B O 1
ATOM 3270 N N . PHE B 1 177 ? -17.734 -20.109 3.695 1 85.75 177 PHE B N 1
ATOM 3271 C CA . PHE B 1 177 ? -18.328 -18.984 4.418 1 85.75 177 PHE B CA 1
ATOM 3272 C C . PHE B 1 177 ? -17.234 -18.062 4.969 1 85.75 177 PHE B C 1
ATOM 3274 O O . PHE B 1 177 ? -17.516 -17.203 5.805 1 85.75 177 PHE B O 1
ATOM 3281 N N . PHE B 1 178 ? -16.047 -18.141 4.434 1 85.94 178 PHE B N 1
ATOM 3282 C CA . PHE B 1 178 ? -14.945 -17.375 5.012 1 85.94 178 PHE B CA 1
ATOM 328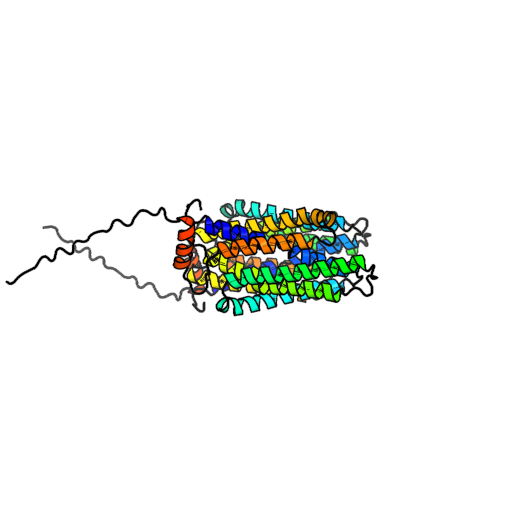3 C C . PHE B 1 178 ? -15.109 -15.891 4.715 1 85.94 178 PHE B C 1
ATOM 3285 O O . PHE B 1 178 ? -14.617 -15.047 5.461 1 85.94 178 PHE B O 1
ATOM 3292 N N . PHE B 1 179 ? -15.945 -15.555 3.75 1 90.06 179 PHE B N 1
ATOM 3293 C CA . PHE B 1 179 ? -16.172 -14.148 3.414 1 90.06 179 PHE B CA 1
ATOM 3294 C C . PHE B 1 179 ? -17.031 -13.469 4.469 1 90.06 179 PHE B C 1
ATOM 3296 O O . PHE B 1 179 ? -17.031 -12.242 4.582 1 90.06 179 PHE B O 1
ATOM 3303 N N . LEU B 1 180 ? -17.688 -14.242 5.258 1 91.19 180 LEU B N 1
ATOM 3304 C CA . LEU B 1 180 ? -18.594 -13.688 6.266 1 91.19 180 LEU B CA 1
ATOM 3305 C C . LEU B 1 180 ? -17.797 -12.992 7.371 1 91.19 180 LEU B C 1
ATOM 3307 O O . LEU B 1 180 ? -18.25 -12.008 7.949 1 91.19 180 LEU B O 1
ATOM 3311 N N . ILE B 1 181 ? -16.688 -13.484 7.633 1 92 181 ILE B N 1
ATOM 3312 C CA . ILE B 1 181 ? -15.844 -12.859 8.648 1 92 181 ILE B CA 1
ATOM 3313 C C . ILE B 1 181 ? -15.438 -11.461 8.188 1 92 181 ILE B C 1
ATOM 3315 O O . ILE B 1 181 ? -15.492 -10.508 8.969 1 92 181 ILE B O 1
ATOM 3319 N N . PHE B 1 182 ? -15.125 -11.359 6.945 1 94.5 182 PHE B N 1
ATOM 3320 C CA . PHE B 1 182 ? -14.75 -10.055 6.402 1 94.5 182 PHE B CA 1
ATOM 3321 C C . PHE B 1 182 ? -15.945 -9.117 6.348 1 94.5 182 PHE B C 1
ATOM 3323 O O . PHE B 1 182 ? -15.805 -7.91 6.547 1 94.5 182 PHE B O 1
ATOM 3330 N N . MET B 1 183 ? -17.047 -9.75 6.105 1 95.62 183 MET B N 1
ATOM 3331 C CA . MET B 1 183 ? -18.266 -8.961 6.129 1 95.62 183 MET B CA 1
ATOM 3332 C C . MET B 1 183 ? -18.516 -8.367 7.516 1 95.62 183 MET B C 1
ATOM 3334 O O . MET B 1 183 ? -18.875 -7.195 7.641 1 95.62 183 MET B O 1
ATOM 3338 N N . GLY B 1 184 ? -18.281 -9.188 8.492 1 95.31 184 GLY B N 1
ATOM 3339 C CA . GLY B 1 184 ? -18.422 -8.711 9.859 1 95.31 184 GLY B CA 1
ATOM 3340 C C . GLY B 1 184 ? -17.469 -7.578 10.203 1 95.31 184 GLY B C 1
ATOM 3341 O O . GLY B 1 184 ? -17.859 -6.605 10.859 1 95.31 184 GLY B O 1
ATOM 3342 N N . VAL B 1 185 ? -16.297 -7.648 9.781 1 95.69 185 VAL B N 1
ATOM 3343 C CA . VAL B 1 185 ? -15.289 -6.621 10.031 1 95.69 185 VAL B CA 1
ATOM 3344 C C . VAL B 1 185 ? -15.703 -5.312 9.359 1 95.69 185 VAL B C 1
ATOM 3346 O O . VAL B 1 185 ? -15.602 -4.242 9.961 1 95.69 185 VAL B O 1
ATOM 3349 N N . LEU B 1 186 ? -16.203 -5.434 8.133 1 97.44 186 LEU B N 1
ATOM 3350 C CA . LEU B 1 186 ? -16.625 -4.246 7.387 1 97.44 186 LEU B CA 1
ATOM 3351 C C . LEU B 1 186 ? -17.781 -3.553 8.078 1 97.44 186 LEU B C 1
ATOM 3353 O O . LEU B 1 186 ? -17.781 -2.328 8.227 1 97.44 186 LEU B O 1
ATOM 3357 N N . VAL B 1 187 ? -18.734 -4.328 8.547 1 96.44 187 VAL B N 1
ATOM 3358 C CA . VAL B 1 187 ? -19.922 -3.766 9.156 1 96.44 187 VAL B CA 1
ATOM 3359 C C . VAL B 1 187 ? -19.578 -3.135 10.5 1 96.44 187 VAL B C 1
ATOM 3361 O O . VAL B 1 187 ? -19.969 -2.002 10.789 1 96.44 187 VAL B O 1
ATOM 3364 N N . THR B 1 188 ? -18.812 -3.846 11.273 1 96.38 188 THR B N 1
ATOM 3365 C CA . THR B 1 188 ? -18.438 -3.332 12.586 1 96.38 188 THR B CA 1
ATOM 3366 C C . THR B 1 188 ? -17.594 -2.074 12.453 1 96.38 188 THR B C 1
ATOM 3368 O O . THR B 1 188 ? -17.812 -1.088 13.156 1 96.38 188 THR B O 1
ATOM 3371 N N . SER B 1 189 ? -16.641 -2.1 11.586 1 95.75 189 SER B N 1
ATOM 3372 C CA . SER B 1 189 ? -15.797 -0.933 11.375 1 95.75 189 SER B CA 1
ATOM 3373 C C . SER B 1 189 ? -16.594 0.239 10.812 1 95.75 189 SER B C 1
ATOM 3375 O O . SER B 1 189 ? -16.344 1.393 11.172 1 95.75 189 SER B O 1
ATOM 3377 N N . GLY B 1 190 ? -17.484 -0.096 9.891 1 95.56 190 GLY B N 1
ATOM 3378 C CA . GLY B 1 190 ? -18.344 0.954 9.344 1 95.56 190 GLY B CA 1
ATOM 3379 C C . GLY B 1 190 ? -19.141 1.68 10.406 1 95.56 190 GLY B C 1
ATOM 3380 O O . GLY B 1 190 ? -19.25 2.908 10.375 1 95.56 190 GLY B O 1
ATOM 3381 N N . ILE B 1 191 ? -19.609 0.991 11.305 1 94.5 191 ILE B N 1
ATOM 3382 C CA . ILE B 1 191 ? -20.391 1.571 12.391 1 94.5 191 ILE B CA 1
ATOM 3383 C C . ILE B 1 191 ? -19.5 2.436 13.273 1 94.5 191 ILE B C 1
ATOM 3385 O O . ILE B 1 191 ? -19.859 3.568 13.609 1 94.5 191 ILE B O 1
ATOM 3389 N N . PHE B 1 192 ? -18.375 2.008 13.633 1 93.69 192 PHE B N 1
ATOM 3390 C CA . PHE B 1 192 ? -17.438 2.738 14.492 1 93.69 192 PHE B CA 1
ATOM 3391 C C . PHE B 1 192 ? -16.984 4.031 13.82 1 93.69 192 PHE B C 1
ATOM 3393 O O . PHE B 1 192 ? -16.938 5.082 14.461 1 93.69 192 PHE B O 1
ATOM 3400 N N . ILE B 1 193 ? -16.719 3.912 12.586 1 93.31 193 ILE B N 1
ATOM 3401 C CA . ILE B 1 193 ? -16.234 5.086 11.867 1 93.31 193 ILE B CA 1
ATOM 3402 C C . ILE B 1 193 ? -17.359 6.105 11.727 1 93.31 193 ILE B C 1
ATOM 3404 O O . ILE B 1 193 ? -17.125 7.312 11.812 1 93.31 193 ILE B O 1
ATOM 3408 N N . TYR B 1 194 ? -18.516 5.602 11.523 1 92.88 194 TYR B N 1
ATOM 3409 C CA . TYR B 1 194 ? -19.656 6.496 11.414 1 92.88 194 TYR B CA 1
ATOM 3410 C C . TYR B 1 194 ? -19.859 7.277 12.711 1 92.88 194 TYR B C 1
ATOM 3412 O O . TYR B 1 194 ? -20.234 8.453 12.68 1 92.88 194 TYR B O 1
ATOM 3420 N N . LEU B 1 195 ? -19.5 6.75 13.797 1 90.81 195 LEU B N 1
ATOM 3421 C CA . LEU B 1 195 ? -19.75 7.363 15.102 1 90.81 195 LEU B CA 1
ATOM 3422 C C . LEU B 1 195 ? -18.578 8.234 15.523 1 90.81 195 LEU B C 1
ATOM 3424 O O . LEU B 1 195 ? -18.766 9.242 16.219 1 90.81 195 LEU B O 1
ATOM 3428 N N . LEU B 1 196 ? -17.391 7.93 15.102 1 90 196 LEU B N 1
ATOM 3429 C CA . LEU B 1 196 ? -16.219 8.57 15.664 1 90 196 LEU B CA 1
ATOM 3430 C C . LEU B 1 196 ? -15.648 9.609 14.703 1 90 196 LEU B C 1
ATOM 3432 O O . LEU B 1 196 ? -15.055 10.602 15.133 1 90 196 LEU B O 1
ATOM 3436 N N . LEU B 1 197 ? -15.758 9.414 13.469 1 92.81 197 LEU B N 1
ATOM 3437 C CA . LEU B 1 197 ? -15.094 10.273 12.5 1 92.81 197 LEU B CA 1
ATOM 3438 C C . LEU B 1 197 ? -15.992 11.438 12.094 1 92.81 197 LEU B C 1
ATOM 3440 O O . LEU B 1 197 ? -17.078 11.219 11.539 1 92.81 197 LEU B O 1
ATOM 3444 N N . PRO B 1 198 ? -15.594 12.617 12.484 1 91.06 198 PRO B N 1
ATOM 3445 C CA . PRO B 1 198 ? -16.328 13.766 11.945 1 91.06 198 PRO B CA 1
ATOM 3446 C C . PRO B 1 198 ? -16.078 13.969 10.453 1 91.06 198 PRO B C 1
ATOM 3448 O O . PRO B 1 198 ? -15.055 13.531 9.922 1 91.06 198 PRO B O 1
ATOM 3451 N N . GLU B 1 199 ? -17.031 14.555 9.797 1 92.12 199 GLU B N 1
ATOM 3452 C CA . GLU B 1 199 ? -16.828 14.867 8.383 1 92.12 199 GLU B CA 1
ATOM 3453 C C . GLU B 1 199 ? -15.781 15.953 8.195 1 92.12 199 GLU B C 1
ATOM 3455 O O . GLU B 1 199 ? -15.789 16.969 8.891 1 92.12 199 GLU B O 1
ATOM 3460 N N . THR B 1 200 ? -14.82 15.719 7.324 1 89.62 200 THR B N 1
ATOM 3461 C CA . THR B 1 200 ? -13.703 16.641 7.16 1 89.62 200 THR B CA 1
ATOM 3462 C C . THR B 1 200 ? -13.883 17.5 5.91 1 89.62 200 THR B C 1
ATOM 3464 O O . THR B 1 200 ? -13.148 18.469 5.707 1 89.62 200 THR B O 1
ATOM 3467 N N . LYS B 1 201 ? -14.898 17.219 5.16 1 89.94 201 LYS B N 1
ATOM 3468 C CA . LYS B 1 201 ? -15.102 17.953 3.914 1 89.94 201 LYS B CA 1
ATOM 3469 C C . LYS B 1 201 ? -15.297 19.438 4.176 1 89.94 201 LYS B C 1
ATOM 3471 O O . LYS B 1 201 ? -16.172 19.828 4.945 1 89.94 201 LYS B O 1
ATOM 3476 N N . GLY B 1 202 ? -14.438 20.234 3.551 1 85.69 202 GLY B N 1
ATOM 3477 C CA . GLY B 1 202 ? -14.602 21.672 3.615 1 85.69 202 GLY B CA 1
ATOM 3478 C C . GLY B 1 202 ? -14.188 22.266 4.949 1 85.69 202 GLY B C 1
ATOM 3479 O O . GLY B 1 202 ? -14.508 23.406 5.254 1 85.69 202 GLY B O 1
ATOM 3480 N N . LYS B 1 203 ? -13.57 21.5 5.789 1 89 203 LYS B N 1
ATOM 3481 C CA . LYS B 1 203 ? -13.156 21.984 7.105 1 89 203 LYS B CA 1
ATOM 3482 C C . LYS B 1 203 ? -11.648 22.188 7.172 1 89 203 LYS B C 1
ATOM 3484 O O . LYS B 1 203 ? -10.891 21.484 6.496 1 89 203 LYS B O 1
ATOM 3489 N N . SER B 1 204 ? -11.32 23.141 7.961 1 86.44 204 SER B N 1
ATOM 3490 C CA . SER B 1 204 ? -9.906 23.359 8.227 1 86.44 204 SER B CA 1
ATOM 3491 C C . SER B 1 204 ? -9.375 22.359 9.258 1 86.44 204 SER B C 1
ATOM 3493 O O . SER B 1 204 ? -10.156 21.703 9.953 1 86.44 204 SER B O 1
ATOM 3495 N N . ILE B 1 205 ? -8.102 22.281 9.352 1 85.38 205 ILE B N 1
ATOM 3496 C CA . ILE B 1 205 ? -7.461 21.391 10.305 1 85.38 205 ILE B CA 1
ATOM 3497 C C . ILE B 1 205 ? -7.875 21.766 11.727 1 85.38 205 ILE B C 1
ATOM 3499 O O . ILE B 1 205 ? -8.133 20.891 12.555 1 85.38 205 ILE B O 1
ATOM 3503 N N . THR B 1 206 ? -7.973 23.062 11.945 1 85.81 206 THR B N 1
ATOM 3504 C CA . THR B 1 206 ? -8.344 23.531 13.273 1 85.81 206 THR B CA 1
ATOM 3505 C C . THR B 1 206 ? -9.781 23.156 13.602 1 85.81 206 THR B C 1
ATOM 3507 O O . THR B 1 206 ? -10.078 22.75 14.727 1 85.81 206 THR B O 1
ATOM 3510 N N . GLU B 1 207 ? -10.656 23.25 12.625 1 90.69 207 GLU B N 1
ATOM 3511 C CA . GLU B 1 207 ? -12.047 22.859 12.82 1 90.69 207 GLU B CA 1
ATOM 3512 C C . GLU B 1 207 ? -12.18 21.375 13.102 1 90.69 207 GLU B C 1
ATOM 3514 O O . GLU B 1 207 ? -12.992 20.953 13.938 1 90.69 207 GLU B O 1
ATOM 3519 N N . ILE B 1 208 ? -11.398 20.609 12.414 1 90.44 208 ILE B N 1
ATOM 3520 C CA . ILE B 1 208 ? -11.414 19.172 12.594 1 90.44 208 ILE B CA 1
ATOM 3521 C C . ILE B 1 208 ? -10.883 18.812 13.984 1 90.44 208 ILE B C 1
ATOM 3523 O O . ILE B 1 208 ? -11.445 17.953 14.672 1 90.44 208 ILE B O 1
ATOM 3527 N N . GLN B 1 209 ? -9.867 19.469 14.352 1 87.25 209 GLN B N 1
ATOM 3528 C CA . GLN B 1 209 ? -9.305 19.25 15.68 1 87.25 209 GLN B CA 1
ATOM 3529 C C . GLN B 1 209 ? -10.32 19.609 16.766 1 87.25 209 GLN B C 1
ATOM 3531 O O . GLN B 1 209 ? -10.398 18.938 17.797 1 87.25 209 GLN B O 1
ATOM 3536 N N . ASP B 1 210 ? -11.047 20.703 16.516 1 88.38 210 ASP B N 1
ATOM 3537 C CA . ASP B 1 210 ? -12.055 21.125 17.484 1 88.38 210 ASP B CA 1
ATOM 3538 C C . ASP B 1 210 ? -13.148 20.078 17.641 1 88.38 210 ASP B C 1
ATOM 3540 O O . ASP B 1 210 ? -13.641 19.844 18.75 1 88.38 210 ASP B O 1
ATOM 3544 N N . GLU B 1 211 ? -13.523 19.484 16.562 1 89.75 211 GLU B N 1
ATOM 3545 C CA . GLU B 1 211 ? -14.539 18.438 16.625 1 89.75 211 GLU B CA 1
ATOM 3546 C C . GLU B 1 211 ? -14.031 17.219 17.406 1 89.75 211 GLU B C 1
ATOM 3548 O O . GLU B 1 211 ? -14.789 16.609 18.172 1 89.75 211 GLU B O 1
ATOM 3553 N N . PHE B 1 212 ? -12.766 16.906 17.281 1 89.88 212 PHE B N 1
ATOM 3554 C CA . PHE B 1 212 ? -12.188 15.781 18.016 1 89.88 212 PHE B CA 1
ATOM 3555 C C . PHE B 1 212 ? -12.008 16.141 19.484 1 89.88 212 PHE B C 1
ATOM 3557 O O . PHE B 1 212 ? -12.078 15.258 20.344 1 89.88 212 PHE B O 1
ATOM 3564 N N . ASN B 1 213 ? -11.734 17.375 19.703 1 86.19 213 ASN B N 1
ATOM 3565 C CA . ASN B 1 213 ? -11.578 17.812 21.078 1 86.19 213 ASN B CA 1
ATOM 3566 C C . ASN B 1 213 ? -12.875 17.656 21.875 1 86.19 213 ASN B C 1
ATOM 3568 O O . ASN B 1 213 ? -12.844 17.391 23.078 1 86.19 213 ASN B O 1
ATOM 3572 N N . LYS B 1 214 ? -14.016 17.844 21.188 1 85.44 214 LYS B N 1
ATOM 3573 C CA . LYS B 1 214 ? -15.297 17.609 21.844 1 85.44 214 LYS B CA 1
ATOM 3574 C C . LYS B 1 214 ? -15.398 16.172 22.359 1 85.44 214 LYS B C 1
ATOM 3576 O O . LYS B 1 214 ? -16 15.922 23.406 1 85.44 214 LYS B O 1
ATOM 3581 N N . LEU B 1 215 ? -14.773 15.312 21.609 1 81.44 215 LEU B N 1
ATOM 3582 C CA . LEU B 1 215 ? -14.781 13.906 22 1 81.44 215 LEU B CA 1
ATOM 3583 C C . LEU B 1 215 ? -13.727 13.641 23.078 1 81.44 215 LEU B C 1
ATOM 3585 O O . LEU B 1 215 ? -13.969 12.883 24.016 1 81.44 215 LEU B O 1
ATOM 3589 N N . ASN B 1 216 ? -12.57 14.234 22.859 1 82.81 216 ASN B N 1
ATOM 3590 C CA . ASN B 1 216 ? -11.438 13.992 23.734 1 82.81 216 ASN B CA 1
ATOM 3591 C C . ASN B 1 216 ? -11.664 14.594 25.125 1 82.81 216 ASN B C 1
ATOM 3593 O O . ASN B 1 216 ? -11.227 14.031 26.125 1 82.81 216 ASN B O 1
ATOM 3597 N N . PHE B 1 217 ? -12.188 15.844 25.062 1 72.88 217 PHE B N 1
ATOM 3598 C CA . PHE B 1 217 ? -12.344 16.547 26.328 1 72.88 217 PHE B CA 1
ATOM 3599 C C . PHE B 1 217 ? -13.805 16.578 26.75 1 72.88 217 PHE B C 1
ATOM 3601 O O . PHE B 1 217 ? -14.141 17.172 27.781 1 72.88 217 PHE B O 1
ATOM 3608 N N . ARG B 1 218 ? -14.555 15.984 26.016 1 61.88 218 ARG B N 1
ATOM 3609 C CA . ARG B 1 218 ? -15.922 15.969 26.531 1 61.88 218 ARG B CA 1
ATOM 3610 C C . ARG B 1 218 ? -15.984 16.5 27.953 1 61.88 218 ARG B C 1
ATOM 3612 O O . ARG B 1 218 ? -15.18 16.125 28.797 1 61.88 218 ARG B O 1
ATOM 3619 N N . LYS B 1 219 ? -17 17.469 28.062 1 49 219 LYS B N 1
ATOM 3620 C CA . LYS B 1 219 ? -17.547 18.516 28.922 1 49 219 LYS B CA 1
ATOM 3621 C C . LYS B 1 219 ? -17.609 18.062 30.375 1 49 219 LYS B C 1
ATOM 3623 O O . LYS B 1 219 ? -18.391 17.172 30.719 1 49 219 LYS B O 1
ATOM 3628 N N . LYS B 1 220 ? -16.656 18 31.047 1 41.41 220 LYS B N 1
ATOM 3629 C CA . LYS B 1 220 ? -17.156 18.344 32.375 1 41.41 220 LYS B CA 1
ATOM 3630 C C . LYS B 1 220 ? -18.062 19.562 32.344 1 41.41 220 LYS B C 1
ATOM 3632 O O . LYS B 1 220 ? -17.672 20.609 31.812 1 41.41 220 LYS B O 1
ATOM 3637 N N . TYR B 1 221 ? -19.328 19.516 32.156 1 39.47 221 TYR B N 1
ATOM 3638 C CA . TYR B 1 221 ? -20.359 20.5 32.438 1 39.47 221 TYR B CA 1
ATOM 3639 C C . TYR B 1 221 ? -19.891 21.453 33.531 1 39.47 221 TYR B C 1
ATOM 3641 O O . TYR B 1 221 ? -19.922 21.109 34.719 1 39.47 221 TYR B O 1
ATOM 3649 N N . VAL B 1 222 ? -18.797 22.109 33.594 1 37.28 222 VAL B N 1
ATOM 3650 C CA . VAL B 1 222 ? -18.812 23.172 34.594 1 37.28 222 VAL B CA 1
ATOM 3651 C C . VAL B 1 222 ? -19.953 24.141 34.281 1 37.28 222 VAL B C 1
ATOM 3653 O O . VAL B 1 222 ? -20.125 24.578 33.125 1 37.28 222 VAL B O 1
ATOM 3656 N N . PRO B 1 223 ? -20.953 24.344 35.094 1 35.38 223 PRO B N 1
ATOM 3657 C CA . PRO B 1 223 ? -22.031 25.312 35.031 1 35.38 223 PRO B CA 1
ATOM 3658 C C . PRO B 1 223 ? -21.547 26.719 34.656 1 35.38 223 PRO B C 1
ATOM 3660 O O . PRO B 1 223 ? -20.516 27.172 35.188 1 35.38 223 PRO B O 1
ATOM 3663 N N . ALA B 1 224 ? -21.688 27.172 33.469 1 35.66 224 ALA B N 1
ATOM 3664 C CA . ALA B 1 224 ? -21.531 28.594 33.156 1 35.66 224 ALA B CA 1
ATOM 3665 C C . ALA B 1 224 ? -21.953 29.469 34.312 1 35.66 224 ALA B C 1
ATOM 3667 O O . ALA B 1 224 ? -23.125 29.469 34.719 1 35.66 224 ALA B O 1
ATOM 3668 N N . MET B 1 225 ? -21.281 29.766 35.344 1 32.28 225 MET B N 1
ATOM 3669 C CA . MET B 1 225 ? -21.641 30.906 36.156 1 32.28 225 MET B CA 1
ATOM 3670 C C . MET B 1 225 ? -22.109 32.062 35.312 1 32.28 225 MET B C 1
ATOM 3672 O O . MET B 1 225 ? -21.469 32.406 34.312 1 32.28 225 MET B O 1
ATOM 3676 N N . GLU B 1 226 ? -23.391 32.438 35.344 1 32.38 226 GLU B N 1
ATOM 3677 C CA . GLU B 1 226 ? -24.078 33.688 35 1 32.38 226 GLU B CA 1
ATOM 3678 C C . GLU B 1 226 ? -23.203 34.875 35.344 1 32.38 226 GLU B C 1
ATOM 3680 O O . GLU B 1 226 ? -22.906 35.156 36.5 1 32.38 226 GLU B O 1
ATOM 3685 N N . LYS B 1 227 ? -22.109 35.062 34.781 1 32.78 227 LYS B N 1
ATOM 3686 C CA . LYS B 1 227 ? -21.641 36.438 34.938 1 32.78 227 LYS B CA 1
ATOM 3687 C C . LYS B 1 227 ? -22.797 37.438 34.719 1 32.78 227 LYS B C 1
ATOM 3689 O O . LYS B 1 227 ? -23.344 37.531 33.625 1 32.78 227 LYS B O 1
ATOM 3694 N N . ASN B 1 228 ? -23.75 37.594 35.688 1 33.28 228 ASN B N 1
ATOM 3695 C CA . ASN B 1 228 ? -24.516 38.781 36 1 33.28 228 ASN B CA 1
ATOM 3696 C C . ASN B 1 228 ? -23.672 40.062 35.781 1 33.28 228 ASN B C 1
ATOM 3698 O O . ASN B 1 228 ? -22.922 40.469 36.656 1 33.28 228 ASN B O 1
ATOM 3702 N N . ILE B 1 229 ? -22.969 40.094 34.688 1 31.03 229 ILE B N 1
ATOM 3703 C CA . ILE B 1 229 ? -22.625 41.469 34.344 1 31.03 229 ILE B CA 1
ATOM 3704 C C . ILE B 1 229 ? -23.875 42.344 34.5 1 31.03 229 ILE B C 1
ATOM 3706 O O . ILE B 1 229 ? -24.844 42.219 33.75 1 31.03 229 ILE B O 1
ATOM 3710 N N . SER B 1 230 ? -24.344 42.531 35.688 1 31.53 230 SER B N 1
ATOM 3711 C CA . SER B 1 230 ? -25.062 43.719 36.125 1 31.53 230 SER B CA 1
ATOM 3712 C C . SER B 1 230 ? -24.609 44.969 35.375 1 31.53 230 SER B C 1
ATOM 3714 O O . SER B 1 230 ? -23.422 45.312 35.406 1 31.53 230 SER B O 1
ATOM 3716 N N . GLU B 1 231 ? -25.062 45.031 34.094 1 31.12 231 GLU B N 1
ATOM 3717 C CA . GLU B 1 231 ? -25.188 46.344 33.5 1 31.12 231 GLU B CA 1
ATOM 3718 C C . GLU B 1 231 ? -25.578 47.406 34.531 1 31.12 231 GLU B C 1
ATOM 3720 O O . GLU B 1 231 ? -26.734 47.5 34.906 1 31.12 23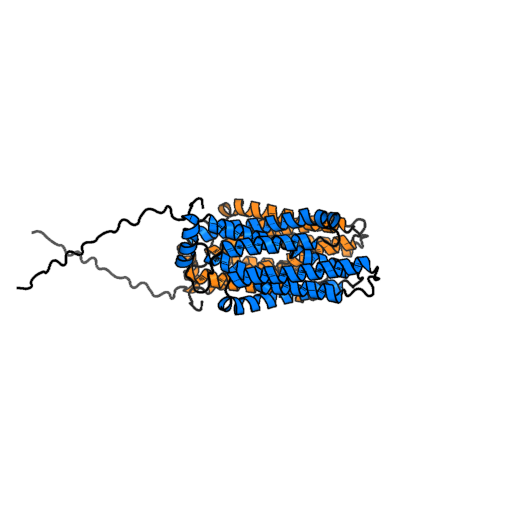1 GLU B O 1
ATOM 3725 N N . ASP B 1 232 ? -24.875 47.5 35.625 1 29.97 232 ASP B N 1
ATOM 3726 C CA . ASP B 1 232 ? -25.031 48.75 36.344 1 29.97 232 ASP B CA 1
ATOM 3727 C C . ASP B 1 232 ? -25.062 49.938 35.375 1 29.97 232 ASP B C 1
ATOM 3729 O O . ASP B 1 232 ? -24.109 50.156 34.625 1 29.97 232 ASP B O 1
ATOM 3733 N N . TYR B 1 233 ? -26.344 50.25 34.875 1 31.92 233 TYR B N 1
ATOM 3734 C CA . TYR B 1 233 ? -26.844 51.531 34.344 1 31.92 233 TYR B CA 1
ATOM 3735 C C . TYR B 1 233 ? -26.172 52.688 35.031 1 31.92 233 TYR B C 1
ATOM 3737 O O . TYR B 1 233 ? -26.609 53.125 36.125 1 31.92 233 TYR B O 1
ATOM 3745 N N . THR B 1 234 ? -24.844 52.625 35.312 1 28.45 234 THR B N 1
ATOM 3746 C CA . THR B 1 234 ? -24.438 53.938 35.75 1 28.45 234 THR B CA 1
ATOM 3747 C C . THR B 1 234 ? -24.938 55.031 34.812 1 28.45 234 THR B C 1
ATOM 3749 O O . THR B 1 234 ? -24.594 55.031 33.625 1 28.45 234 THR B O 1
ATOM 3752 N N . PHE B 1 235 ? -26.188 55.531 35.062 1 28.64 235 PHE B N 1
ATOM 3753 C CA . PHE B 1 235 ? -26.797 56.781 34.719 1 28.64 235 PHE B CA 1
ATOM 3754 C C . PHE B 1 235 ? -25.75 57.906 34.625 1 28.64 235 PHE B C 1
ATOM 3756 O O . PHE B 1 235 ? -25.266 58.375 35.656 1 28.64 235 PHE B O 1
ATOM 3763 N N . CYS B 1 236 ? -24.578 57.656 33.844 1 28.33 236 CYS B N 1
ATOM 3764 C CA . CYS B 1 236 ? -23.922 58.938 33.656 1 28.33 236 CYS B CA 1
ATOM 3765 C C . CYS B 1 236 ? -24.922 60 33.188 1 28.33 236 CYS B C 1
ATOM 3767 O O . CYS B 1 236 ? -25.469 59.875 32.094 1 28.33 236 CYS B O 1
ATOM 3769 N N . THR B 1 237 ? -25.703 60.594 34.094 1 26.36 237 THR B N 1
ATOM 3770 C CA . THR B 1 237 ? -26.453 61.844 34.125 1 26.36 237 THR B CA 1
ATOM 3771 C C . THR B 1 237 ? -25.75 62.906 33.25 1 26.36 237 THR B C 1
ATOM 3773 O O . THR B 1 237 ? -24.547 62.812 33.031 1 26.36 237 THR B O 1
ATOM 3776 N N . PRO B 1 238 ? -26.109 64.188 33.5 1 28.66 238 PRO B N 1
ATOM 3777 C CA . PRO B 1 238 ? -26.234 65.5 32.875 1 28.66 238 PRO B CA 1
ATOM 3778 C C . PRO B 1 238 ? -24.891 66.125 32.562 1 28.66 238 PRO B C 1
ATOM 3780 O O . PRO B 1 238 ? -24.719 66.812 31.531 1 28.66 238 PRO B O 1
ATOM 3783 N N . LEU B 1 239 ? -23.531 66.125 33.062 1 25.44 239 LEU B N 1
ATOM 3784 C CA . LEU B 1 239 ? -23.219 67.562 32.969 1 25.44 239 LEU B CA 1
ATOM 3785 C C . LEU B 1 239 ? -22.984 68 31.516 1 25.44 239 LEU B C 1
ATOM 3787 O O . LEU B 1 239 ? -22.406 67.25 30.734 1 25.44 239 LEU B O 1
#

Solvent-accessible surface area (backbone atoms only — not comparable to full-atom values): 25230 Å² total; per-residue (Å²): 122,81,51,69,73,44,52,62,57,49,51,48,49,50,52,54,41,34,43,63,37,49,44,40,59,67,57,50,54,53,46,54,48,49,52,41,50,74,65,63,51,54,73,64,54,53,50,49,46,53,32,52,52,30,46,36,37,31,52,16,38,55,50,16,67,65,44,38,82,74,63,20,41,48,51,30,29,38,48,22,29,51,54,42,31,52,44,33,51,51,51,32,51,53,45,47,50,44,64,68,60,63,52,54,71,82,76,51,56,58,60,57,55,49,48,48,51,51,48,40,45,29,38,38,18,36,8,42,54,42,29,48,61,54,47,66,57,45,68,41,53,76,86,51,34,55,60,50,50,52,52,45,52,51,40,38,32,47,23,43,30,51,42,46,62,46,42,64,56,41,39,72,73,44,50,61,51,40,44,52,58,26,30,49,47,26,52,54,49,30,52,52,45,66,73,67,52,72,73,54,65,94,52,52,56,68,56,45,44,50,59,46,36,52,68,47,52,50,72,73,78,68,77,76,73,75,74,73,72,70,74,70,74,69,72,73,70,80,124,123,81,51,68,72,44,51,62,58,49,50,49,50,50,51,54,42,36,43,63,37,49,44,40,58,67,55,50,54,53,46,53,49,49,54,42,50,74,68,63,50,53,75,66,53,54,50,49,46,53,30,51,51,30,44,36,38,32,52,17,39,55,49,16,68,64,44,39,80,74,64,20,41,49,50,30,30,38,47,21,31,50,54,42,31,53,45,36,52,52,50,31,51,54,45,48,48,45,64,69,60,64,53,56,73,83,77,52,55,59,62,56,54,50,49,48,50,51,48,41,46,28,38,39,18,35,7,42,54,43,30,48,60,54,48,65,55,47,67,42,53,76,86,51,33,54,61,49,49,52,51,45,52,51,40,39,32,48,24,44,29,50,42,48,63,45,43,64,57,40,38,70,74,43,49,62,49,40,43,52,58,26,29,49,48,25,52,54,49,28,52,51,46,66,73,68,52,72,75,53,64,96,52,52,56,66,56,46,44,51,59,46,38,53,67,50,53,52,72,73,78,67,78,78,73,76,76,74,72,67,76,71,75,70,73,80,72,79,132